Protein 7JTJ (pdb70)

Radius of gyration: 21.66 Å; Cα contacts (8 Å, |Δi|>4): 804; chains: 1; bounding box: 52×61×58 Å

Organism: Yersinia pestis (NCBI:txid632)

Sequence (423 aa):
QPFVHSPEDRYQPFALTDVQQAYLVGRQPGFFALGGVGSHFFVEFEIADLDLTRLETVWNRLIARHDMLRAIVRDGQQQVLEQTPPWVIPAHTLHTPEEALRVREKLAHQVLNPEVWPVFDLQVGYVDGMPARRLWLCLDNLLLDGLSMQILLAELEHGYRYPQQQLLPPLPVTFRDYLQQPSLDSLAWWQQAQLDDIPPAPALPLRCLPQEVETPRFARLNGALDSTRWHRLKKRAADAHLTPSAVLLSVWSTVLSAWSAQPEFTLNLTLFDRRPLHPQINQILGDFTSLMLLSWHPGESWLHSAQSSLQQRLSQNLNHRDVSAIRVMRQQLAQRQNVPAVPMPVVFTSALGFEQDDNNFLARRNLLKPVWGISQTPQVWLDHQIYESEGELRFNWDFVAALFPAGQVERQFEQYCALLNRMAEDESGWQ

InterPro domains:
  IPR000873 AMP-dependent synthetase/ligase domain [PF00501] (575-920)
  IPR001242 Condensation domain [PF00668] (150-535)
  IPR001242 Condensation domain [PF00668] (1530-1905)
  IPR006162 Phosphopantetheine attachment site [PS00012] (47-62)
  IPR009081 Phosphopantetheine binding ACP domain [PF00550] (22-82)
  IPR009081 Phosphopantetheine binding ACP domain [PF00550] (1412-1474)
  IPR009081 Phosphopantetheine binding ACP domain [PF00550] (1952-2013)
  IPR009081 Phosphopantetheine binding ACP domain [PS50075] (15-91)
  IPR009081 Phosphopantetheine binding ACP domain [PS50075] (1404-1478)
  IPR009081 Phosphopantetheine binding ACP domain [PS50075] (1943-2017)
  IPR010071 Amino acid adenylation domain [TIGR01733] (594-990)
  IPR013217 Methyltransferase type 12 [PF08242] (1182-1279)
  IPR020806 Polyketide synthase-like, phosphopantetheine-binding domain [SM00823] (1410-1478)
  IPR020806 Polyketide synthase-like, phosphopantetheine-binding domain [SM00823] (1949-2017)
  IPR020845 AMP-binding, conserved site [PS00455] (709-720)
  IPR023213 Chloramphenicol acetyltransferase-like domain superfamily [G3DSA:3.30.559.10] (109-291)
  IPR023213 Chloramphenicol acetyltransferase-like domain superfamily [G3DSA:3.30.559.10] (1490-1661)
  IPR029063 S-adenosyl-L-methionine-dependent methyltransferase superfamily [G3DSA:3.40.50.150] (1148-1306)
  IPR029063 S-adenosyl-L-methionine-dependent methyltransferase superfamily [SSF53335] (1164-1320)
  IPR036736 ACP-like superfamily [G3DSA:1.10.1200.10] (13-93)

Foldseek 3Di:
DAFDDDVVCQFPWDAADPQLVVQVVLQAQDDQAGRAHFKKKFKFFFAPDDLVQLLLLVQLVCQQAQLQQWAQDPNTIGGDNDDPRDDAAEAEAAAVVVVVVVLVDLQRDDQHRHDPDSWHWHWYDYVPGTIMIMIMGGCSWFPPLRVLLVVVSSLVCSVPVVDDDDHDPDHPRSQCVDPVLVLVVVLLVVLVPAAAAFQADWPDRNSPHNYFDKDKDKDWDDLLLLVLLCVVCVVLVHHPVLVLVLLLLVLSLVRGPHSKHKAKEKEQDADPNDVCVSNHGGNRIAIWIFMFDDDDASSVRSVVRRVRVVVRVVRRSCGVVNSQVSSCVVVVHPTRARQAYEYEPEDSPSAARQNCPGSGHTDDIATDGRSHAWYWYWYHHPSMIMIMIMGRQNTHPPCPVVVSVVSSVVSSSCVSVPVPRND

Nearest PDB structures (foldseek):
  7jtj-assembly1_A  TM=1.002E+00  e=1.138E-94  Yersinia pestis
  7jua-assembly1_A  TM=1.002E+00  e=3.070E-92  Yersinia pestis
  5t7z-assembly1_A  TM=9.018E-01  e=1.008E-41  Sorangium cellulosum
  7ry6-assembly1_A  TM=8.011E-01  e=6.793E-33  Yersinia pestis
  8qnf-assembly1_A  TM=7.815E-01  e=1.682E-24  Streptomyces regensis

Secondary structure (DSSP, 8-state):
------GGGTTS-BPPPHHHHHHHHTTS--SSS-----EEEEEEEETT--HHHHHHHHHHHHHH-GGGGEEEETTEEEE-S--------EEEESSHHHHHHHHHHHHT----TTSS-SEEEEEEEETTS-EEEEEEEETTTS-HHHHHHHHHHHHHHHH-TT--PPPPS--HHHHHTSTT--HHHHHHHTGGG-PPSP----SS-GGG-SS--EEEEEEEE-HHHHHHHHHHHHHTT--HHHHHHHHHHHHHHHHSSSS-EEEEEEE------STTGGGS-S---EEEEEEE---SSHHHHHHHHHHHHHHHHTTTTS-HHHHHHHHHHHHTSS-----EEEEE-TTSS-TTTT-TT-SSEEEEEEE--TT-SEEEEEEEETTEEEEEEEEEGGGS-TTHHHHHHHHHHHHHHHHHH-SGGG-

B-factor: mean 32.8, std 13.4, range [14.09, 103.76]

CATH classification: 3.30.559.30

Solvent-accessible surface area: 18897 Å² total; per-residue (Å²): 155,112,30,82,86,25,94,134,52,82,62,88,60,8,60,15,25,90,9,0,91,40,34,23,105,3,102,94,114,30,91,2,0,2,17,15,28,8,3,40,1,10,1,4,44,2,74,138,23,55,45,106,76,0,47,53,5,0,36,102,7,8,71,41,3,18,4,6,12,0,1,9,110,136,50,73,0,28,3,39,122,90,25,97,103,39,114,8,52,54,58,97,16,115,56,74,88,48,0,66,145,21,35,77,150,4,0,44,43,134,19,73,5,98,92,34,36,6,7,13,0,26,0,0,80,8,81,81,108,52,4,20,0,1,0,0,0,8,29,5,6,5,2,19,2,0,8,17,13,0,8,43,29,0,18,82,16,6,141,86,43,130,96,137,92,102,122,35,70,4,30,4,26,8,10,33,90,10,90,54,91,161,13,71,61,62,5,69,78,39,3,112,101,18,17,98,16,2,43,11,55,61,141,41,134,16,102,78,17,156,103,4,124,12,36,66,43,108,20,49,1,63,54,84,73,1,122,74,1,62,118,50,0,65,94,15,153,7,61,42,28,0,0,0,1,0,0,0,0,46,7,0,21,84,70,16,77,93,73,64,0,0,2,9,6,14,28,11,62,20,98,124,40,23,119,60,4,89,82,5,4,0,5,14,21,24,26,2,2,3,6,6,64,54,52,171,16,31,24,105,5,0,66,43,1,21,124,61,9,55,90,10,63,115,38,59,98,14,22,2,28,103,1,33,143,18,0,7,75,120,84,143,64,121,33,18,45,10,1,0,12,2,17,7,13,35,77,42,151,41,106,89,17,30,16,78,99,29,79,3,101,45,60,78,8,4,7,16,31,9,49,12,26,0,9,0,36,3,35,54,1,70,36,46,0,36,4,14,0,1,8,0,47,50,0,6,45,109,40,9,3,90,111,1,23,101,56,0,30,63,52,0,37,154,8,0,76,31,114,77,31,24,137

Structure (mmCIF, N/CA/C/O backbone):
data_7JTJ
#
_entry.id   7JTJ
#
_cell.length_a   89.290
_cell.length_b   89.290
_cell.length_c   140.070
_cell.angle_alpha   90.000
_cell.angle_beta   90.000
_cell.angle_gamma   90.000
#
_symmetry.space_group_name_H-M   'P 41 21 2'
#
loop_
_entity.id
_entity.type
_entity.pdbx_description
1 polymer 'Irp2 protein'
2 non-polymer 'SODIUM ION'
3 non-polymer 2-(2-METHOXYETHOXY)ETHANOL
4 water water
#
loop_
_atom_site.group_PDB
_atom_site.id
_atom_site.type_symbol
_atom_site.label_atom_id
_atom_site.label_alt_id
_atom_site.label_comp_id
_atom_site.label_asym_id
_atom_site.label_entity_id
_atom_site.label_seq_id
_atom_site.pdbx_PDB_ins_code
_atom_site.Cartn_x
_atom_site.Cartn_y
_atom_site.Cartn_z
_atom_site.occupancy
_atom_site.B_iso_or_equiv
_atom_site.auth_seq_id
_atom_site.auth_comp_id
_atom_site.auth_asym_id
_atom_site.auth_atom_id
_atom_site.pdbx_PDB_model_num
ATOM 1 N N . GLN A 1 25 ? -37.08907 12.07352 7.82108 1.000 68.27654 1483 GLN A N 1
ATOM 2 C CA . GLN A 1 25 ? -37.71998 13.37482 7.61365 1.000 70.46851 1483 GLN A CA 1
ATOM 3 C C . GLN A 1 25 ? -38.75297 13.65544 8.70361 1.000 65.61745 1483 GLN A C 1
ATOM 4 O O . GLN A 1 25 ? -39.50141 12.75928 9.09614 1.000 60.63287 1483 GLN A O 1
ATOM 10 N N . PRO A 1 26 ? -38.78623 14.89103 9.20103 1.000 63.42338 1484 PRO A N 1
ATOM 11 C CA . PRO A 1 26 ? -39.80256 15.25308 10.19511 1.000 58.93686 1484 PRO A CA 1
ATOM 12 C C . PRO A 1 26 ? -41.20137 15.29149 9.59171 1.000 53.12320 1484 PRO A C 1
ATOM 13 O O . PRO A 1 26 ? -41.40074 15.64780 8.42724 1.000 53.93609 1484 PRO A O 1
ATOM 17 N N . PHE A 1 27 ? -42.18054 14.91686 10.40905 1.000 47.93666 1485 PHE A N 1
ATOM 18 C CA . PHE A 1 27 ? -43.56351 14.89431 9.95336 1.000 40.70425 1485 PHE A CA 1
ATOM 19 C C . PHE A 1 27 ? -44.08556 16.31964 9.78516 1.000 41.51296 1485 PHE A C 1
ATOM 20 O O . PHE A 1 27 ? -43.82580 17.19342 10.61696 1.000 39.07248 1485 PHE A O 1
ATOM 28 N N . VAL A 1 28 ? -44.81802 16.55485 8.69572 1.000 41.12349 1486 VAL A N 1
ATOM 29 C CA . VAL A 1 28 ? -45.38438 17.86975 8.38936 1.000 39.99255 1486 VAL A CA 1
ATOM 30 C C . VAL A 1 28 ? -46.86745 17.85732 8.76114 1.000 38.16860 1486 VAL A C 1
ATOM 31 O O . VAL A 1 28 ? -47.67247 17.16736 8.12531 1.000 38.84102 1486 VAL A O 1
ATOM 35 N N . HIS A 1 29 ? -47.23848 18.60988 9.79388 1.000 37.06114 1487 HIS A N 1
ATOM 36 C CA . HIS A 1 29 ? -48.63853 18.75047 10.18858 1.000 41.56125 1487 HIS A CA 1
ATOM 37 C C . HIS A 1 29 ? -49.23172 19.99526 9.53782 1.000 37.44303 1487 HIS A C 1
ATOM 38 O O . HIS A 1 29 ? -48.55359 21.02006 9.40261 1.000 37.93193 1487 HIS A O 1
ATOM 45 N N . SER A 1 30 ? -50.50769 19.91131 9.14763 1.000 35.54871 1488 SER A N 1
ATOM 46 C CA . SER A 1 30 ? -51.22064 21.03670 8.53672 1.000 43.37243 1488 SER A CA 1
ATOM 47 C C . SER A 1 30 ? -52.57478 21.16975 9.20665 1.000 39.56118 1488 SER A C 1
ATOM 48 O O . SER A 1 30 ? -53.61900 20.91140 8.59232 1.000 36.63463 1488 SER A O 1
ATOM 51 N N . PRO A 1 31 ? -52.59109 21.56522 10.48060 1.000 38.88826 1489 PRO A N 1
ATOM 52 C CA . PRO A 1 31 ? -53.86806 21.64103 11.20127 1.000 38.36308 1489 PRO A CA 1
ATOM 53 C C . PRO A 1 31 ? -54.81665 22.67902 10.62309 1.000 37.16637 1489 PRO A C 1
ATOM 54 O O . PRO A 1 31 ? -56.03777 22.52329 10.72912 1.000 36.37486 1489 PRO A O 1
ATOM 58 N N . GLU A 1 32 ? -54.29702 23.71715 9.97382 1.000 37.26257 1490 GLU A N 1
ATOM 59 C CA . GLU A 1 32 ? -55.18822 24.69244 9.36005 1.000 43.40102 1490 GLU A CA 1
ATOM 60 C C . GLU A 1 32 ? -55.97465 24.10322 8.19320 1.000 41.66552 1490 GLU A C 1
ATOM 61 O O . GLU A 1 32 ? -57.01650 24.65450 7.82807 1.000 38.92936 1490 GLU A O 1
ATOM 67 N N . ASP A 1 33 ? -55.50751 22.99722 7.60704 1.000 35.21550 1491 ASP A N 1
ATOM 68 C CA . ASP A 1 33 ? -56.19795 22.32687 6.51152 1.000 34.56849 1491 ASP A CA 1
ATOM 69 C C . ASP A 1 33 ? -56.92988 21.07298 6.96838 1.000 35.04862 1491 ASP A C 1
ATOM 70 O O . ASP A 1 33 ? -57.36753 20.28570 6.12523 1.000 32.42983 1491 ASP A O 1
ATOM 75 N N . ARG A 1 34 ? -57.05515 20.87628 8.28235 1.000 32.47772 1492 ARG A N 1
ATOM 76 C CA . ARG A 1 34 ? -57.58418 19.63458 8.83585 1.000 31.14274 1492 ARG A CA 1
ATOM 77 C C . ARG A 1 34 ? -58.92409 19.25804 8.21697 1.000 30.41713 1492 ARG A C 1
ATOM 78 O O . ARG A 1 34 ? -59.20872 18.07198 8.01022 1.000 29.49039 1492 ARG A O 1
ATOM 86 N N . TYR A 1 35 ? -59.76519 20.25341 7.90889 1.000 30.91664 1493 TYR A N 1
ATOM 87 C CA . TYR A 1 35 ? -61.10362 19.97959 7.39862 1.000 30.89485 1493 TYR A CA 1
ATOM 88 C C . TYR A 1 35 ? -61.23224 20.20539 5.89050 1.000 35.99943 1493 TYR A C 1
ATOM 89 O O . TYR A 1 35 ? -62.35001 20.24860 5.36667 1.000 34.36629 1493 TYR A O 1
ATOM 98 N N . GLN A 1 36 ? -60.16044 20.30331 5.20943 1.000 31.56069 1494 GLN A N 1
ATOM 99 C CA . GLN A 1 36 ? -60.19629 20.49779 3.77173 1.000 32.20178 1494 GLN A CA 1
ATOM 100 C C . GLN A 1 36 ? -60.23945 19.14795 3.06478 1.000 31.80016 1494 GLN A C 1
ATOM 101 O O . GLN A 1 36 ? -59.75007 18.14760 3.59311 1.000 33.46172 1494 GLN A O 1
ATOM 107 N N . PRO A 1 37 ? -60.82609 19.09609 1.87428 1.000 34.16563 1495 PRO A N 1
ATOM 108 C CA . PRO A 1 37 ? -60.83430 17.84113 1.11700 1.000 36.09127 1495 PRO A CA 1
ATOM 109 C C . PRO A 1 37 ? -59.41292 17.37800 0.82538 1.000 31.42875 1495 PRO A C 1
ATOM 110 O O . PRO A 1 37 ? -58.48395 18.18361 0.71760 1.000 32.44200 1495 PRO A O 1
ATOM 114 N N . PHE A 1 38 ? -59.25076 16.05907 0.71150 1.000 30.64982 1496 PHE A N 1
ATOM 115 C CA . PHE A 1 38 ? -57.97508 15.45282 0.33743 1.000 33.22583 1496 PHE A CA 1
ATOM 116 C C . PHE A 1 38 ? -58.23187 14.23525 -0.53578 1.000 30.53444 1496 PHE A C 1
ATOM 117 O O . PHE A 1 38 ? -59.33395 13.68080 -0.55059 1.000 30.86022 1496 PHE A O 1
ATOM 125 N N . ALA A 1 39 ? -57.19949 13.81994 -1.26518 1.000 31.14383 1497 ALA A N 1
ATOM 126 C CA . ALA A 1 39 ? -57.37936 12.77983 -2.26915 1.000 33.01129 1497 ALA A CA 1
ATOM 127 C C . ALA A 1 39 ? -57.64236 11.42272 -1.62626 1.000 29.77587 1497 ALA A C 1
ATOM 128 O O . ALA A 1 39 ? -57.11118 11.09668 -0.56464 1.000 33.57517 1497 ALA A O 1
ATOM 130 N N . LEU A 1 40 ? -58.47066 10.62673 -2.29558 1.000 29.37539 1498 LEU A N 1
ATOM 131 C CA . LEU A 1 40 ? -58.70931 9.25117 -1.90124 1.000 31.95060 1498 LEU A CA 1
ATOM 132 C C . LEU A 1 40 ? -57.50969 8.40388 -2.27913 1.000 29.36640 1498 LEU A C 1
ATOM 133 O O . LEU A 1 40 ? -56.80147 8.70504 -3.24149 1.000 29.76900 1498 LEU A O 1
ATOM 138 N N . THR A 1 41 ? -57.28407 7.33773 -1.51365 1.000 27.96598 1499 THR A N 1
ATOM 139 C CA . THR A 1 41 ? -56.23683 6.38551 -1.86613 1.000 31.93550 1499 THR A CA 1
ATOM 140 C C . THR A 1 41 ? -56.68699 5.53127 -3.04778 1.000 32.93642 1499 THR A C 1
ATOM 141 O O . THR A 1 41 ? -57.86633 5.51296 -3.41695 1.000 30.56407 1499 THR A O 1
ATOM 145 N N . ASP A 1 42 ? -55.71669 4.84517 -3.67007 1.000 29.04529 1500 ASP A N 1
ATOM 146 C CA . ASP A 1 42 ? -56.05643 3.91765 -4.74270 1.000 32.01729 1500 ASP A CA 1
ATOM 147 C C . ASP A 1 42 ? -57.07068 2.88379 -4.27222 1.000 28.14885 1500 ASP A C 1
ATOM 148 O O . ASP A 1 42 ? -58.03884 2.59620 -4.98352 1.000 30.59622 1500 ASP A O 1
ATOM 153 N N . VAL A 1 43 ? -56.86746 2.32324 -3.07086 1.000 27.58087 1501 VAL A N 1
ATOM 154 C CA . VAL A 1 43 ? -57.79995 1.33497 -2.52186 1.000 26.39902 1501 VAL A CA 1
ATOM 155 C C . VAL A 1 43 ? -59.18982 1.94256 -2.36859 1.000 36.73436 1501 VAL A C 1
ATOM 156 O O . VAL A 1 43 ? -60.19874 1.33639 -2.74919 1.000 25.63593 1501 VAL A O 1
ATOM 160 N N . GLN A 1 44 ? -59.26371 3.16027 -1.81996 1.000 29.90591 1502 GLN A N 1
ATOM 161 C CA . GLN A 1 44 ? -60.56271 3.80149 -1.64408 1.000 27.89827 1502 GLN A CA 1
ATOM 162 C C . GLN A 1 44 ? -61.25684 4.03296 -2.98015 1.000 27.72082 1502 GLN A C 1
ATOM 163 O O . GLN A 1 44 ? -62.47441 3.84722 -3.09196 1.000 29.97414 1502 GLN A O 1
ATOM 169 N N . GLN A 1 45 ? -60.50738 4.45254 -4.00276 1.000 28.46279 1503 GLN A N 1
ATOM 170 C CA . GLN A 1 45 ? -61.10890 4.63700 -5.32778 1.000 31.44982 1503 GLN A CA 1
ATOM 171 C C . GLN A 1 45 ? -61.67154 3.32486 -5.86376 1.000 29.54053 1503 GLN A C 1
ATOM 172 O O . GLN A 1 45 ? -62.77317 3.29228 -6.42908 1.000 27.70107 1503 GLN A O 1
ATOM 178 N N . ALA A 1 46 ? -60.92435 2.23480 -5.69939 1.000 27.42728 1504 ALA A N 1
ATOM 179 C CA . ALA A 1 46 ? -61.40232 0.94311 -6.17717 1.000 29.75019 1504 ALA A CA 1
ATOM 180 C C . ALA A 1 46 ? -62.68625 0.54104 -5.46012 1.000 27.88610 1504 ALA A C 1
ATOM 181 O O . ALA A 1 46 ? -63.62667 0.04323 -6.09110 1.000 28.52296 1504 ALA A O 1
ATOM 183 N N . TYR A 1 47 ? -62.75539 0.78023 -4.14739 1.000 25.95147 1505 TYR A N 1
ATOM 184 C CA . TYR A 1 47 ? -63.96684 0.45309 -3.39536 1.000 28.78624 1505 TYR A CA 1
ATOM 185 C C . TYR A 1 47 ? -65.17168 1.19819 -3.94991 1.000 29.67210 1505 TYR A C 1
ATOM 186 O O . TYR A 1 47 ? -66.23198 0.60228 -4.17447 1.000 29.21202 1505 TYR A O 1
ATOM 195 N N . LEU A 1 48 ? -65.01800 2.50705 -4.19503 1.000 30.95604 1506 LEU A N 1
ATOM 196 C CA . LEU A 1 48 ? -66.13880 3.31800 -4.66057 1.000 29.21574 1506 LEU A CA 1
ATOM 197 C C . LEU A 1 48 ? -66.64420 2.83982 -6.00614 1.000 29.67090 1506 LEU A C 1
ATOM 198 O O . LEU A 1 48 ? -67.85675 2.74561 -6.22948 1.000 30.59418 1506 LEU A O 1
ATOM 203 N N . VAL A 1 49 ? -65.73162 2.56949 -6.93778 1.000 28.39759 1507 VAL A N 1
ATOM 204 C CA . VAL A 1 49 ? -66.21047 2.09422 -8.22666 1.000 32.18998 1507 VAL A CA 1
ATOM 205 C C . VAL A 1 49 ? -66.71594 0.65306 -8.12609 1.000 27.69924 1507 VAL A C 1
ATOM 206 O O . VAL A 1 49 ? -67.57574 0.23697 -8.91152 1.000 29.19812 1507 VAL A O 1
ATOM 210 N N . GLY A 1 50 ? -66.23614 -0.10760 -7.13925 1.000 26.89950 1508 GLY A N 1
ATOM 211 C CA . GLY A 1 50 ? -66.75509 -1.44708 -6.87728 1.000 26.49368 1508 GLY A CA 1
ATOM 212 C C . GLY A 1 50 ? -68.21141 -1.48982 -6.42690 1.000 29.11869 1508 GLY A C 1
ATOM 213 O O . GLY A 1 50 ? -68.80112 -2.58067 -6.36968 1.000 28.10541 1508 GLY A O 1
ATOM 214 N N . ARG A 1 51 ? -68.79711 -0.33524 -6.10543 1.000 28.68775 1509 ARG A N 1
ATOM 215 C CA . ARG A 1 51 ? -70.23292 -0.25456 -5.84479 1.000 28.71885 1509 ARG A CA 1
ATOM 216 C C . ARG A 1 51 ? -71.07744 -0.54637 -7.08046 1.000 28.08718 1509 ARG A C 1
ATOM 217 O O . ARG A 1 51 ? -72.25469 -0.88116 -6.94058 1.000 28.24525 1509 ARG A O 1
ATOM 225 N N . GLN A 1 52 ? -70.52714 -0.39425 -8.26866 1.000 27.67783 1510 GLN A N 1
ATOM 226 C CA . GLN A 1 52 ? -71.17396 -0.66219 -9.54704 1.000 34.00880 1510 GLN A CA 1
ATOM 227 C C . GLN A 1 52 ? -70.78620 -2.04282 -10.04942 1.000 28.84209 1510 GLN A C 1
ATOM 228 O O . GLN A 1 52 ? -69.75522 -2.59017 -9.64824 1.000 32.70326 1510 GLN A O 1
ATOM 234 N N . PRO A 1 53 ? -71.56372 -2.61549 -10.97325 1.000 34.80766 1511 PRO A N 1
ATOM 235 C CA . PRO A 1 53 ? -71.14966 -3.87078 -11.61561 1.000 32.44419 1511 PRO A CA 1
ATOM 236 C C . PRO A 1 53 ? -69.74164 -3.75706 -12.18609 1.000 34.78154 1511 PRO A C 1
ATOM 237 O O . PRO A 1 53 ? -69.38059 -2.74423 -12.79471 1.000 30.95039 1511 PRO A O 1
ATOM 241 N N . GLY A 1 54 ? -68.93718 -4.79983 -11.95729 1.000 30.10508 1512 GLY A N 1
ATOM 242 C CA . GLY A 1 54 ? -67.58102 -4.86705 -12.47869 1.000 30.54648 1512 GLY A CA 1
ATOM 243 C C . GLY A 1 54 ? -67.24837 -6.18717 -13.15596 1.000 32.15843 1512 GLY A C 1
ATOM 244 O O . GLY A 1 54 ? -68.13223 -7.00992 -13.40165 1.000 31.36726 1512 GLY A O 1
ATOM 245 N N . PHE A 1 55 ? -65.96218 -6.41307 -13.43087 1.000 31.47451 1513 PHE A N 1
ATOM 246 C CA A PHE A 1 55 ? -65.51354 -7.53686 -14.25448 0.500 33.97729 1513 PHE A CA 1
ATOM 247 C CA B PHE A 1 55 ? -65.60312 -7.54204 -14.27194 0.500 34.02765 1513 PHE A CA 1
ATOM 248 C C . PHE A 1 55 ? -65.68423 -8.88233 -13.55292 1.000 35.31161 1513 PHE A C 1
ATOM 249 O O . PHE A 1 55 ? -65.85086 -9.90743 -14.21644 1.000 32.43411 1513 PHE A O 1
ATOM 264 N N . ALA A 1 56 ? -65.62858 -8.90512 -12.22423 1.000 30.57873 1514 ALA A N 1
ATOM 265 C CA . ALA A 1 56 ? -65.65006 -10.16169 -11.48363 1.000 30.66307 1514 ALA A CA 1
ATOM 266 C C . ALA A 1 56 ? -66.83670 -10.32360 -10.53828 1.000 32.18090 1514 ALA A C 1
ATOM 267 O O . ALA A 1 56 ? -66.90923 -11.34367 -9.83257 1.000 30.03070 1514 ALA A O 1
ATOM 269 N N . LEU A 1 57 ? -67.75480 -9.35226 -10.48063 1.000 30.12861 1515 LEU A N 1
ATOM 270 C CA . LEU A 1 57 ? -68.84956 -9.38927 -9.51949 1.000 28.38647 1515 LEU A CA 1
ATOM 271 C C . LEU A 1 57 ? -69.78565 -8.21811 -9.76228 1.000 30.88171 1515 LEU A C 1
ATOM 272 O O . LEU A 1 57 ? -69.34942 -7.17068 -10.25510 1.000 28.78051 1515 LEU A O 1
ATOM 277 N N . GLY A 1 58 ? -71.05625 -8.37326 -9.39905 1.000 28.38855 1516 GLY A N 1
ATOM 278 C CA . GLY A 1 58 ? -71.94740 -7.22981 -9.29679 1.000 29.97510 1516 GLY A CA 1
ATOM 279 C C . GLY A 1 58 ? -71.44590 -6.23301 -8.26107 1.000 27.47389 1516 GLY A C 1
ATOM 280 O O . GLY A 1 58 ? -70.48924 -6.47215 -7.52496 1.000 26.84673 1516 GLY A O 1
ATOM 281 N N . GLY A 1 59 ? -72.11357 -5.08575 -8.20288 1.000 27.51630 1517 GLY A N 1
ATOM 282 C CA . GLY A 1 59 ? -71.69910 -4.04604 -7.27255 1.000 26.81715 1517 GLY A CA 1
ATOM 283 C C . GLY A 1 59 ? -72.02783 -4.40313 -5.83425 1.000 25.92860 1517 GLY A C 1
ATOM 284 O O . GLY A 1 59 ? -73.02054 -5.06607 -5.54777 1.000 27.18087 1517 GLY A O 1
ATOM 285 N N 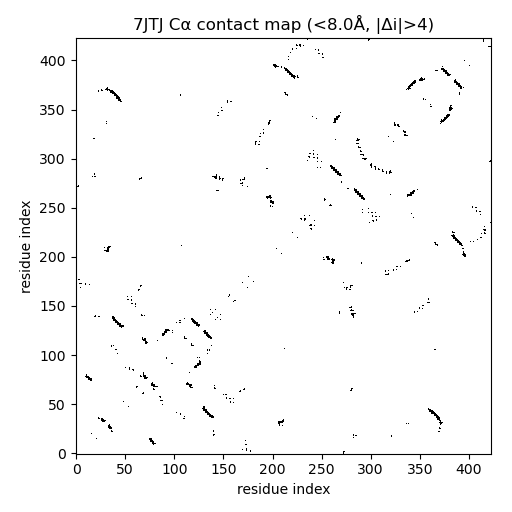. VAL A 1 60 ? -71.16945 -3.96596 -4.91138 1.000 25.23899 1518 VAL A N 1
ATOM 286 C CA . VAL A 1 60 ? -71.38120 -4.21288 -3.48310 1.000 26.44188 1518 VAL A CA 1
ATOM 287 C C . VAL A 1 60 ? -70.59923 -3.16673 -2.70218 1.000 26.70304 1518 VAL A C 1
ATOM 288 O O . VAL A 1 60 ? -69.64854 -2.57333 -3.21795 1.000 25.48847 1518 VAL A O 1
ATOM 292 N N . GLY A 1 61 ? -71.03800 -2.90204 -1.47391 1.000 27.39502 1519 GLY A N 1
ATOM 293 C CA . GLY A 1 61 ? -70.34179 -1.99996 -0.58292 1.000 26.35281 1519 GLY A CA 1
ATOM 294 C C . GLY A 1 61 ? -69.08162 -2.64226 -0.01072 1.000 26.45944 1519 GLY A C 1
ATOM 295 O O . GLY A 1 61 ? -68.62166 -3.70795 -0.43237 1.000 24.45079 1519 GLY A O 1
ATOM 296 N N . SER A 1 62 ? -68.52323 -1.96726 0.99608 1.000 23.88750 1520 SER A N 1
ATOM 297 C CA . SER A 1 62 ? -67.22604 -2.35690 1.53843 1.000 23.73376 1520 SER A CA 1
ATOM 298 C C . SER A 1 62 ? -67.22846 -2.40658 3.06375 1.000 23.96527 1520 SER A C 1
ATOM 299 O O . SER A 1 62 ? -66.16323 -2.30205 3.67842 1.000 21.63216 1520 SER A O 1
ATOM 302 N N . HIS A 1 63 ? -68.39101 -2.56652 3.69487 1.000 25.38741 1521 HIS A N 1
ATOM 303 C CA . HIS A 1 63 ? -68.44327 -2.39910 5.13942 1.000 25.22737 1521 HIS A CA 1
ATOM 304 C C . HIS A 1 63 ? -68.09020 -3.67780 5.91033 1.000 27.27099 1521 HIS A C 1
ATOM 305 O O . HIS A 1 63 ? -67.80631 -4.74625 5.35066 1.000 21.72833 1521 HIS A O 1
ATOM 312 N N . PHE A 1 64 ? -68.08482 -3.52374 7.22582 1.000 20.22232 1522 PHE A N 1
ATOM 313 C CA . PHE A 1 64 ? -67.74092 -4.56252 8.17254 1.000 20.29819 1522 PHE A CA 1
ATOM 314 C C . PHE A 1 64 ? -68.80451 -4.48907 9.25105 1.000 23.68045 1522 PHE A C 1
ATOM 315 O O . PHE A 1 64 ? -69.09163 -3.39934 9.76142 1.000 23.69577 1522 PHE A O 1
ATOM 323 N N . PHE A 1 65 ? -69.42693 -5.62463 9.55843 1.000 20.98086 1523 PHE A N 1
ATOM 324 C CA . PHE A 1 65 ? -70.55999 -5.64543 10.47829 1.000 23.63610 1523 PHE A CA 1
ATOM 325 C C . PHE A 1 65 ? -70.31104 -6.64639 11.59349 1.000 24.69919 1523 PHE A C 1
ATOM 326 O O . PHE A 1 65 ? -69.89154 -7.78085 11.33229 1.000 23.33056 1523 PHE A O 1
ATOM 334 N N . VAL A 1 66 ? -70.57997 -6.23867 12.83116 1.000 20.10074 1524 VAL A N 1
ATOM 335 C CA . VAL A 1 66 ? -70.42435 -7.13802 13.97629 1.000 20.97947 1524 VAL A CA 1
ATOM 336 C C . VAL A 1 66 ? -71.62999 -6.98569 14.89252 1.000 25.94281 1524 VAL A C 1
ATOM 337 O O . VAL A 1 66 ? -72.07955 -5.86500 15.16210 1.000 20.52764 1524 VAL A O 1
ATOM 341 N N . GLU A 1 67 ? -72.17598 -8.10858 15.33943 1.000 20.81399 1525 GLU A N 1
ATOM 342 C CA . GLU A 1 67 ? -73.13640 -8.12617 16.43664 1.000 21.22712 1525 GLU A CA 1
ATOM 343 C C . GLU A 1 67 ? -72.42213 -8.54936 17.71815 1.000 22.05141 1525 GLU A C 1
ATOM 344 O O . GLU A 1 67 ? -71.81800 -9.62752 17.77170 1.000 23.23602 1525 GLU A O 1
ATOM 350 N N . PHE A 1 68 ? -72.47798 -7.69959 18.73497 1.000 21.42848 1526 PHE A N 1
ATOM 351 C CA . PHE A 1 68 ? -72.04842 -8.02567 20.08512 1.000 21.70801 1526 PHE A CA 1
ATOM 352 C C . PHE A 1 68 ? -73.26313 -8.30730 20.96487 1.000 23.53424 1526 PHE A C 1
ATOM 353 O O . PHE A 1 68 ? -74.36706 -7.80527 20.71578 1.000 24.41966 1526 PHE A O 1
ATOM 361 N N . GLU A 1 69 ? -73.03469 -9.10031 22.01959 1.000 22.77911 1527 GLU A N 1
ATOM 362 C CA . GLU A 1 69 ? -73.97404 -9.28210 23.12285 1.000 23.53373 1527 GLU A CA 1
ATOM 363 C C . GLU A 1 69 ? -73.38903 -8.61628 24.35355 1.000 28.41773 1527 GLU A C 1
ATOM 364 O O . GLU A 1 69 ? -72.19940 -8.78715 24.64228 1.000 23.51294 1527 GLU A O 1
ATOM 370 N N . ILE A 1 70 ? -74.21193 -7.82670 25.04750 1.000 27.50332 1528 ILE A N 1
ATOM 371 C CA . ILE A 1 70 ? -73.79819 -7.09673 26.24024 1.000 24.48816 1528 ILE A CA 1
ATOM 372 C C . ILE A 1 70 ? -74.76151 -7.46393 27.35789 1.000 34.04120 1528 ILE A C 1
ATOM 373 O O . ILE A 1 70 ? -75.96497 -7.19443 27.25350 1.000 32.18527 1528 ILE A O 1
ATOM 378 N N . ALA A 1 71 ? -74.24601 -8.08916 28.41548 1.000 28.71109 1529 ALA A N 1
ATOM 379 C CA . ALA A 1 71 ? -75.06970 -8.31517 29.59183 1.000 29.92861 1529 ALA A CA 1
ATOM 380 C C . ALA A 1 71 ? -75.29797 -6.98199 30.28316 1.000 34.81037 1529 ALA A C 1
ATOM 381 O O . ALA A 1 71 ? -74.35803 -6.19957 30.46353 1.000 37.69307 1529 ALA A O 1
ATOM 383 N N . ASP A 1 72 ? -76.54957 -6.70820 30.63877 1.000 34.77270 1530 ASP A N 1
ATOM 384 C CA . ASP A 1 72 ? -76.89130 -5.53405 31.43238 1.000 32.92545 1530 ASP A CA 1
ATOM 385 C C . ASP A 1 72 ? -76.36665 -4.25793 30.77324 1.000 27.82412 1530 ASP A C 1
ATOM 386 O O . ASP A 1 72 ? -75.59079 -3.50225 31.35601 1.000 35.67683 1530 ASP A O 1
ATOM 391 N N . LEU A 1 73 ? -76.79720 -4.04024 29.53849 1.000 27.22602 1531 LEU A N 1
ATOM 392 C CA . LEU A 1 73 ? -76.29527 -2.90747 28.76762 1.000 26.48887 1531 LEU A CA 1
ATOM 393 C C . LEU A 1 73 ? -76.66525 -1.59493 29.44032 1.000 27.04556 1531 LEU A C 1
ATOM 394 O O . LEU A 1 73 ? -77.81205 -1.38877 29.84170 1.000 27.84166 1531 LEU A O 1
ATOM 399 N N . ASP A 1 74 ? -75.69288 -0.70171 29.55342 1.000 26.71825 1532 ASP A N 1
ATOM 400 C CA . ASP A 1 74 ? -75.93007 0.64949 30.05998 1.000 28.15051 1532 ASP A CA 1
ATOM 401 C C . ASP A 1 74 ? -75.84489 1.54489 28.82943 1.000 26.52824 1532 ASP A C 1
ATOM 402 O O . ASP A 1 74 ? -74.74367 1.88218 28.37914 1.000 25.89096 1532 ASP A O 1
ATOM 407 N N . LEU A 1 75 ? -77.01783 1.89782 28.27119 1.000 19.78659 1533 LEU A N 1
ATOM 408 C CA . LEU A 1 75 ? -77.03640 2.64845 27.01425 1.000 21.85584 1533 LEU A CA 1
ATOM 409 C C . LEU A 1 75 ? -76.38336 4.01527 27.17007 1.000 19.00107 1533 LEU A C 1
ATOM 410 O O . LEU A 1 75 ? -75.67067 4.47864 26.27386 1.000 19.34062 1533 LEU A O 1
ATOM 415 N N . THR A 1 76 ? -76.63605 4.68811 28.28749 1.000 19.53351 1534 THR A N 1
ATOM 416 C CA . THR A 1 76 ? -76.04914 6.00767 28.47922 1.000 20.22939 1534 THR A CA 1
ATOM 417 C C . THR A 1 76 ? -74.53208 5.92465 28.47577 1.000 20.64146 1534 THR A C 1
ATOM 418 O O . THR A 1 76 ? -73.85251 6.75209 27.85016 1.000 18.93036 1534 THR A O 1
ATOM 422 N N . ARG A 1 77 ? -73.98418 4.90443 29.13685 1.000 22.89935 1535 ARG A N 1
ATOM 423 C CA . ARG A 1 77 ? -72.53681 4.72895 29.15646 1.000 23.84399 1535 ARG A CA 1
ATOM 424 C C . ARG A 1 77 ? -72.00103 4.43039 27.75904 1.000 27.45236 1535 ARG A C 1
ATOM 425 O O . ARG A 1 77 ? -70.99036 5.00278 27.32695 1.000 18.19377 1535 ARG A O 1
ATOM 433 N N . LEU A 1 78 ? -72.65963 3.52446 27.03283 1.000 18.15444 1536 LEU A N 1
ATOM 434 C CA . LEU A 1 78 ? -72.18373 3.20984 25.68487 1.000 17.54839 1536 LEU A CA 1
ATOM 435 C C . LEU A 1 78 ? -72.20612 4.44674 24.79652 1.000 17.27876 1536 LEU A C 1
ATOM 436 O O . LEU A 1 78 ? -71.26839 4.68578 24.02626 1.000 16.94383 1536 LEU A O 1
ATOM 441 N N . GLU A 1 79 ? -73.27079 5.25293 24.90617 1.000 18.84717 1537 GLU A N 1
ATOM 442 C CA . GLU A 1 79 ? -73.40229 6.45027 24.08128 1.000 20.20716 1537 GLU A CA 1
ATOM 443 C C . GLU A 1 79 ? -72.28828 7.44572 24.38556 1.000 18.83540 1537 GLU A C 1
ATOM 444 O O . GLU A 1 79 ? -71.72799 8.06276 23.46853 1.000 18.37636 1537 GLU A O 1
ATOM 450 N N . THR A 1 80 ? -71.95859 7.61882 25.66714 1.000 18.02713 1538 THR A N 1
ATOM 451 C CA . THR A 1 80 ? -70.84176 8.49142 26.04102 1.000 20.59873 1538 THR A CA 1
ATOM 452 C C . THR A 1 80 ? -69.54719 8.01407 25.38767 1.000 20.47900 1538 THR A C 1
ATOM 453 O O . THR A 1 80 ? -68.80858 8.80538 24.78263 1.000 18.09817 1538 THR A O 1
ATOM 457 N N . VAL A 1 81 ? -69.25656 6.71624 25.50942 1.000 17.65222 1539 VAL A N 1
ATOM 458 C CA . VAL A 1 81 ? -68.01062 6.16691 24.96770 1.000 17.38341 1539 VAL A CA 1
ATOM 459 C C . VAL A 1 81 ? -67.95788 6.36106 23.45927 1.000 16.91410 1539 VAL A C 1
ATOM 460 O O . VAL A 1 81 ? -66.95854 6.83715 22.91118 1.000 18.02310 1539 VAL A O 1
ATOM 464 N N . TRP A 1 82 ? -69.05552 6.02948 22.76870 1.000 16.64627 1540 TRP A N 1
ATOM 465 C CA . TRP A 1 82 ? -69.06603 6.11740 21.31339 1.000 17.37267 1540 TRP A CA 1
ATOM 466 C C . TRP A 1 82 ? -68.88218 7.55680 20.84998 1.000 20.27550 1540 TRP A C 1
ATOM 467 O O . TRP A 1 82 ? -68.12292 7.83052 19.91409 1.000 17.83120 1540 TRP A O 1
ATOM 478 N N . ASN A 1 83 ? -69.56078 8.49969 21.49972 1.000 18.70854 1541 ASN A N 1
ATOM 479 C CA . ASN A 1 83 ? -69.40575 9.88699 21.07905 1.000 17.51669 1541 ASN A CA 1
ATOM 480 C C . ASN A 1 83 ? -67.99893 10.41002 21.35418 1.000 19.44489 1541 ASN A C 1
ATOM 481 O O . ASN A 1 83 ? -67.46475 11.22098 20.57332 1.000 18.07893 1541 ASN A O 1
ATOM 486 N N . ARG A 1 84 ? -67.37329 9.96333 22.44993 1.000 17.82532 1542 ARG A N 1
ATOM 487 C CA . ARG A 1 84 ? -65.96790 10.31647 22.66141 1.000 23.63059 1542 ARG A CA 1
ATOM 488 C C . ARG A 1 84 ? -65.09056 9.80760 21.52257 1.000 20.38672 1542 ARG A C 1
ATOM 489 O O . ARG A 1 84 ? -64.20947 10.52473 21.03076 1.000 18.18979 1542 ARG A O 1
ATOM 497 N N . LEU A 1 85 ? -65.34580 8.59246 21.05507 1.000 18.59201 1543 LEU A N 1
ATOM 498 C CA . LEU A 1 85 ? -64.54120 8.06164 19.96214 1.000 18.19439 1543 LEU A CA 1
ATOM 499 C C . LEU A 1 85 ? -64.78067 8.83539 18.67465 1.000 18.51272 1543 LEU A C 1
ATOM 500 O O . LEU A 1 85 ? -63.83668 9.08892 17.91306 1.000 19.44341 1543 LEU A O 1
ATOM 505 N N . ILE A 1 86 ? -66.02779 9.24411 18.41360 1.000 17.76883 1544 ILE A N 1
ATOM 506 C CA . ILE A 1 86 ? -66.27747 10.08230 17.23948 1.000 21.49519 1544 ILE A CA 1
ATOM 507 C C . ILE A 1 86 ? -65.46018 11.37385 17.30899 1.000 22.87651 1544 ILE A C 1
ATOM 508 O O . ILE A 1 86 ? -64.88371 11.82311 16.31031 1.000 18.44534 1544 ILE A O 1
ATOM 513 N N . ALA A 1 87 ? -65.45013 12.02443 18.47570 1.000 22.43036 1545 ALA A N 1
ATOM 514 C CA . ALA A 1 87 ? -64.66555 13.24707 18.61841 1.000 21.76771 1545 ALA A CA 1
ATOM 515 C C . ALA A 1 87 ? -63.17404 12.95834 18.50156 1.000 21.13509 1545 ALA A C 1
ATOM 516 O O . ALA A 1 87 ? -62.42419 13.75985 17.92773 1.000 21.82691 1545 ALA A O 1
ATOM 518 N N . ARG A 1 88 ? -62.73529 11.80264 19.01560 1.000 18.87386 1546 ARG A N 1
ATOM 519 C CA . ARG A 1 88 ? -61.31001 11.46892 19.06759 1.000 22.79784 1546 ARG A CA 1
ATOM 520 C C . ARG A 1 88 ? -60.72233 11.21097 17.67973 1.000 20.34408 1546 ARG A C 1
ATOM 521 O O . ARG A 1 88 ? -59.55787 11.54302 17.43178 1.000 19.49392 1546 ARG A O 1
ATOM 529 N N . HIS A 1 89 ? -61.48587 10.59127 16.76943 1.000 22.24646 1547 HIS A N 1
ATOM 530 C CA . HIS A 1 89 ? -60.93121 10.07228 15.51596 1.000 20.76888 1547 HIS A CA 1
ATOM 531 C C . HIS A 1 89 ? -61.52579 10.80425 14.31540 1.000 19.97097 1547 HIS A C 1
ATOM 532 O O . HIS A 1 89 ? -62.70936 10.63065 14.00472 1.000 21.83226 1547 HIS A O 1
ATOM 539 N N . ASP A 1 90 ? -60.69918 11.59673 13.61689 1.000 19.25864 1548 ASP A N 1
ATOM 540 C CA . ASP A 1 90 ? -61.19852 12.39703 12.49783 1.000 19.84487 1548 ASP A CA 1
ATOM 541 C C . ASP A 1 90 ? -61.93670 11.56242 11.45637 1.000 20.03639 1548 ASP A C 1
ATOM 542 O O . ASP A 1 90 ? -62.92147 12.02743 10.87278 1.000 19.70949 1548 ASP A O 1
ATOM 547 N N . MET A 1 91 ? -61.46105 10.33523 11.18098 1.000 21.20242 1549 MET A N 1
ATOM 548 C CA . MET A 1 91 ? -62.04307 9.56667 10.08200 1.000 21.32603 1549 MET A CA 1
ATOM 549 C C . MET A 1 91 ? -63.41617 8.98329 10.40752 1.000 22.73555 1549 MET A C 1
ATOM 550 O O . MET A 1 91 ? -64.10772 8.53411 9.48558 1.000 20.28569 1549 MET A O 1
ATOM 555 N N . LEU A 1 92 ? -63.82459 8.96138 11.67897 1.000 19.05167 1550 LEU A N 1
ATOM 556 C CA . LEU A 1 92 ? -65.22133 8.66662 11.98212 1.000 17.39277 1550 LEU A CA 1
ATOM 557 C C . LEU A 1 92 ? -66.12900 9.79588 11.54089 1.000 20.94380 1550 LEU A C 1
ATOM 558 O O . LEU A 1 92 ? -67.32917 9.57388 11.34556 1.000 21.03890 1550 LEU A O 1
ATOM 563 N N . ARG A 1 93 ? -65.57939 11.00095 11.37909 1.000 20.03330 1551 ARG A N 1
ATOM 564 C CA . ARG A 1 93 ? -66.31928 12.14330 10.88211 1.000 22.19270 1551 ARG A CA 1
ATOM 565 C C . ARG A 1 93 ? -66.02999 12.41071 9.41943 1.000 20.38269 1551 ARG A C 1
ATOM 566 O O . ARG A 1 93 ? -66.34294 13.49231 8.92167 1.000 21.51069 1551 ARG A O 1
ATOM 574 N N . ALA A 1 94 ? -65.47149 11.44005 8.71281 1.000 21.82682 1552 ALA A N 1
ATOM 575 C CA . ALA A 1 94 ? -65.14003 11.63978 7.31317 1.000 22.97368 1552 ALA A CA 1
ATOM 576 C C . ALA A 1 94 ? -66.30862 11.26094 6.40579 1.000 25.06267 1552 ALA A C 1
ATOM 577 O O . ALA A 1 94 ? -67.14884 10.42886 6.75677 1.000 24.20499 1552 ALA A O 1
ATOM 579 N N . ILE A 1 95 ? -66.35506 11.89642 5.23016 1.000 25.97714 1553 ILE A N 1
ATOM 580 C CA . ILE A 1 95 ? -67.28216 11.55029 4.15443 1.000 27.99152 1553 ILE A CA 1
ATOM 581 C C . ILE A 1 95 ? -66.52554 11.60790 2.83178 1.000 29.74097 1553 ILE A C 1
ATOM 582 O O . ILE A 1 95 ? -65.43542 12.17340 2.73225 1.000 29.73894 1553 ILE A O 1
ATOM 587 N N . VAL A 1 96 ? -67.13272 11.02751 1.80390 1.000 26.93266 1554 VAL A N 1
ATOM 588 C CA . VAL A 1 96 ? -66.67960 11.18280 0.43166 1.000 30.64061 1554 VAL A CA 1
ATOM 589 C C . VAL A 1 96 ? -67.56744 12.22331 -0.23009 1.000 38.03707 1554 VAL A C 1
ATOM 590 O O . VAL A 1 96 ? -68.79966 12.13662 -0.15879 1.000 43.02510 1554 VAL A O 1
ATOM 594 N N . ARG A 1 97 ? -66.95117 13.22556 -0.83939 1.000 37.83055 1555 ARG A N 1
ATOM 595 C CA . ARG A 1 97 ? -67.71228 14.31079 -1.44899 1.000 42.40911 1555 ARG A CA 1
ATOM 596 C C . ARG A 1 97 ? -66.92503 14.83183 -2.63363 1.000 40.28084 1555 ARG A C 1
ATOM 597 O O . ARG A 1 97 ? -65.73273 15.12110 -2.49809 1.000 38.45464 1555 ARG A O 1
ATOM 605 N N . ASP A 1 98 ? -67.59986 14.96206 -3.77816 1.000 44.78964 1556 ASP A N 1
ATOM 606 C CA . ASP A 1 98 ? -66.99152 15.44909 -5.01705 1.000 45.76263 1556 ASP A CA 1
ATOM 607 C C . ASP A 1 98 ? -65.66540 14.74079 -5.32295 1.000 45.17130 1556 ASP A C 1
ATOM 608 O O . ASP A 1 98 ? -64.63958 15.36880 -5.60082 1.000 44.72703 1556 ASP A O 1
ATOM 613 N N . GLY A 1 99 ? -65.69404 13.40893 -5.24655 1.000 45.38609 1557 GLY A N 1
ATOM 614 C CA . GLY A 1 99 ? -64.56079 12.57040 -5.60872 1.000 49.96270 1557 GLY A CA 1
ATOM 615 C C . GLY A 1 99 ? -63.37210 12.60714 -4.67280 1.000 49.69166 1557 GLY A C 1
ATOM 616 O O . GLY A 1 99 ? -62.29957 12.11519 -5.03863 1.000 53.21475 1557 GLY A O 1
ATOM 617 N N . GLN A 1 100 ? -63.51325 13.18667 -3.48231 1.000 42.82776 1558 GLN A N 1
ATOM 618 C CA . GLN A 1 100 ? -62.41919 13.25736 -2.52503 1.000 36.94973 1558 GLN A CA 1
ATOM 619 C C . GLN A 1 100 ? -62.97013 12.93549 -1.14423 1.000 29.61170 1558 GLN A C 1
ATOM 620 O O . GLN A 1 100 ? -64.17422 12.76487 -0.95930 1.000 27.89382 1558 GLN A O 1
ATOM 626 N N . GLN A 1 101 ? -62.08806 12.83940 -0.16028 1.000 30.37588 1559 GLN A N 1
ATOM 627 C CA . GLN A 1 101 ? -62.54998 12.61101 1.20042 1.000 28.17542 1559 GLN A CA 1
ATOM 628 C C . GLN A 1 101 ? -62.33891 13.87098 2.02908 1.000 27.84546 1559 GLN A C 1
ATOM 629 O O . GLN A 1 101 ? -61.52008 14.72857 1.69434 1.000 27.47076 1559 GLN A O 1
ATOM 635 N N . GLN A 1 102 ? -63.10266 13.98070 3.11346 1.000 25.83544 1560 GLN A N 1
ATOM 636 C CA . GLN A 1 102 ? -63.18025 15.23412 3.84554 1.000 27.74847 1560 GLN A CA 1
ATOM 637 C C . GLN A 1 102 ? -63.64353 14.92639 5.25900 1.000 26.65239 1560 GLN A C 1
ATOM 638 O O . GLN A 1 102 ? -64.59594 14.16156 5.43625 1.000 29.90762 1560 GLN A O 1
ATOM 644 N N . VAL A 1 103 ? -62.94945 15.49169 6.25253 1.000 24.36472 1561 VAL A N 1
ATOM 645 C CA . VAL A 1 103 ? -63.31716 15.34798 7.65981 1.000 23.48965 1561 VAL A CA 1
ATOM 646 C C . VAL A 1 103 ? -64.22384 16.51019 8.04108 1.000 24.31774 1561 VAL A C 1
ATOM 647 O O . VAL A 1 103 ? -63.89087 17.68109 7.79490 1.000 25.59342 1561 VAL A O 1
ATOM 651 N N . LEU A 1 104 ? -65.38007 16.18766 8.62589 1.000 23.72490 1562 LEU A N 1
ATOM 652 C CA . LEU A 1 104 ? -66.31845 17.20277 9.08665 1.000 27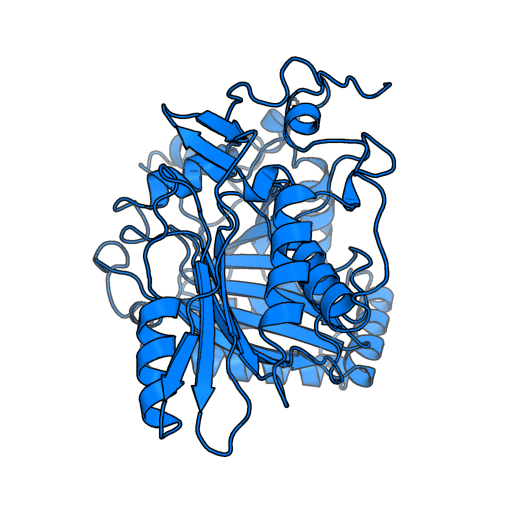.26208 1562 LEU A CA 1
ATOM 653 C C . LEU A 1 104 ? -65.93774 17.65233 10.49262 1.000 27.67528 1562 LEU A C 1
ATOM 654 O O . LEU A 1 104 ? -65.68467 16.82550 11.37180 1.000 25.69668 1562 LEU A O 1
ATOM 659 N N . GLU A 1 105 ? -65.88851 18.97294 10.69639 1.000 25.53507 1563 GLU A N 1
ATOM 660 C CA . GLU A 1 105 ? -65.45301 19.49769 11.98651 1.000 29.75744 1563 GLU A CA 1
ATOM 661 C C . GLU A 1 105 ? -66.45351 19.15688 13.08555 1.000 33.56459 1563 GLU A C 1
ATOM 662 O O . GLU A 1 105 ? -66.07241 18.71730 14.17369 1.000 34.03456 1563 GLU A O 1
ATOM 668 N N . GLN A 1 106 ? -67.73853 19.35917 12.82112 1.000 36.57513 1564 GLN A N 1
ATOM 669 C CA . GLN A 1 106 ? -68.77860 19.13734 13.81368 1.000 38.54765 1564 GLN A CA 1
ATOM 670 C C . GLN A 1 106 ? -69.85379 18.26821 13.18685 1.000 29.88171 1564 GLN A C 1
ATOM 671 O O . GLN A 1 106 ? -70.27221 18.51767 12.04949 1.000 29.89595 1564 GLN A O 1
ATOM 673 N N . THR A 1 107 ? -70.27297 17.24004 13.91175 1.000 31.20658 1565 THR A N 1
ATOM 674 C CA . THR A 1 107 ? -71.35536 16.36577 13.49437 1.000 28.75195 1565 THR A CA 1
ATOM 675 C C . THR A 1 107 ? -72.31412 16.20205 14.66516 1.000 31.40194 1565 THR A C 1
ATOM 676 O O . THR A 1 107 ? -71.88841 16.25800 15.82339 1.000 29.95005 1565 THR A O 1
ATOM 680 N N . PRO A 1 108 ? -73.60753 16.00787 14.40005 1.000 25.70123 1566 PRO A N 1
ATOM 681 C CA . PRO A 1 108 ? -74.57366 15.83877 15.49962 1.000 22.39132 1566 PRO A CA 1
ATOM 682 C C . PRO A 1 108 ? -74.22899 14.60693 16.31398 1.000 21.17794 1566 PRO A C 1
ATOM 683 O O . PRO A 1 108 ? -73.95498 13.53253 15.74532 1.000 20.89835 1566 PRO A O 1
ATOM 687 N N . PRO A 1 109 ? -74.19568 14.73645 17.64411 1.000 21.01985 1567 PRO A N 1
ATOM 688 C CA . PRO A 1 109 ? -73.91812 13.58313 18.49871 1.000 20.07835 1567 PRO A CA 1
ATOM 689 C C . PRO A 1 109 ? -74.79465 12.39643 18.11268 1.000 19.66096 1567 PRO A C 1
ATOM 690 O O . PRO A 1 109 ? -75.97994 12.55205 17.80433 1.000 23.50534 1567 PRO A O 1
ATOM 694 N N . TRP A 1 110 ? -74.19238 11.20629 18.11883 1.000 18.85204 1568 TRP A N 1
ATOM 695 C CA . TRP A 1 110 ? -74.89735 9.98594 17.75334 1.000 22.01454 1568 TRP A CA 1
ATOM 696 C C . TRP A 1 110 ? -75.78919 9.57364 18.92336 1.000 24.11152 1568 TRP A C 1
ATOM 697 O O . TRP A 1 110 ? -75.29591 9.23160 19.99954 1.000 20.84434 1568 TRP A O 1
ATOM 708 N N . VAL A 1 111 ? -77.10013 9.61127 18.71582 1.000 19.11778 1569 VAL A N 1
ATOM 709 C CA . VAL A 1 111 ? -78.08664 9.18519 19.70014 1.000 19.31574 1569 VAL A CA 1
ATOM 710 C C . VAL A 1 111 ? -78.48620 7.76694 19.29927 1.000 20.33846 1569 VAL A C 1
ATOM 711 O O . VAL A 1 111 ? -79.17819 7.58110 18.29334 1.000 19.48305 1569 VAL A O 1
ATOM 715 N N . ILE A 1 112 ? -78.04912 6.77306 20.07164 1.000 18.61420 1570 ILE A N 1
ATOM 716 C CA . ILE A 1 112 ? -78.10530 5.37300 19.62428 1.000 18.40858 1570 ILE A CA 1
ATOM 717 C C . ILE A 1 112 ? -79.55942 4.92736 19.50480 1.000 19.09479 1570 ILE A C 1
ATOM 718 O O . ILE A 1 112 ? -80.30822 5.00367 20.48784 1.000 19.48379 1570 ILE A O 1
ATOM 723 N N . PRO A 1 113 ? -80.01521 4.50808 18.32387 1.000 20.07426 1571 PRO A N 1
ATOM 724 C CA . PRO A 1 113 ? -81.35728 3.91937 18.22488 1.000 22.04977 1571 PRO A CA 1
ATOM 725 C C . PRO A 1 113 ? -81.40905 2.61062 18.99756 1.000 20.13867 1571 PRO A C 1
ATOM 726 O O . PRO A 1 113 ? -80.47477 1.80997 18.95605 1.000 19.60191 1571 PRO A O 1
ATOM 730 N N . ALA A 1 114 ? -82.51130 2.39492 19.71058 1.000 20.82791 1572 ALA A N 1
ATOM 731 C CA . ALA A 1 114 ? -82.69676 1.17934 20.49514 1.000 25.36166 1572 ALA A CA 1
ATOM 732 C C . ALA A 1 114 ? -84.00664 0.52699 20.09268 1.000 31.70910 1572 ALA A C 1
ATOM 733 O O . ALA A 1 114 ? -85.04448 1.19292 20.04546 1.000 31.20446 1572 ALA A O 1
ATOM 735 N N . HIS A 1 115 ? -83.94859 -0.76664 19.80656 1.000 29.98826 1573 HIS A N 1
ATOM 736 C CA . HIS A 1 115 ? -85.11321 -1.56982 19.47682 1.000 32.56618 1573 HIS A CA 1
ATOM 737 C C . HIS A 1 115 ? -85.48470 -2.43354 20.67937 1.000 31.59769 1573 HIS A C 1
ATOM 738 O O . HIS A 1 115 ? -84.61027 -2.93649 21.38951 1.000 26.07425 1573 HIS A O 1
ATOM 745 N N . THR A 1 116 ? -86.78090 -2.61083 20.90097 1.000 28.06431 1574 THR A N 1
ATOM 746 C CA . THR A 1 116 ? -87.28333 -3.50437 21.93988 1.000 35.40946 1574 THR A CA 1
ATOM 747 C C . THR A 1 116 ? -87.79963 -4.77377 21.26912 1.000 36.77872 1574 THR A C 1
ATOM 748 O O . THR A 1 116 ? -88.82742 -4.74540 20.58665 1.000 38.37009 1574 THR A O 1
ATOM 752 N N . LEU A 1 117 ? -87.09239 -5.88531 21.46264 1.000 33.34554 1575 LEU A N 1
ATOM 753 C CA . LEU A 1 117 ? -87.43936 -7.15295 20.83027 1.000 36.83306 1575 LEU A CA 1
ATOM 754 C C . LEU A 1 117 ? -87.89890 -8.16712 21.87527 1.000 37.85969 1575 LEU A C 1
ATOM 755 O O . LEU A 1 117 ? -87.35753 -8.23415 22.98214 1.000 37.80342 1575 LEU A O 1
ATOM 760 N N . HIS A 1 118 ? -88.91512 -8.94859 21.53607 1.000 39.69542 1576 HIS A N 1
ATOM 761 C CA . HIS A 1 118 ? -89.45150 -9.88036 22.51567 1.000 46.77523 1576 HIS A CA 1
ATOM 762 C C . HIS A 1 118 ? -88.89904 -11.29114 22.38580 1.000 49.06601 1576 HIS A C 1
ATOM 763 O O . HIS A 1 118 ? -89.04011 -12.07477 23.33185 1.000 53.18732 1576 HIS A O 1
ATOM 770 N N . THR A 1 119 ? -88.27728 -11.63092 21.26041 1.000 43.63759 1577 THR A N 1
ATOM 771 C CA . THR A 1 119 ? -87.74377 -12.96407 21.01939 1.000 41.14005 1577 THR A CA 1
ATOM 772 C C . THR A 1 119 ? -86.40101 -12.83415 20.32194 1.000 41.43003 1577 THR A C 1
ATOM 773 O O . THR A 1 119 ? -86.12584 -11.81799 19.66930 1.000 37.78862 1577 THR A O 1
ATOM 777 N N . PRO A 1 120 ? -85.53928 -13.84858 20.43642 1.000 39.72692 1578 PRO A N 1
ATOM 778 C CA . PRO A 1 120 ? -84.32607 -13.84669 19.60706 1.000 38.83126 1578 PRO A CA 1
ATOM 779 C C . PRO A 1 120 ? -84.62570 -13.87237 18.11587 1.000 40.09244 1578 PRO A C 1
ATOM 780 O O . PRO A 1 120 ? -83.85047 -13.29995 17.33590 1.000 36.81170 1578 PRO A O 1
ATOM 784 N N . GLU A 1 121 ? -85.74267 -14.49234 17.70182 1.000 41.04159 1579 GLU A N 1
ATOM 785 C CA . GLU A 1 121 ? -86.12986 -14.48058 16.29026 1.000 43.22606 1579 GLU A CA 1
ATOM 786 C C . GLU A 1 121 ? -86.33950 -13.05636 15.77679 1.000 38.38072 1579 GLU A C 1
ATOM 787 O O . GLU A 1 121 ? -85.88967 -12.70924 14.67868 1.000 38.75778 1579 GLU A O 1
ATOM 793 N N . GLU A 1 122 ? -87.04301 -12.22474 16.54758 1.000 31.79679 1580 GLU A N 1
ATOM 794 C CA . GLU A 1 122 ? -87.20885 -10.82671 16.16268 1.000 38.17761 1580 GLU A CA 1
ATOM 795 C C . GLU A 1 122 ? -85.86352 -10.12773 16.02955 1.000 33.03741 1580 GLU A C 1
ATOM 796 O O . GLU A 1 122 ? -85.66509 -9.32466 15.11610 1.000 33.56701 1580 GLU A O 1
ATOM 802 N N . ALA A 1 123 ? -84.93339 -10.40326 16.94646 1.000 31.33790 1581 ALA A N 1
ATOM 803 C CA . ALA A 1 123 ? -83.62851 -9.75441 16.88572 1.000 27.68318 1581 ALA A CA 1
ATOM 804 C C . ALA A 1 123 ? -82.83971 -10.19328 15.66005 1.000 28.59407 1581 ALA A C 1
ATOM 805 O O . ALA A 1 123 ? -82.09898 -9.38656 15.08619 1.000 27.72942 1581 ALA A O 1
ATOM 807 N N . LEU A 1 124 ? -82.99956 -11.45513 15.23991 1.000 28.43951 1582 LEU A N 1
ATOM 808 C CA . LEU A 1 124 ? -82.35212 -11.93916 14.02313 1.000 29.09779 1582 LEU A CA 1
ATOM 809 C C . LEU A 1 124 ? -82.86017 -11.19668 12.79390 1.000 29.11045 1582 LEU A C 1
ATOM 810 O O . LEU A 1 124 ? -82.09934 -10.95257 11.85026 1.000 27.28049 1582 LEU A O 1
ATOM 815 N N . ARG A 1 125 ? -84.15941 -10.87322 12.76455 1.000 29.54338 1583 ARG A N 1
ATOM 816 C CA . ARG A 1 125 ? -84.68535 -10.10555 11.64213 1.000 33.92004 1583 ARG A CA 1
ATOM 817 C C . ARG A 1 125 ? -84.05771 -8.72116 11.58291 1.000 32.50445 1583 ARG A C 1
ATO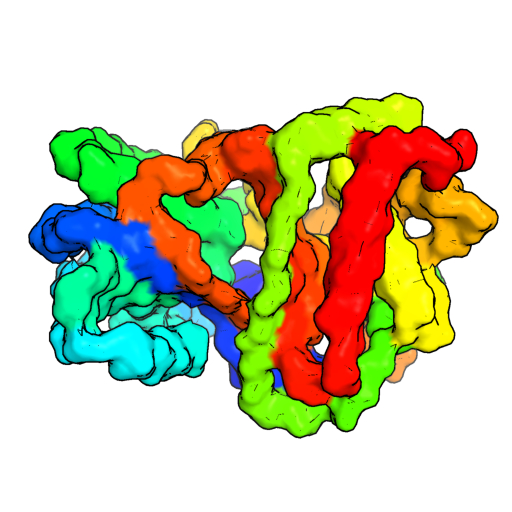M 818 O O . ARG A 1 125 ? -83.78384 -8.20415 10.49376 1.000 31.66070 1583 ARG A O 1
ATOM 826 N N . VAL A 1 126 ? -83.79364 -8.11418 12.74222 1.000 30.65148 1584 VAL A N 1
ATOM 827 C CA . VAL A 1 126 ? -83.10876 -6.82212 12.75364 1.000 26.51896 1584 VAL A CA 1
ATOM 828 C C . VAL A 1 126 ? -81.65717 -6.97860 12.32717 1.000 27.24897 1584 VAL A C 1
ATOM 829 O O . VAL A 1 126 ? -81.13619 -6.18414 11.52735 1.000 27.91899 1584 VAL A O 1
ATOM 833 N N . ARG A 1 127 ? -80.96679 -7.97543 12.89290 1.000 25.46521 1585 ARG A N 1
ATOM 834 C CA . ARG A 1 127 ? -79.58579 -8.22857 12.50768 1.000 26.70596 1585 ARG A CA 1
ATOM 835 C C . ARG A 1 127 ? -79.46988 -8.34933 10.99332 1.000 27.68361 1585 ARG A C 1
ATOM 836 O O . ARG A 1 127 ? -78.61953 -7.70438 10.36516 1.000 28.84211 1585 ARG A O 1
ATOM 844 N N . GLU A 1 128 ? -80.35330 -9.14831 10.39226 1.000 29.30958 1586 GLU A N 1
ATOM 845 C CA . GLU A 1 128 ? -80.29922 -9.37842 8.95322 1.000 34.09716 1586 GLU A CA 1
ATOM 846 C C . GLU A 1 128 ? -80.45777 -8.07843 8.17450 1.000 32.77775 1586 GLU A C 1
ATOM 847 O O . GLU A 1 128 ? -79.79064 -7.87371 7.15481 1.000 28.74802 1586 GLU A O 1
ATOM 853 N N . LYS A 1 129 ? -81.32179 -7.18011 8.65086 1.000 32.80817 1587 LYS A N 1
ATOM 854 C CA . LYS A 1 129 ? -81.52966 -5.90762 7.96467 1.000 35.05103 1587 LYS A CA 1
ATOM 855 C C . LYS A 1 129 ? -80.29519 -5.02213 8.07612 1.000 30.05340 1587 LYS A C 1
ATOM 856 O O . LYS A 1 129 ? -79.82739 -4.44831 7.08160 1.000 28.49124 1587 LYS A O 1
ATOM 862 N N . LEU A 1 130 ? -79.74030 -4.91235 9.28053 1.000 25.43967 1588 LEU A N 1
ATOM 863 C CA . LEU A 1 130 ? -78.61826 -4.00902 9.48820 1.000 24.14778 1588 LEU A CA 1
ATOM 864 C C . LEU A 1 130 ? -77.33328 -4.54918 8.88851 1.000 25.74202 1588 LEU A C 1
ATOM 865 O O . LEU A 1 130 ? -76.48815 -3.76351 8.45978 1.000 25.87486 1588 LEU A O 1
ATOM 870 N N . ALA A 1 131 ? -77.15736 -5.87675 8.85936 1.000 24.66302 1589 ALA A N 1
ATOM 871 C CA . ALA A 1 131 ? -75.90193 -6.44877 8.37580 1.000 22.96246 1589 ALA A CA 1
ATOM 872 C C . ALA A 1 131 ? -75.71862 -6.25230 6.88090 1.000 26.04718 1589 ALA A C 1
ATOM 873 O O . ALA A 1 131 ? -74.58221 -6.28735 6.40149 1.000 27.41328 1589 ALA A O 1
ATOM 875 N N . HIS A 1 132 ? -76.80615 -6.04811 6.13986 1.000 26.24581 1590 HIS A N 1
ATOM 876 C CA . HIS A 1 132 ? -76.74936 -5.89442 4.69132 1.000 32.99051 1590 HIS A CA 1
ATOM 877 C C . HIS A 1 132 ? -77.18609 -4.50795 4.22660 1.000 31.20081 1590 HIS A C 1
ATOM 878 O O . HIS A 1 132 ? -77.50818 -4.32925 3.04465 1.000 27.92373 1590 HIS A O 1
ATOM 885 N N . GLN A 1 133 ? -77.20264 -3.52382 5.12697 1.000 29.10242 1591 GLN A N 1
ATOM 886 C CA . GLN A 1 133 ? -77.59027 -2.17346 4.74671 1.000 26.51214 1591 GLN A CA 1
ATOM 887 C C . GLN A 1 133 ? -76.51611 -1.55328 3.85456 1.000 24.07176 1591 GLN A C 1
ATOM 888 O O . GLN A 1 133 ? -75.39593 -2.04746 3.75844 1.000 25.70281 1591 GLN A O 1
ATOM 894 N N . VAL A 1 134 ? -76.86449 -0.43816 3.21350 1.000 24.74730 1592 VAL A N 1
ATOM 895 C CA . VAL A 1 134 ? -75.94420 0.28769 2.34608 1.000 28.73667 1592 VAL A CA 1
ATOM 896 C C . VAL A 1 134 ? -75.58587 1.59426 3.04160 1.000 27.58838 1592 VAL A C 1
ATOM 897 O O . VAL A 1 134 ? -76.46146 2.42628 3.29258 1.000 25.32560 1592 VAL A O 1
ATOM 901 N N . LEU A 1 135 ? -74.31081 1.75825 3.38347 1.000 29.92596 1593 LEU A N 1
ATOM 902 C CA . LEU A 1 135 ? -73.82987 3.01725 3.94209 1.000 29.12534 1593 LEU A CA 1
ATOM 903 C C . LEU A 1 135 ? -73.57253 3.97712 2.78472 1.000 30.81154 1593 LEU A C 1
ATOM 904 O O . LEU A 1 135 ? -72.83015 3.65212 1.85362 1.000 27.50635 1593 LEU A O 1
ATOM 909 N N . ASN A 1 136 ? -74.20280 5.14431 2.81477 1.000 33.65773 1594 ASN A N 1
ATOM 910 C CA . ASN A 1 136 ? -73.98781 6.13961 1.77344 1.000 30.10841 1594 ASN A CA 1
ATOM 911 C C . ASN A 1 136 ? -72.74000 6.92394 2.15225 1.000 27.77026 1594 ASN A C 1
ATOM 912 O O . ASN A 1 136 ? -72.76817 7.66917 3.14536 1.000 27.75507 1594 ASN A O 1
ATOM 917 N N . PRO A 1 137 ? -71.63434 6.79631 1.41496 1.000 28.59755 1595 PRO A N 1
ATOM 918 C CA . PRO A 1 137 ? -70.39170 7.45979 1.84398 1.000 27.76255 1595 PRO A CA 1
ATOM 919 C C . PRO A 1 137 ? -70.43791 8.97134 1.66373 1.000 27.87317 1595 PRO A C 1
ATOM 920 O O . PRO A 1 137 ? -69.55087 9.67340 2.17314 1.000 27.61430 1595 PRO A O 1
ATOM 924 N N . GLU A 1 138 ? -71.43854 9.48439 0.95381 1.000 29.44502 1596 GLU A N 1
ATOM 925 C CA . GLU A 1 138 ? -71.54279 10.91398 0.70251 1.000 33.39286 1596 GLU A CA 1
ATOM 926 C C . GLU A 1 138 ? -72.23543 11.67605 1.82312 1.000 37.09202 1596 GLU A C 1
ATOM 927 O O . GLU A 1 138 ? -72.12430 12.90606 1.86358 1.000 35.68243 1596 GLU A O 1
ATOM 933 N N . VAL A 1 139 ? -72.94599 10.99119 2.72013 1.000 33.60078 1597 VAL A N 1
ATOM 934 C CA . VAL A 1 139 ? -73.70714 11.64183 3.78215 1.000 36.22090 1597 VAL A CA 1
ATOM 935 C C . VAL A 1 139 ? -73.24955 11.09135 5.12345 1.000 32.03456 1597 VAL A C 1
ATOM 936 O O . VAL A 1 139 ? -73.27560 9.87442 5.34578 1.000 31.62586 1597 VAL A O 1
ATOM 940 N N . TRP A 1 140 ? -72.83486 11.98341 6.01152 1.000 28.01763 1598 TRP A N 1
ATOM 941 C CA . TRP A 1 140 ? -72.41573 11.54430 7.31816 1.000 26.75132 1598 TRP A CA 1
ATOM 942 C C . TRP A 1 140 ? -73.65158 11.04693 8.06670 1.000 28.41824 1598 TRP A C 1
ATOM 943 O O . TRP A 1 140 ? -74.73687 11.61746 7.90753 1.000 26.56050 1598 TRP A O 1
ATOM 954 N N . PRO A 1 141 ? -73.53755 9.97048 8.85713 1.000 25.07615 1599 PRO A N 1
ATOM 955 C CA . PRO A 1 141 ? -72.34027 9.16717 9.14531 1.000 22.79647 1599 PRO A CA 1
ATOM 956 C C . PRO A 1 141 ? -72.12481 8.05919 8.12761 1.000 24.22778 1599 PRO A C 1
ATOM 957 O O . PRO A 1 141 ? -73.08491 7.54794 7.57060 1.000 25.91349 1599 PRO A O 1
ATOM 961 N N . VAL A 1 142 ? -70.87544 7.65461 7.92616 1.000 23.41321 1600 VAL A N 1
ATOM 962 C CA . VAL A 1 142 ? -70.60692 6.47969 7.11428 1.000 24.85155 1600 VAL A CA 1
ATOM 963 C C . VAL A 1 142 ? -70.36691 5.31122 8.07265 1.000 24.14268 1600 VAL A C 1
ATOM 964 O O . VAL A 1 142 ? -69.33576 4.63280 8.02017 1.000 20.98879 1600 VAL A O 1
ATOM 968 N N . PHE A 1 143 ? -71.30769 5.12596 8.99570 1.000 21.72843 1601 PHE A N 1
ATOM 969 C CA . PHE A 1 143 ? -71.31538 4.01917 9.94028 1.000 23.34844 1601 PHE A CA 1
ATOM 970 C C . PHE A 1 143 ? -72.74011 3.86457 10.44632 1.000 22.06117 1601 PHE A C 1
ATOM 971 O O . PHE A 1 143 ? -73.60526 4.69886 10.18694 1.000 18.58551 1601 PHE A O 1
ATOM 979 N N . ASP A 1 144 ? -72.97745 2.78373 11.16943 1.000 20.96606 1602 ASP A N 1
ATOM 980 C CA . ASP A 1 144 ? -74.23674 2.63451 11.87027 1.000 20.48649 1602 ASP A CA 1
ATOM 981 C C . ASP A 1 144 ? -73.95879 1.95695 13.19835 1.000 21.12344 1602 ASP A C 1
ATOM 982 O O . ASP A 1 144 ? -73.03694 1.14340 13.31254 1.000 17.66238 1602 ASP A O 1
ATOM 987 N N . LEU A 1 145 ? -74.75806 2.31057 14.20965 1.000 21.04566 1603 LEU A N 1
ATOM 988 C CA . LEU A 1 145 ? -74.61984 1.69054 15.52822 1.000 18.17055 1603 LEU A CA 1
ATOM 989 C C . LEU A 1 145 ? -75.99201 1.74015 16.18612 1.000 19.96595 1603 LEU A C 1
ATOM 990 O O . LEU A 1 145 ? -76.49875 2.82670 16.48913 1.000 19.42587 1603 LEU A O 1
ATOM 995 N N . GLN A 1 146 ? -76.58819 0.57324 16.40778 1.000 17.85964 1604 GLN A N 1
ATOM 996 C CA . GLN A 1 146 ? -77.90494 0.49251 17.02013 1.000 18.43288 1604 GLN A CA 1
ATOM 997 C C . GLN A 1 146 ? -77.87306 -0.61410 18.05400 1.000 18.50524 1604 GLN A C 1
ATOM 998 O O . GLN A 1 146 ? -77.00355 -1.48183 18.01537 1.000 18.25286 1604 GLN A O 1
ATOM 1004 N N . VAL A 1 147 ? -78.82527 -0.58338 18.98740 1.000 19.71236 1605 VAL A N 1
ATOM 1005 C CA . VAL A 1 147 ? -78.89658 -1.62658 20.00128 1.000 21.56824 1605 VAL A CA 1
ATOM 1006 C C . VAL A 1 147 ? -80.26407 -2.30371 19.96421 1.000 24.09816 1605 VAL A C 1
ATOM 1007 O O . VAL A 1 147 ? -81.24752 -1.77254 19.44138 1.000 24.58555 1605 VAL A O 1
ATOM 1011 N N . GLY A 1 148 ? -80.30725 -3.50894 20.51340 1.000 20.71920 1606 GLY A N 1
ATOM 1012 C CA . GLY A 1 148 ? -81.55310 -4.23866 20.60909 1.000 25.66095 1606 GLY A CA 1
ATOM 1013 C C . GLY A 1 148 ? -81.65161 -4.90036 21.96522 1.000 24.59249 1606 GLY A C 1
ATOM 1014 O O . GLY A 1 148 ? -80.79650 -5.72057 22.31500 1.000 25.06646 1606 GLY A O 1
ATOM 1015 N N . TYR A 1 149 ? -82.66248 -4.52937 22.74552 1.000 23.81643 1607 TYR A N 1
ATOM 1016 C CA . TYR A 1 149 ? -82.96665 -5.22705 23.98647 1.000 29.28684 1607 TYR A CA 1
ATOM 1017 C C . TYR A 1 149 ? -83.87355 -6.39989 23.66499 1.000 31.81074 1607 TYR A C 1
ATOM 1018 O O . TYR A 1 149 ? -84.87662 -6.24291 22.96252 1.000 37.42739 1607 TYR A O 1
ATOM 1027 N N . VAL A 1 150 ? -83.52451 -7.56981 24.18520 1.000 31.57261 1608 VAL A N 1
ATOM 1028 C CA . VAL A 1 150 ? -84.29419 -8.78628 23.97977 1.000 32.95666 1608 VAL A CA 1
ATOM 1029 C C . VAL A 1 150 ? -84.72329 -9.26418 25.35852 1.000 34.75121 1608 VAL A C 1
ATOM 1030 O O . VAL A 1 150 ? -83.86830 -9.48753 26.22270 1.000 33.17587 1608 VAL A O 1
ATOM 1034 N N . ASP A 1 151 ? -86.04153 -9.39677 25.56950 1.000 38.88663 1609 ASP A N 1
ATOM 1035 C CA . ASP A 1 151 ? -86.59413 -9.74455 26.88016 1.000 38.03334 1609 ASP A CA 1
ATOM 1036 C C . ASP A 1 151 ? -85.86419 -10.93504 27.48472 1.000 41.31463 1609 ASP A C 1
ATOM 1037 O O . ASP A 1 151 ? -85.77688 -12.00292 26.86795 1.000 34.98411 1609 ASP A O 1
ATOM 1042 N N . GLY A 1 152 ? -85.34492 -10.75025 28.69667 1.000 44.29083 1610 GLY A N 1
ATOM 1043 C CA . GLY A 1 152 ? -84.70551 -11.83890 29.40970 1.000 45.01278 1610 GLY A CA 1
ATOM 1044 C C . GLY A 1 152 ? -83.40874 -12.33475 28.81362 1.000 42.88972 1610 GLY A C 1
ATOM 1045 O O . GLY A 1 152 ? -82.89608 -13.36951 29.24995 1.000 37.16817 1610 GLY A O 1
ATOM 1046 N N . MET A 1 153 ? -82.85539 -11.63375 27.83796 1.000 40.58035 1611 MET A N 1
ATOM 1047 C CA . MET A 1 153 ? -81.63189 -12.02661 27.15601 1.000 37.68652 1611 MET A CA 1
ATOM 1048 C C . MET A 1 153 ? -80.67360 -10.85142 27.13333 1.000 33.17100 1611 MET A C 1
ATOM 1049 O O . MET A 1 153 ? -81.06881 -9.70167 27.36681 1.000 33.41868 1611 MET A O 1
ATOM 1054 N N . PRO A 1 154 ? -79.39777 -11.09989 26.83542 1.000 29.73480 1612 PRO A N 1
ATOM 1055 C CA . PRO A 1 154 ? -78.45214 -9.99088 26.67078 1.000 29.31583 1612 PRO A CA 1
ATOM 1056 C C . PRO A 1 154 ? -78.90007 -9.03894 25.56742 1.000 27.23633 1612 PRO A C 1
ATOM 1057 O O . PRO A 1 154 ? -79.46680 -9.44751 24.55741 1.000 28.95116 1612 PRO A O 1
ATOM 1061 N N . ALA A 1 155 ? -78.62381 -7.75524 25.75418 1.000 24.09176 1613 ALA A N 1
ATOM 1062 C CA . ALA A 1 155 ? -78.86741 -6.81752 24.67079 1.000 22.34946 1613 ALA A CA 1
ATOM 1063 C C . ALA A 1 155 ? -77.88614 -7.06690 23.53075 1.000 26.57685 1613 ALA A C 1
ATOM 1064 O O . ALA A 1 155 ? -76.77271 -7.57949 23.71653 1.000 24.22011 1613 ALA A O 1
ATOM 1066 N N . ARG A 1 156 ? -78.29473 -6.66654 22.33587 1.000 23.75993 1614 ARG A N 1
ATOM 1067 C CA A ARG A 1 156 ? -77.43230 -6.75479 21.17595 0.500 20.86311 1614 ARG A CA 1
ATOM 1068 C CA B ARG A 1 156 ? -77.45807 -6.75257 21.14822 0.500 21.04548 1614 ARG A CA 1
ATOM 1069 C C . ARG A 1 156 ? -76.95654 -5.35937 20.79445 1.000 19.75524 1614 ARG A C 1
ATOM 1070 O O . ARG A 1 156 ? -77.67174 -4.37201 20.97324 1.000 20.94254 1614 ARG A O 1
ATOM 1085 N N . LEU A 1 157 ? -75.72515 -5.28748 20.30368 1.000 19.11335 1615 LEU A N 1
ATOM 1086 C CA . LEU A 1 157 ? -75.14756 -4.06795 19.74355 1.000 18.30175 1615 LEU A CA 1
ATOM 1087 C C . LEU A 1 157 ? -74.74909 -4.39227 18.31269 1.000 21.56550 1615 LEU A C 1
ATOM 1088 O O . LEU A 1 157 ? -73.92983 -5.28860 18.08654 1.000 21.03661 1615 LEU A O 1
ATOM 1093 N N . TRP A 1 158 ? -75.35318 -3.69091 17.35376 1.000 18.14043 1616 TRP A N 1
ATOM 1094 C CA . TRP A 1 158 ? -75.15008 -3.93237 15.92825 1.000 19.98982 1616 TRP A CA 1
ATOM 1095 C C . TRP A 1 158 ? -74.30282 -2.78649 15.40129 1.000 23.92502 1616 TRP A C 1
ATOM 1096 O O . TRP A 1 158 ? -74.76846 -1.64256 15.34939 1.000 19.00972 1616 TRP A O 1
ATOM 1107 N N . LEU A 1 159 ? -73.06491 -3.09177 15.01729 1.000 20.25919 1617 LEU A N 1
ATOM 1108 C CA . LEU A 1 159 ? -72.09142 -2.07622 14.64945 1.000 20.43453 1617 LEU A CA 1
ATOM 1109 C C . LEU A 1 159 ? -71.67098 -2.26937 13.19861 1.000 19.17073 1617 LEU A C 1
ATOM 1110 O O . LEU A 1 159 ? -71.24051 -3.36771 12.80669 1.000 17.64102 1617 LEU A O 1
ATOM 1115 N N . CYS A 1 160 ? -71.75620 -1.19555 12.41158 1.000 18.15253 1618 CYS A N 1
ATOM 1116 C CA . CYS A 1 160 ? -71.42347 -1.24220 10.99344 1.000 17.03405 1618 CYS A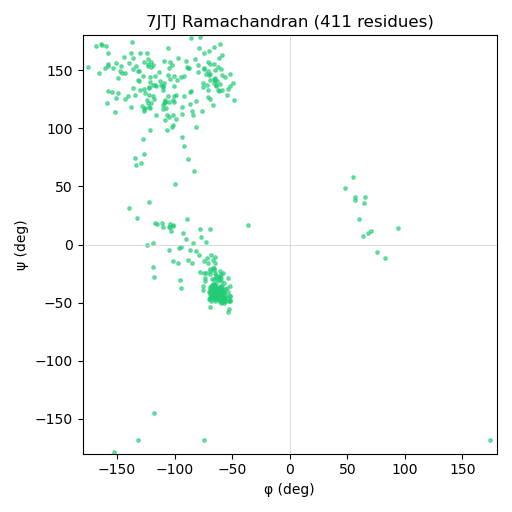 CA 1
ATOM 1117 C C . CYS A 1 160 ? -70.40021 -0.15378 10.69293 1.000 20.06813 1618 CYS A C 1
ATOM 1118 O O . CYS A 1 160 ? -70.69328 1.03558 10.85349 1.000 17.91475 1618 CYS A O 1
ATOM 1121 N N . LEU A 1 161 ? -69.19731 -0.55477 10.27680 1.000 18.98645 1619 LEU A N 1
ATOM 1122 C CA . LEU A 1 161 ? -68.13687 0.38190 9.93315 1.000 17.57133 1619 LEU A CA 1
ATOM 1123 C C . LEU A 1 161 ? -67.69730 0.11821 8.49978 1.000 19.70274 1619 LEU A C 1
ATOM 1124 O O . LEU A 1 161 ? -67.83403 -0.99537 7.98686 1.000 20.36351 1619 LEU A O 1
ATOM 1129 N N . ASP A 1 162 ? -67.13890 1.13336 7.84688 1.000 19.56222 1620 ASP A N 1
ATOM 1130 C CA . ASP A 1 162 ? -66.80464 1.00947 6.43109 1.000 22.12397 1620 ASP A CA 1
ATOM 1131 C C . ASP A 1 162 ? -65.29488 0.91721 6.21329 1.000 19.90698 1620 ASP A C 1
ATOM 1132 O O . ASP A 1 162 ? -64.54549 1.80065 6.64623 1.000 21.99857 1620 ASP A O 1
ATOM 1137 N N . ASN A 1 163 ? -64.85468 -0.15101 5.52464 1.000 19.99940 1621 ASN A N 1
ATOM 1138 C CA . ASN A 1 163 ? -63.45461 -0.27837 5.12738 1.000 20.27290 1621 ASN A CA 1
ATOM 1139 C C . ASN A 1 163 ? -63.05157 0.76052 4.09901 1.000 21.28311 1621 ASN A C 1
ATOM 1140 O O . ASN A 1 163 ? -61.84977 0.93036 3.85588 1.000 23.08251 1621 ASN A O 1
ATOM 1145 N N . LEU A 1 164 ? -64.02471 1.45008 3.49185 1.000 20.29383 1622 LEU A N 1
ATOM 1146 C CA . LEU A 1 164 ? -63.72115 2.60396 2.64896 1.000 23.09598 1622 LEU A CA 1
ATOM 1147 C C . LEU A 1 164 ? -62.93157 3.66041 3.41246 1.000 22.71348 1622 LEU A C 1
ATOM 1148 O O . LEU A 1 164 ? -62.05752 4.31630 2.83495 1.000 25.87912 1622 LEU A O 1
ATOM 1153 N N . LEU A 1 165 ? -63.18161 3.79510 4.71741 1.000 21.23928 1623 LEU A N 1
ATOM 1154 C CA . LEU A 1 165 ? -62.60427 4.84324 5.55408 1.000 19.47799 1623 LEU A CA 1
ATOM 1155 C C . LEU A 1 165 ? -61.72751 4.33239 6.68463 1.000 22.05989 1623 LEU A C 1
ATOM 1156 O O . LEU A 1 165 ? -60.83697 5.06640 7.11905 1.000 22.06232 1623 LEU A O 1
ATOM 1161 N N . LEU A 1 166 ? -61.96960 3.12271 7.19269 1.000 18.77367 1624 LEU A N 1
ATOM 1162 C CA . LEU A 1 166 ? -61.20339 2.55221 8.29815 1.000 18.82686 1624 LEU A CA 1
ATOM 1163 C C . LEU A 1 166 ? -60.74993 1.17192 7.85540 1.000 20.09870 1624 LEU A C 1
ATOM 1164 O O . LEU A 1 166 ? -61.58675 0.31311 7.55787 1.000 19.58917 1624 LEU A O 1
ATOM 1169 N N . ASP A 1 167 ? -59.43852 0.95986 7.79027 1.000 19.32841 1625 ASP A N 1
ATOM 1170 C CA . ASP A 1 167 ? -58.94930 -0.35123 7.38070 1.000 20.54529 1625 ASP A CA 1
ATOM 1171 C C . ASP A 1 167 ? -59.03779 -1.36492 8.52334 1.000 21.81407 1625 ASP A C 1
ATOM 1172 O O . ASP A 1 167 ? -59.43696 -1.05304 9.65084 1.000 19.35601 1625 ASP A O 1
ATOM 1177 N N . GLY A 1 168 ? -58.63764 -2.60413 8.22362 1.000 23.86760 1626 GLY A N 1
ATOM 1178 C CA . GLY A 1 168 ? -58.77924 -3.67919 9.20123 1.000 24.44445 1626 GLY A CA 1
ATOM 1179 C C . GLY A 1 168 ? -58.07487 -3.40500 10.51713 1.000 23.98495 1626 GLY A C 1
ATOM 1180 O O . GLY A 1 168 ? -58.63020 -3.65125 11.59054 1.000 24.14668 1626 GLY A O 1
ATOM 1181 N N . LEU A 1 169 ? -56.83857 -2.90924 10.46241 1.000 21.06920 1627 LEU A N 1
ATOM 1182 C CA . LEU A 1 169 ? -56.15627 -2.56439 11.70382 1.000 21.53314 1627 LEU A CA 1
ATOM 1183 C C . LEU A 1 169 ? -56.86991 -1.42214 12.42299 1.000 21.53212 1627 LEU A C 1
ATOM 1184 O O . LEU A 1 169 ? -56.97685 -1.41892 13.66041 1.000 19.59921 1627 LEU A O 1
ATOM 1189 N N . SER A 1 170 ? -57.34663 -0.42978 11.66716 1.000 20.42601 1628 SER A N 1
ATOM 1190 C CA . SER A 1 170 ? -58.09787 0.65530 12.29135 1.000 17.65352 1628 SER A CA 1
ATOM 1191 C C . SER A 1 170 ? -59.32278 0.11854 13.01014 1.000 19.16812 1628 SER A C 1
ATOM 1192 O O . SER A 1 170 ? -59.63821 0.55342 14.12177 1.000 15.92401 1628 SER A O 1
ATOM 1195 N N . MET A 1 171 ? -60.02415 -0.84420 12.40029 1.000 19.04109 1629 MET A N 1
ATOM 1196 C CA . MET A 1 171 ? -61.18856 -1.39269 13.07823 1.000 18.64986 1629 MET A CA 1
ATOM 1197 C C . MET A 1 171 ? -60.81442 -2.14039 14.34909 1.000 19.82293 1629 MET A C 1
ATOM 1198 O O . MET A 1 171 ? -61.54957 -2.06911 15.33614 1.000 16.81528 1629 MET A O 1
ATOM 1203 N N . GLN A 1 172 ? -59.65975 -2.81082 14.37722 1.000 16.75549 1630 GLN A N 1
ATOM 1204 C CA . GLN A 1 172 ? -59.23678 -3.43490 15.62918 1.000 22.04907 1630 GLN A CA 1
ATOM 1205 C C . GLN A 1 172 ? -58.90261 -2.38947 16.68944 1.000 21.58312 1630 GLN A C 1
ATOM 1206 O O . GLN A 1 172 ? -59.24417 -2.56594 17.86893 1.000 18.34891 1630 GLN A O 1
ATOM 1212 N N . ILE A 1 173 ? -58.20851 -1.31685 16.29516 1.000 19.01444 1631 ILE A N 1
ATOM 1213 C CA . ILE A 1 173 ? -57.90930 -0.23142 17.23045 1.000 20.24701 1631 ILE A CA 1
ATOM 1214 C C . ILE A 1 173 ? -59.19836 0.32340 17.81711 1.000 18.80206 1631 ILE A C 1
ATOM 1215 O O . ILE A 1 173 ? -59.33503 0.47562 19.03963 1.000 17.58315 1631 ILE A O 1
ATOM 1220 N N . LEU A 1 174 ? -60.16127 0.64808 16.94434 1.000 19.33526 1632 LEU A N 1
ATOM 1221 C CA . LEU A 1 174 ? -61.39152 1.29397 17.39627 1.000 22.42709 1632 LEU A CA 1
ATOM 1222 C C . LEU A 1 174 ? -62.23995 0.36058 18.25814 1.000 20.67686 1632 LEU A C 1
ATOM 1223 O O . LEU A 1 174 ? -62.80618 0.78102 19.27624 1.000 18.19459 1632 LEU A O 1
ATOM 1228 N N . LEU A 1 175 ? -62.35874 -0.90577 17.87234 1.000 19.68558 1633 LEU A N 1
ATOM 1229 C CA . LEU A 1 175 ? -63.16139 -1.80689 18.69322 1.000 19.04113 1633 LEU A CA 1
ATOM 1230 C C . LEU A 1 175 ? -62.53576 -2.02569 20.06577 1.000 17.77230 1633 LEU A C 1
ATOM 1231 O O . LEU A 1 175 ? -63.26422 -2.16207 21.06213 1.000 17.21295 1633 LEU A O 1
ATOM 1236 N N . ALA A 1 176 ? -61.19338 -2.05346 20.14513 1.000 17.51801 1634 ALA A N 1
ATOM 1237 C CA . ALA A 1 176 ? -60.53196 -2.20243 21.43928 1.000 18.52008 1634 ALA A CA 1
ATOM 1238 C C . ALA A 1 176 ? -60.79395 -0.99098 22.31897 1.000 18.91678 1634 ALA A C 1
ATOM 1239 O O . ALA A 1 176 ? -61.01340 -1.13069 23.52927 1.000 17.98706 1634 ALA A O 1
ATOM 1241 N N . GLU A 1 177 ? -60.80674 0.20489 21.71525 1.000 17.80149 1635 GLU A N 1
ATOM 1242 C CA . GLU A 1 177 ? -61.09281 1.41454 22.47994 1.000 21.14872 1635 GLU A CA 1
ATOM 1243 C C . GLU A 1 177 ? -62.53840 1.44371 22.93652 1.000 20.79739 1635 GLU A C 1
ATOM 1244 O O . GLU A 1 177 ? -62.83670 1.91458 24.03760 1.000 20.43826 1635 GLU A O 1
ATOM 1250 N N . LEU A 1 178 ? -63.44968 0.96477 22.09514 1.000 22.10351 1636 LEU A N 1
ATOM 1251 C CA . LEU A 1 178 ? -64.84616 0.90008 22.49252 1.000 21.12493 1636 LEU A CA 1
ATOM 1252 C C . LEU A 1 178 ? -65.02710 -0.04383 23.67869 1.000 20.91616 1636 LEU A C 1
ATOM 1253 O O . LEU A 1 178 ? -65.72763 0.28599 24.64499 1.000 18.42873 1636 LEU A O 1
ATOM 1258 N N . GLU A 1 179 ? -64.39941 -1.22297 23.62870 1.000 17.63148 1637 GLU A N 1
ATOM 1259 C CA . GLU A 1 179 ? -64.45179 -2.13403 24.77559 1.000 18.91539 1637 GLU A CA 1
ATOM 1260 C C . GLU A 1 179 ? -63.83953 -1.47893 26.00453 1.000 23.86222 1637 GLU A C 1
ATOM 1261 O O . GLU A 1 179 ? -64.41010 -1.52016 27.10817 1.000 21.55294 1637 GLU A O 1
ATOM 1267 N N . HIS A 1 180 ? -62.66936 -0.86218 25.82805 1.000 22.30335 1638 HIS A N 1
ATOM 1268 C CA . HIS A 1 180 ? -61.95673 -0.32384 26.97525 1.000 20.97463 1638 HIS A CA 1
ATOM 1269 C C . HIS A 1 180 ? -62.72757 0.82659 27.59687 1.000 19.43306 1638 HIS A C 1
ATOM 1270 O O . HIS A 1 180 ? -62.83562 0.91771 28.82585 1.000 20.19742 1638 HIS A O 1
ATOM 1277 N N . GLY A 1 181 ? -63.27342 1.70865 26.76001 1.000 20.78555 1639 GLY A N 1
ATOM 1278 C CA . GLY A 1 181 ? -64.05542 2.81877 27.27781 1.000 24.69185 1639 GLY A CA 1
ATOM 1279 C C . GLY A 1 181 ? -65.30927 2.35724 27.99892 1.000 23.45278 1639 GLY A C 1
ATOM 1280 O O . GLY A 1 181 ? -65.65803 2.88882 29.05709 1.000 21.83252 1639 GLY A O 1
ATOM 1281 N N . TYR A 1 182 ? -66.00110 1.35433 27.44018 1.000 19.78257 1640 TYR A N 1
ATOM 1282 C CA . TYR A 1 182 ? -67.20456 0.84539 28.09148 1.000 19.75784 1640 TYR A CA 1
ATOM 1283 C C . TYR A 1 182 ? -66.86727 0.20702 29.43179 1.000 20.23123 1640 TYR A C 1
ATOM 1284 O O . TYR A 1 182 ? -67.64577 0.29092 30.38422 1.000 22.56356 1640 TYR A O 1
ATOM 1293 N N . ARG A 1 183 ? -65.71476 -0.45306 29.52180 1.000 20.70902 1641 ARG A N 1
ATOM 1294 C CA . ARG A 1 183 ? -65.31953 -1.05902 30.78337 1.000 21.31756 1641 ARG A CA 1
ATOM 1295 C C . ARG A 1 183 ? -64.82640 -0.01404 31.77573 1.000 21.97707 1641 ARG A C 1
ATOM 1296 O O . ARG A 1 183 ? -65.06374 -0.13483 32.98330 1.000 22.95092 1641 ARG A O 1
ATOM 1304 N N . TYR A 1 184 ? -64.14402 1.02021 31.29970 1.000 21.61042 1642 TYR A N 1
ATOM 1305 C CA . TYR A 1 184 ? -63.54428 2.02080 32.17882 1.000 22.39777 1642 TYR A CA 1
ATOM 1306 C C . TYR A 1 184 ? -63.95718 3.40598 31.70060 1.000 21.81247 1642 TYR A C 1
ATOM 1307 O O . TYR A 1 184 ? -63.13306 4.16534 31.17692 1.000 23.83033 1642 TYR A O 1
ATOM 1316 N N . PRO A 1 185 ? -65.23308 3.76540 31.86927 1.000 21.57053 1643 PRO A N 1
ATOM 1317 C CA . PRO A 1 185 ? -65.72979 5.02994 31.30078 1.000 25.37859 1643 PRO A CA 1
ATOM 1318 C C . PRO A 1 185 ? -65.16949 6.26739 31.96143 1.000 27.33844 1643 PRO A C 1
ATOM 1319 O O . PRO A 1 185 ? -65.41652 7.37350 31.47015 1.000 28.63836 1643 PRO A O 1
ATOM 1323 N N . GLN A 1 186 ? -64.44966 6.13656 33.06865 1.000 29.47473 1644 GLN A N 1
ATOM 1324 C CA A GLN A 1 186 ? -63.89991 7.30650 33.73724 0.530 32.81739 1644 GLN A CA 1
ATOM 1325 C CA B GLN A 1 186 ? -63.90794 7.31600 33.72427 0.470 32.74555 1644 GLN A CA 1
ATOM 1326 C C . GLN A 1 186 ? -62.60162 7.78411 33.10410 1.000 35.09647 1644 GLN A C 1
ATOM 1327 O O . GLN A 1 186 ? -62.23451 8.94489 33.28338 1.000 38.95051 1644 GLN A O 1
ATOM 1338 N N . GLN A 1 187 ? -61.90196 6.91890 32.37190 1.000 36.00973 1645 GLN A N 1
ATOM 1339 C CA . GLN A 1 187 ? -60.61199 7.28472 31.80124 1.000 39.23056 1645 GLN A CA 1
ATOM 1340 C C . GLN A 1 187 ? -60.81955 8.19169 30.60153 1.000 35.44160 1645 GLN A C 1
ATOM 1341 O O . GLN A 1 187 ? -61.67743 7.93284 29.75792 1.000 31.02504 1645 GLN A O 1
ATOM 1347 N N . LEU A 1 188 ? -60.02979 9.25441 30.52752 1.000 38.02419 1646 LEU A N 1
ATOM 1348 C CA . LEU A 1 188 ? -60.00910 10.13814 29.37355 1.000 39.47206 1646 LEU A CA 1
ATOM 1349 C C . LEU A 1 188 ? -58.69065 9.94969 28.64014 1.000 39.30353 1646 LEU A C 1
ATOM 1350 O O . LEU A 1 188 ? -57.63293 9.86033 29.26517 1.000 43.16434 1646 LEU A O 1
ATOM 1355 N N . LEU A 1 189 ? -58.76107 9.85735 27.32138 1.000 40.58606 1647 LEU A N 1
ATOM 1356 C CA . LEU A 1 189 ? -57.53378 9.71742 26.54927 1.000 40.89302 1647 LEU A CA 1
ATOM 1357 C C . LEU A 1 189 ? -57.14076 11.06033 25.95317 1.000 36.68817 1647 LEU A C 1
ATOM 1358 O O . LEU A 1 189 ? -57.99800 11.78095 25.43203 1.000 36.26228 1647 LEU A O 1
ATOM 1363 N N . PRO A 1 190 ? -55.86656 11.43273 25.99711 1.000 40.85207 1648 PRO A N 1
ATOM 1364 C CA . PRO A 1 190 ? -55.45170 12.71721 25.42406 1.000 39.99333 1648 PRO A CA 1
ATOM 1365 C C . PRO A 1 190 ? -55.64138 12.71154 23.91777 1.000 37.80699 1648 PRO A C 1
ATOM 1366 O O . PRO A 1 190 ? -55.66023 11.64007 23.28756 1.000 38.85551 1648 PRO A O 1
ATOM 1370 N N . PRO A 1 191 ? -55.79794 13.88394 23.30545 1.000 37.22731 1649 PRO A N 1
ATOM 1371 C CA . PRO A 1 191 ? -56.05112 13.93101 21.86173 1.000 35.88325 1649 PRO A CA 1
ATOM 1372 C C . PRO A 1 191 ? -54.88505 13.34148 21.08566 1.000 34.92635 1649 PRO A C 1
ATOM 1373 O O . PRO A 1 191 ? -53.73720 13.34757 21.54045 1.000 33.24057 1649 PRO A O 1
ATOM 1377 N N . LEU A 1 192 ? -55.19742 12.81264 19.90589 1.000 31.63032 1650 LEU A N 1
ATOM 1378 C CA . LEU A 1 192 ? -54.14791 12.25238 19.06406 1.000 29.43515 1650 LEU A CA 1
ATOM 1379 C C . LEU A 1 192 ? -53.35035 13.37681 18.40354 1.000 30.02372 1650 LEU A C 1
ATOM 1380 O O . LEU A 1 192 ? -53.92999 14.36936 17.95274 1.000 30.26241 1650 LEU A O 1
ATOM 1385 N N . PRO A 1 193 ? -52.02748 13.24948 18.32979 1.000 29.55289 1651 PRO A N 1
ATOM 1386 C CA . PRO A 1 193 ? -51.20278 14.32910 17.77443 1.000 30.65377 1651 PRO A CA 1
ATOM 1387 C C . PRO A 1 193 ? -50.95649 14.24850 16.27510 1.000 31.09479 1651 PRO A C 1
ATOM 1388 O O . PRO A 1 193 ? -50.19341 15.07245 15.75607 1.000 31.32888 1651 PRO A O 1
ATOM 1392 N N . VAL A 1 194 ? -51.55943 13.29516 15.56191 1.000 24.66554 1652 VAL A N 1
ATOM 1393 C CA . VAL A 1 194 ? -51.28101 13.12089 14.14186 1.000 24.63614 1652 VAL A CA 1
ATOM 1394 C C . VAL A 1 194 ? -52.56824 12.66457 13.46897 1.000 26.23740 1652 VAL A C 1
ATOM 1395 O O . VAL A 1 194 ? -53.38818 11.97849 14.07754 1.000 26.15900 1652 VAL A O 1
ATOM 1399 N N . THR A 1 195 ? -52.76492 13.06528 12.21338 1.000 26.21150 1653 THR A N 1
ATOM 1400 C CA . THR A 1 195 ? -53.99261 12.73069 11.50081 1.000 26.13113 1653 THR A CA 1
ATOM 1401 C C . THR A 1 195 ? -53.69945 11.89490 10.26357 1.000 24.06472 1653 THR A C 1
ATOM 1402 O O . THR A 1 195 ? -52.60394 11.95861 9.69809 1.000 23.33121 1653 THR A O 1
ATOM 1406 N N . PHE A 1 196 ? -54.70444 11.10967 9.85275 1.000 21.99866 1654 PHE A N 1
ATOM 1407 C CA . PHE A 1 196 ? -54.62918 10.38552 8.58827 1.000 22.64104 1654 PHE A CA 1
ATOM 1408 C C . PHE A 1 196 ? -54.47495 11.34883 7.41597 1.000 28.02215 1654 PHE A C 1
ATOM 1409 O O . PHE A 1 196 ? -53.68458 11.09635 6.49521 1.000 23.06846 1654 PHE A O 1
ATOM 1417 N N . ARG A 1 197 ? -55.23058 12.45837 7.42882 1.000 25.31422 1655 ARG A N 1
ATOM 1418 C CA . ARG A 1 197 ? -55.11083 13.44123 6.35146 1.000 26.68382 1655 ARG A CA 1
ATOM 1419 C C . ARG A 1 197 ? -53.65835 13.84982 6.14594 1.000 30.90476 1655 ARG A C 1
ATOM 1420 O O . ARG A 1 197 ? -53.14964 13.85239 5.01573 1.000 26.77968 1655 ARG A O 1
ATOM 1428 N N . ASP A 1 198 ? -52.96958 14.18066 7.23891 1.000 25.58709 1656 ASP A N 1
ATOM 1429 C CA . ASP A 1 198 ? -51.58908 14.63167 7.13721 1.000 26.76709 1656 ASP A CA 1
ATOM 1430 C C . ASP A 1 198 ? -50.65618 13.50364 6.71456 1.000 26.45554 1656 ASP A C 1
ATOM 1431 O O . ASP A 1 198 ? -49.70662 13.72962 5.95983 1.000 27.49191 1656 ASP A O 1
ATOM 1436 N N . TYR A 1 199 ? -50.89436 12.28847 7.20789 1.000 28.80520 1657 TYR A N 1
ATOM 1437 C CA . TYR A 1 199 ? -50.09782 11.14649 6.77622 1.000 28.20702 1657 TYR A CA 1
ATOM 1438 C C . TYR A 1 199 ? -50.08054 11.02578 5.25250 1.000 28.38845 1657 TYR A C 1
ATOM 1439 O O . TYR A 1 199 ? -49.01837 10.87693 4.63595 1.000 30.14564 1657 TYR A O 1
ATOM 1448 N N . LEU A 1 200 ? -51.25355 11.09264 4.62360 1.000 25.87685 1658 LEU A N 1
ATOM 1449 C CA . LEU A 1 200 ? -51.29898 10.94283 3.17317 1.000 28.21983 1658 LEU A CA 1
ATOM 1450 C C . LEU A 1 200 ? -50.59627 12.07841 2.44629 1.000 32.90951 1658 LEU A C 1
ATOM 1451 O O . LEU A 1 200 ? -50.23438 11.90925 1.27667 1.000 35.00770 1658 LEU A O 1
ATOM 1456 N N . GLN A 1 201 ? -50.39588 13.21922 3.10400 1.000 29.89852 1659 GLN A N 1
ATOM 1457 C CA . GLN A 1 201 ? -49.76720 14.38231 2.49169 1.000 35.07904 1659 GLN A CA 1
ATOM 1458 C C . GLN A 1 201 ? -48.25002 14.34592 2.59311 1.000 37.23512 1659 GLN A C 1
ATOM 1459 O O . GLN A 1 201 ? -47.58953 15.24589 2.06636 1.000 37.03824 1659 GLN A O 1
ATOM 1465 N N . GLN A 1 202 ? -47.67850 13.35602 3.27664 1.000 35.61832 1660 GLN A N 1
ATOM 1466 C CA . GLN A 1 202 ? -46.24062 13.37020 3.48823 1.000 36.76459 1660 GLN A CA 1
ATOM 1467 C C . GLN A 1 202 ? -45.51050 13.09078 2.17322 1.000 36.53754 1660 GLN A C 1
ATOM 1468 O O . GLN A 1 202 ? -46.03272 12.38731 1.29960 1.000 36.03900 1660 GLN A O 1
ATOM 1474 N N . PRO A 1 203 ? -44.30577 13.64892 2.00280 1.000 37.55727 1661 PRO A N 1
ATOM 1475 C CA . PRO A 1 203 ? -43.54343 13.40195 0.76008 1.000 44.87799 1661 PRO A CA 1
ATOM 1476 C C . PRO A 1 203 ? -43.36317 11.92614 0.44714 1.000 49.71398 1661 PRO A C 1
ATOM 1477 O O . PRO A 1 203 ? -43.51842 11.50139 -0.70731 1.000 49.24375 1661 PRO A O 1
ATOM 1481 N N . SER A 1 204 ? -43.07948 11.12991 1.48154 1.000 52.95492 1662 SER A N 1
ATOM 1482 C CA . SER A 1 204 ? -42.77237 9.71195 1.32158 1.000 58.32912 1662 SER A CA 1
ATOM 1483 C C . SER A 1 204 ? -43.89630 8.94715 0.63114 1.000 59.60461 1662 SER A C 1
ATOM 1484 O O . SER A 1 204 ? -43.65147 7.89466 0.03211 1.000 64.40494 1662 SER A O 1
ATOM 1487 N N . LEU A 1 205 ? -45.12567 9.43844 0.71038 1.000 56.66023 1663 LEU A N 1
ATOM 1488 C CA . LEU A 1 205 ? -46.23566 8.78398 0.03099 1.000 58.39604 1663 LEU A CA 1
ATOM 1489 C C . LEU A 1 205 ? -46.47378 9.33490 -1.37270 1.000 62.79950 1663 LEU A C 1
ATOM 1490 O O . LEU A 1 205 ? -47.36610 8.86035 -2.07730 1.000 63.22009 1663 LEU A O 1
ATOM 1495 N N . ASP A 1 211 ? -37.80033 2.22003 -9.19209 1.000 73.44436 1669 ASP A N 1
ATOM 1496 C CA . ASP A 1 211 ? -37.66890 1.02188 -10.01458 1.000 77.88493 1669 ASP A CA 1
ATOM 1497 C C . ASP A 1 211 ? -38.44231 -0.17545 -9.44741 1.000 70.77120 1669 ASP A C 1
ATOM 1498 O O . ASP A 1 211 ? -38.20163 -1.32504 -9.83101 1.000 68.99312 1669 ASP A O 1
ATOM 1503 N N . SER A 1 212 ? -39.37764 0.09400 -8.53466 1.000 62.72253 1670 SER A N 1
ATOM 1504 C CA . SER A 1 212 ? -40.31647 -0.95499 -8.15221 1.000 58.13979 1670 SER A CA 1
ATOM 1505 C C . SER A 1 212 ? -41.23955 -1.31264 -9.31206 1.000 55.26137 1670 SER A C 1
ATOM 1506 O O . SER A 1 212 ? -41.47908 -2.49809 -9.57676 1.000 51.87107 1670 SER A O 1
ATOM 1509 N N . LEU A 1 213 ? -41.74324 -0.30242 -10.03326 1.000 52.95252 1671 LEU A N 1
ATOM 1510 C CA . LEU A 1 213 ? -42.56360 -0.57170 -11.21219 1.000 53.31559 1671 LEU A CA 1
ATOM 1511 C C . LEU A 1 213 ? -41.81938 -1.43751 -12.22117 1.000 50.83094 1671 LEU A C 1
ATOM 1512 O O . LEU A 1 213 ? -42.39933 -2.35743 -12.81375 1.000 50.70934 1671 LEU A O 1
ATOM 1517 N N . ALA A 1 214 ? -40.53163 -1.16669 -12.42415 1.000 49.63492 1672 ALA A N 1
ATOM 1518 C CA . ALA A 1 214 ? -39.77024 -1.95598 -13.38368 1.000 50.64735 1672 ALA A CA 1
ATOM 1519 C C . ALA A 1 214 ? -39.62810 -3.39644 -12.91526 1.000 48.23789 1672 ALA A C 1
ATOM 1520 O O . ALA A 1 214 ? -39.71047 -4.33073 -13.71994 1.000 51.58404 1672 ALA A O 1
ATOM 1522 N N . TRP A 1 215 ? -39.41261 -3.59390 -11.61779 1.000 45.61012 1673 TRP A N 1
ATOM 1523 C CA . TRP A 1 215 ? -39.29024 -4.94539 -11.08806 1.000 51.60589 1673 TRP A CA 1
ATOM 1524 C C . TRP A 1 215 ? -40.57878 -5.74459 -11.28829 1.000 43.36755 1673 TRP A C 1
ATOM 1525 O O . TRP A 1 215 ? -40.52897 -6.92662 -11.64316 1.000 44.62241 1673 TRP A O 1
ATOM 1536 N N . TRP A 1 216 ? -41.74256 -5.11496 -11.08303 1.000 37.88030 1674 TRP A N 1
ATOM 1537 C CA . TRP A 1 216 ? -43.00581 -5.81669 -11.31846 1.000 39.38259 1674 TRP A CA 1
ATOM 1538 C C . TRP A 1 216 ? -43.23169 -6.09044 -12.80182 1.000 43.32456 1674 TRP A C 1
ATOM 1539 O O . TRP A 1 216 ? -43.63751 -7.19694 -13.17866 1.000 41.97117 1674 TRP A O 1
ATOM 1550 N N . GLN A 1 217 ? -42.99909 -5.08638 -13.66224 1.000 43.10566 1675 GLN A N 1
ATOM 1551 C CA A GLN A 1 217 ? -43.10024 -5.31492 -15.10190 0.470 45.57462 1675 GLN A CA 1
ATOM 1552 C CA B GLN A 1 217 ? -43.11478 -5.32015 -15.09686 0.530 45.58687 1675 GLN A CA 1
ATOM 1553 C C . GLN A 1 217 ? -42.24510 -6.49435 -15.53116 1.000 44.89470 1675 GLN A C 1
ATOM 1554 O O . GLN A 1 217 ? -42.59554 -7.21193 -16.47139 1.000 46.30014 1675 GLN A O 1
ATOM 1565 N N . ALA A 1 218 ? -41.13621 -6.72860 -14.82991 1.000 47.00447 1676 ALA A N 1
ATOM 1566 C CA . ALA A 1 218 ? -40.19711 -7.76399 -15.23081 1.000 50.28778 1676 ALA A CA 1
ATOM 1567 C C . ALA A 1 218 ? -40.79614 -9.15987 -15.15893 1.000 55.29558 1676 ALA A C 1
ATOM 1568 O O . ALA A 1 218 ? -40.35577 -10.05058 -15.88829 1.000 59.09112 1676 ALA A O 1
ATOM 1570 N N . GLN A 1 219 ? -41.76561 -9.39775 -14.28328 1.000 58.67956 1677 GLN A N 1
ATOM 1571 C CA . GLN A 1 219 ? -42.31134 -10.74785 -14.17154 1.000 61.41130 1677 GLN A CA 1
ATOM 1572 C C . GLN A 1 219 ? -43.81311 -10.79673 -14.41586 1.000 55.29696 1677 GLN A C 1
ATOM 1573 O O . GLN A 1 219 ? -44.53419 -11.58102 -13.79978 1.000 55.09486 1677 GLN A O 1
ATOM 1579 N N . LEU A 1 220 ? -44.29973 -9.97293 -15.34366 1.000 52.78986 1678 LEU A N 1
ATOM 1580 C CA . LEU A 1 220 ? -45.69428 -10.08712 -15.74868 1.000 51.62008 1678 LEU A CA 1
ATOM 1581 C C . LEU A 1 220 ? -45.99252 -11.45531 -16.35876 1.000 53.05368 1678 LEU A C 1
ATOM 1582 O O . LEU A 1 220 ? -47.12546 -11.94327 -16.26546 1.000 54.77964 1678 LEU A O 1
ATOM 1587 N N . ASP A 1 221 ? -44.99201 -12.09991 -16.96105 1.000 53.80546 1679 ASP A N 1
ATOM 1588 C CA . ASP A 1 221 ? -45.19912 -13.39071 -17.60521 1.000 52.11632 1679 ASP A CA 1
ATOM 1589 C C . ASP A 1 221 ? -45.18194 -14.56221 -16.63410 1.000 51.83002 1679 ASP A C 1
ATOM 1590 O O . ASP A 1 221 ? -45.44885 -15.69172 -17.05860 1.000 54.45349 1679 ASP A O 1
ATOM 1595 N N . ASP A 1 222 ? -44.87226 -14.33387 -15.35557 1.000 51.42971 1680 ASP A N 1
ATOM 1596 C CA . ASP A 1 222 ? -44.78672 -15.40762 -14.36783 1.000 54.88951 1680 ASP A CA 1
ATOM 1597 C C . ASP A 1 222 ? -45.81038 -15.25667 -13.24700 1.000 51.64004 1680 ASP A C 1
ATOM 1598 O O . ASP A 1 222 ? -45.65119 -15.85025 -12.17395 1.000 51.06811 1680 ASP A O 1
ATOM 1603 N N . ILE A 1 223 ? -46.85247 -14.46594 -13.46829 1.000 38.73920 1681 ILE A N 1
ATOM 1604 C CA . ILE A 1 223 ? -47.94467 -14.31957 -12.51598 1.000 34.24980 1681 ILE A CA 1
ATOM 1605 C C . ILE A 1 223 ? -49.16079 -15.02134 -13.11575 1.000 31.38954 1681 ILE A C 1
ATOM 1606 O O . ILE A 1 223 ? -49.73059 -14.53391 -14.10034 1.000 31.98540 1681 ILE A O 1
ATOM 1611 N N . PRO A 1 224 ? -49.55508 -16.17960 -12.60128 1.000 27.90298 1682 PRO A N 1
ATOM 1612 C CA . PRO A 1 224 ? -50.68682 -16.91131 -13.18088 1.000 29.97079 1682 PRO A CA 1
ATOM 1613 C C . PRO A 1 224 ? -52.00344 -16.30714 -12.72373 1.000 32.82184 1682 PRO A C 1
ATOM 1614 O O . PRO A 1 224 ? -52.02177 -15.46320 -11.81326 1.000 30.20312 1682 PRO A O 1
ATOM 1618 N N . PRO A 1 225 ? -53.12495 -16.71311 -13.32357 1.000 30.41171 1683 PRO A N 1
ATOM 1619 C CA . PRO A 1 225 ? -54.41870 -16.13694 -12.94290 1.000 27.89126 1683 PRO A CA 1
ATOM 1620 C C . PRO A 1 225 ? -54.78722 -16.50928 -11.51589 1.000 25.16713 1683 PRO A C 1
ATOM 1621 O O . PRO A 1 225 ? -54.15496 -17.34549 -10.86290 1.000 25.92706 1683 PRO A O 1
ATOM 1625 N N . ALA A 1 226 ? -55.83957 -15.85095 -11.02920 1.000 24.35904 1684 ALA A N 1
ATOM 1626 C CA . ALA A 1 226 ? -56.43058 -16.19223 -9.74350 1.000 25.18297 1684 ALA A CA 1
ATOM 1627 C C . ALA A 1 226 ? -56.89705 -17.64842 -9.74610 1.000 22.66007 1684 ALA A C 1
ATOM 1628 O O . ALA A 1 226 ? -57.05696 -18.25384 -10.81132 1.000 21.75373 1684 ALA A O 1
ATOM 1630 N N . PRO A 1 227 ? -57.14611 -18.23053 -8.56795 1.000 20.58133 1685 PRO A N 1
ATOM 1631 C CA . PRO A 1 227 ? -57.58912 -19.63301 -8.52715 1.000 24.44646 1685 PRO A CA 1
ATOM 1632 C C . PRO A 1 227 ? -58.82302 -19.86442 -9.38861 1.000 22.89945 1685 PRO A C 1
ATOM 1633 O O . PRO A 1 227 ? -59.83479 -19.15894 -9.27300 1.000 22.12585 1685 PRO A O 1
ATOM 1637 N N . ALA A 1 228 ? -58.74044 -20.86885 -10.25678 1.000 22.69203 1686 ALA A N 1
ATOM 1638 C CA . ALA A 1 228 ? -59.85973 -21.22264 -11.13120 1.000 25.51462 1686 ALA A CA 1
ATOM 1639 C C . ALA A 1 228 ? -60.75635 -22.22968 -10.40295 1.000 26.78521 1686 ALA A C 1
ATOM 1640 O O . ALA A 1 228 ? -60.79044 -23.42567 -10.69460 1.000 25.09807 1686 ALA A O 1
ATOM 1642 N N . LEU A 1 229 ? -61.49023 -21.70477 -9.43518 1.000 26.47036 1687 LEU A N 1
ATOM 1643 C CA . LEU A 1 229 ? -62.36389 -22.47769 -8.57243 1.000 25.61596 1687 LEU A CA 1
ATOM 1644 C C . LEU A 1 229 ? -63.67479 -22.79348 -9.29245 1.000 27.66359 1687 LEU A C 1
ATOM 1645 O O . LEU A 1 229 ? -64.13139 -22.02278 -10.13614 1.000 28.78632 1687 LEU A O 1
ATOM 1650 N N . PRO A 1 230 ? -64.29643 -23.92974 -8.99078 1.000 26.68032 1688 PRO A N 1
ATOM 1651 C CA . PRO A 1 230 ? -65.60582 -24.21330 -9.58790 1.000 27.53856 1688 PRO A CA 1
ATOM 1652 C C . PRO A 1 230 ? -66.64427 -23.19833 -9.12342 1.000 23.62898 1688 PRO A C 1
ATOM 1653 O O . PRO A 1 230 ? -66.70453 -22.83845 -7.94781 1.000 24.39858 1688 PRO A O 1
ATOM 1657 N N . LEU A 1 231 ? -67.46573 -22.73156 -10.06087 1.000 24.67872 1689 LEU A N 1
ATOM 1658 C CA . LEU A 1 231 ? -68.50678 -21.75964 -9.76544 1.000 28.28628 1689 LEU A CA 1
ATOM 1659 C C . LEU A 1 231 ? -69.85273 -22.35506 -10.12258 1.000 32.03646 1689 LEU A C 1
ATOM 1660 O O . LEU A 1 231 ? -69.94629 -23.20299 -11.01276 1.000 32.64164 1689 LEU A O 1
ATOM 1665 N N . ARG A 1 232 ? -70.90628 -21.89622 -9.44670 1.000 31.30608 1690 ARG A N 1
ATOM 1666 C CA . ARG A 1 232 ? -72.25443 -22.29997 -9.83428 1.000 33.03703 1690 ARG A CA 1
ATOM 1667 C C . ARG A 1 232 ? -72.93897 -21.29415 -10.74114 1.000 32.66548 1690 ARG A C 1
ATOM 1668 O O . ARG A 1 232 ? -74.05206 -21.55239 -11.19001 1.000 35.26648 1690 ARG A O 1
ATOM 1676 N N . CYS A 1 233 ? -72.30469 -20.16125 -11.02527 1.000 33.74509 1691 CYS A N 1
ATOM 1677 C CA . CYS A 1 233 ? -72.83848 -19.21816 -12.00367 1.000 39.98347 1691 CYS A CA 1
ATOM 1678 C C . CYS A 1 233 ? -71.72528 -18.26268 -12.41923 1.000 34.53813 1691 CYS A C 1
ATOM 1679 O O . CYS A 1 233 ? -70.63750 -18.25228 -11.83847 1.000 33.53642 1691 CYS A O 1
ATOM 1682 N N . LEU A 1 234 ? -72.01179 -17.46083 -13.43491 1.000 33.86316 1692 LEU A N 1
ATOM 1683 C CA . LEU A 1 234 ? -71.09460 -16.39922 -13.82627 1.000 35.76895 1692 LEU A CA 1
ATOM 1684 C C . LEU A 1 234 ? -71.08403 -15.33513 -12.74045 1.000 36.94830 1692 LEU A C 1
ATOM 1685 O O . LEU A 1 234 ? -72.14181 -14.80016 -12.39648 1.000 42.00086 1692 LEU A O 1
ATOM 1690 N N . PRO A 1 235 ? -69.92278 -14.98501 -12.19427 1.000 36.72431 1693 PRO A N 1
ATOM 1691 C CA . PRO A 1 235 ? -69.90902 -14.02373 -11.08044 1.000 39.71871 1693 PRO A CA 1
ATOM 1692 C C . PRO A 1 235 ? -70.36698 -12.63159 -11.46859 1.000 42.95045 1693 PRO A C 1
ATOM 1693 O O . PRO A 1 235 ? -70.91425 -11.91905 -10.61753 1.000 40.66344 1693 PRO A O 1
ATOM 1697 N N . GLN A 1 236 ? -70.16176 -12.22141 -12.72520 1.000 47.51883 1694 GLN A N 1
ATOM 1698 C CA . GLN A 1 236 ? -70.71967 -10.95552 -13.18781 1.000 54.27738 1694 GLN A CA 1
ATOM 1699 C C . GLN A 1 236 ? -72.23718 -10.95538 -13.10368 1.000 49.27565 1694 GLN A C 1
ATOM 1700 O O . GLN A 1 236 ? -72.84651 -9.89146 -12.96226 1.000 51.37381 1694 GLN A O 1
ATOM 1706 N N . GLU A 1 237 ? -72.86086 -12.12914 -13.19230 1.000 48.10359 1695 GLU A N 1
ATOM 1707 C CA . GLU A 1 237 ? -74.31098 -12.26399 -13.16089 1.000 54.62071 1695 GLU A CA 1
ATOM 1708 C C . GLU A 1 237 ? -74.87176 -12.43927 -11.74520 1.000 57.30127 1695 GLU A C 1
ATOM 1709 O O . GLU A 1 237 ? -75.97535 -12.97688 -11.58616 1.000 60.90162 1695 GLU A O 1
ATOM 1711 N N . VAL A 1 238 ? -74.13529 -12.02597 -10.71807 1.000 52.22206 1696 VAL A N 1
ATOM 1712 C CA . VAL A 1 238 ? -74.67291 -11.91766 -9.36652 1.000 48.47997 1696 VAL A CA 1
ATOM 1713 C C . VAL A 1 238 ? -74.95454 -10.44203 -9.13196 1.000 45.27964 1696 VAL A C 1
ATOM 1714 O O . VAL A 1 238 ? -74.04679 -9.65993 -8.83625 1.000 47.92376 1696 VAL A O 1
ATOM 1718 N N . GLU A 1 239 ? -76.22788 -10.07103 -9.24705 1.000 45.17478 1697 GLU A N 1
ATOM 1719 C CA . GLU A 1 239 ? -76.60003 -8.66212 -9.25444 1.000 47.42868 1697 GLU A CA 1
ATOM 1720 C C . GLU A 1 239 ? -76.40919 -8.02289 -7.88503 1.000 41.39322 1697 GLU A C 1
ATOM 1721 O O . GLU A 1 239 ? -75.92819 -6.88665 -7.78549 1.000 38.03824 1697 GLU A O 1
ATOM 1727 N N . THR A 1 240 ? -76.75775 -8.73456 -6.81467 1.000 37.41205 1698 THR A N 1
ATOM 1728 C CA . THR A 1 240 ? -76.65665 -8.19755 -5.45834 1.000 36.62857 1698 THR A CA 1
ATOM 1729 C C . THR A 1 240 ? -75.84014 -9.16044 -4.60482 1.000 35.08708 1698 THR A C 1
ATOM 1730 O O . THR A 1 240 ? -76.39945 -9.94526 -3.83010 1.000 33.92814 1698 THR A O 1
ATOM 1734 N N . PRO A 1 241 ? -74.51256 -9.14220 -4.73486 1.000 35.20753 1699 PRO A N 1
ATOM 1735 C CA . PRO A 1 241 ? -73.68477 -10.08120 -3.95730 1.000 31.87433 1699 PRO A CA 1
ATOM 1736 C C . PRO A 1 241 ? -73.87712 -9.92444 -2.45398 1.000 29.61409 1699 PRO A C 1
ATOM 1737 O O . PRO A 1 241 ? -73.85963 -8.81332 -1.91908 1.000 27.07074 1699 PRO A O 1
ATOM 1741 N N . ARG A 1 242 ? -74.05290 -11.06056 -1.77645 1.000 22.61634 1700 ARG A N 1
ATOM 1742 C CA . ARG A 1 242 ? -74.25329 -11.12047 -0.33108 1.000 25.19002 1700 ARG A CA 1
ATOM 1743 C C . ARG A 1 242 ? -73.16568 -11.99615 0.26175 1.000 25.76885 1700 ARG A C 1
ATOM 1744 O O . ARG A 1 242 ? -72.97098 -13.13567 -0.18284 1.000 26.29112 1700 ARG A O 1
ATOM 1752 N N . PHE A 1 243 ? -72.47520 -11.48269 1.27035 1.000 24.14792 1701 PHE A N 1
ATOM 1753 C CA . PHE A 1 243 ? -71.37772 -12.22846 1.85759 1.000 22.44316 1701 PHE A CA 1
ATOM 1754 C C . PHE A 1 243 ? -71.85489 -13.06716 3.02851 1.000 24.68789 1701 PHE A C 1
ATOM 1755 O O . PHE A 1 243 ? -72.76524 -12.68080 3.76634 1.000 19.35403 1701 PHE A O 1
ATOM 1763 N N . ALA A 1 244 ? -71.23326 -14.23741 3.17279 1.000 25.77832 1702 ALA A N 1
ATOM 1764 C CA . ALA A 1 244 ? -71.41964 -15.13364 4.30097 1.000 23.28513 1702 ALA A CA 1
ATOM 1765 C C . ALA A 1 244 ? -70.05754 -15.39089 4.92679 1.000 24.22880 1702 ALA A C 1
ATOM 1766 O O . ALA A 1 244 ? -69.01528 -15.11164 4.32394 1.000 22.84918 1702 ALA A O 1
ATOM 1768 N N . ARG A 1 245 ? -70.06041 -15.92927 6.14838 1.000 20.14600 1703 ARG A N 1
ATOM 1769 C CA . ARG A 1 245 ? -68.81119 -16.13579 6.86473 1.000 18.95682 1703 ARG A CA 1
ATOM 1770 C C . ARG A 1 245 ? -68.73791 -17.54450 7.43751 1.000 19.97437 1703 ARG A C 1
ATOM 1771 O O . ARG A 1 245 ? -69.73994 -18.08807 7.91431 1.000 20.95954 1703 ARG A O 1
ATOM 1779 N N . LEU A 1 246 ? -67.54257 -18.12117 7.38074 1.000 17.98352 1704 LEU A N 1
ATOM 1780 C CA . LEU A 1 246 ? -67.17506 -19.29249 8.16648 1.000 18.40244 1704 LEU A CA 1
ATOM 1781 C C . LEU A 1 246 ? -66.01115 -18.89060 9.05379 1.000 19.40280 1704 LEU A C 1
ATOM 1782 O O . LEU A 1 246 ? -65.09396 -18.20051 8.60293 1.000 21.20411 1704 LEU A O 1
ATOM 1787 N N . ASN A 1 247 ? -66.02622 -19.30893 10.31821 1.000 19.82319 1705 ASN A N 1
ATOM 1788 C CA . ASN A 1 247 ? -64.93166 -18.90728 11.18358 1.000 20.72507 1705 ASN A CA 1
ATOM 1789 C C . ASN A 1 247 ? -64.40281 -20.08714 11.97890 1.000 18.49204 1705 ASN A C 1
ATOM 1790 O O . ASN A 1 247 ? -65.10992 -21.07082 12.22499 1.000 16.66145 1705 ASN A O 1
ATOM 1795 N N . GLY A 1 248 ? -63.13283 -19.98457 12.34948 1.000 17.64967 1706 GLY A N 1
ATOM 1796 C CA . GLY A 1 248 ? -62.48023 -21.03924 13.09641 1.000 20.70570 1706 GLY A CA 1
ATOM 1797 C C . GLY A 1 248 ? -61.36965 -20.46029 13.94097 1.000 19.79246 1706 GLY A C 1
ATOM 1798 O O . GLY A 1 248 ? -61.11256 -19.25327 13.94077 1.000 16.49947 1706 GLY A O 1
ATOM 1799 N N . ALA A 1 249 ? -60.68832 -21.34460 14.65161 1.000 17.75737 1707 ALA A N 1
ATOM 1800 C CA . ALA A 1 249 ? -59.54161 -20.92245 15.43413 1.000 18.10970 1707 ALA A CA 1
ATOM 1801 C C . ALA A 1 249 ? -58.61308 -22.10853 15.58707 1.000 21.33368 1707 ALA A C 1
ATOM 1802 O O . ALA A 1 249 ? -59.04813 -23.26631 15.57161 1.000 20.55497 1707 ALA A O 1
ATOM 1804 N N . LEU A 1 250 ? -57.33282 -21.80537 15.72671 1.000 21.39761 1708 LEU A N 1
ATOM 1805 C CA . LEU A 1 250 ? -56.32568 -22.78501 16.08835 1.000 18.02786 1708 LEU A CA 1
ATOM 1806 C C . LEU A 1 250 ? -55.91029 -22.47040 17.51775 1.000 21.82971 1708 LEU A C 1
ATOM 1807 O O . LEU A 1 250 ? -55.52005 -21.33030 17.82221 1.000 19.65791 1708 LEU A O 1
ATOM 1812 N N . ASP A 1 251 ? -56.04714 -23.46007 18.40375 1.000 16.45164 1709 ASP A N 1
ATOM 1813 C CA . ASP A 1 251 ? -55.84051 -23.23485 19.83157 1.000 19.11322 1709 ASP A CA 1
ATOM 1814 C C . ASP A 1 251 ? -54.40876 -22.77637 20.10804 1.000 18.04606 1709 ASP A C 1
ATOM 1815 O O . ASP A 1 251 ? -53.49463 -22.97912 19.30441 1.000 17.53538 1709 ASP A O 1
ATOM 1820 N N . SER A 1 252 ? -54.21619 -22.16571 21.28172 1.000 18.24600 1710 SER A N 1
ATOM 1821 C CA . SER A 1 252 ? -52.95307 -21.46853 21.54029 1.000 21.32369 1710 SER A CA 1
ATOM 1822 C C . SER A 1 252 ? -51.78058 -22.43273 21.63616 1.000 20.19358 1710 SER A C 1
ATOM 1823 O O . SER A 1 252 ? -50.65056 -22.06611 21.28910 1.000 20.13633 1710 SER A O 1
ATOM 1826 N N . THR A 1 253 ? -52.01450 -23.66758 22.08547 1.000 18.95322 1711 THR A N 1
ATOM 1827 C CA . THR A 1 253 ? -50.91660 -24.62490 22.12106 1.000 19.14739 1711 THR A CA 1
ATOM 1828 C C . THR A 1 253 ? -50.49295 -25.00659 20.70806 1.000 17.54875 1711 THR A C 1
ATOM 1829 O O . THR A 1 253 ? -49.29791 -25.04956 20.39736 1.000 19.01979 1711 THR A O 1
ATOM 1833 N N . ARG A 1 254 ? -51.46458 -25.30237 19.83750 1.000 15.81448 1712 ARG A N 1
ATOM 1834 C CA . ARG A 1 254 ? -51.14765 -25.68411 18.46566 1.000 17.72098 1712 ARG A CA 1
ATOM 1835 C C . ARG A 1 254 ? -50.57570 -24.52399 17.66995 1.000 18.78351 1712 ARG A C 1
ATOM 1836 O O . ARG A 1 254 ? -49.69515 -24.72204 16.82156 1.000 18.32292 1712 ARG A O 1
ATOM 1844 N N . TRP A 1 255 ? -51.06133 -23.30752 17.91890 1.000 14.85606 1713 TRP A N 1
ATOM 1845 C CA . TRP A 1 255 ? -50.53853 -22.16396 17.17317 1.000 20.68078 1713 TRP A CA 1
ATOM 1846 C C . TRP A 1 255 ? -49.09844 -21.86672 17.57140 1.000 18.93997 1713 TRP A C 1
ATOM 1847 O O . TRP A 1 255 ? -48.25031 -21.57756 16.70994 1.000 17.60922 1713 TRP A O 1
ATOM 1858 N N . HIS A 1 256 ? -48.79431 -21.95432 18.86416 1.000 17.26683 1714 HIS A N 1
ATOM 1859 C CA . HIS A 1 256 ? -47.40447 -21.83040 19.28833 1.000 18.90039 1714 HIS A CA 1
ATOM 1860 C C . HIS A 1 256 ? -46.53936 -22.88888 18.62012 1.000 16.45070 1714 HIS A C 1
ATOM 1861 O O . HIS A 1 256 ? -45.44980 -22.58864 18.11915 1.000 17.97728 1714 HIS A O 1
ATOM 1868 N N . ARG A 1 257 ? -47.01022 -24.14154 18.60796 1.000 17.90982 1715 ARG A N 1
ATOM 1869 C CA . ARG A 1 257 ? -46.20915 -25.22523 18.03925 1.000 20.86929 1715 ARG A CA 1
ATOM 1870 C C . ARG A 1 257 ? -46.00540 -25.03679 16.54777 1.000 18.31992 1715 ARG A C 1
ATOM 1871 O O . ARG A 1 257 ? -44.92518 -25.33626 16.02027 1.000 19.66099 1715 ARG A O 1
ATOM 1879 N N . LEU A 1 258 ? -47.04975 -24.58436 15.84494 1.000 16.91766 1716 LEU A N 1
ATOM 1880 C CA . LEU A 1 258 ? -46.96321 -24.38720 14.40102 1.000 18.62649 1716 LEU A CA 1
ATOM 1881 C C . LEU A 1 258 ? -46.02761 -23.23769 14.05837 1.000 20.94538 1716 LEU A C 1
ATOM 1882 O O . LEU A 1 258 ? -45.27380 -23.31127 13.08002 1.000 19.70708 1716 LEU A O 1
ATOM 1887 N N . LYS A 1 259 ? -46.06727 -22.15992 14.84466 1.000 18.06789 1717 LYS A N 1
ATOM 1888 C CA . LYS A 1 259 ? -45.10711 -21.07643 14.64641 1.000 23.72529 1717 LYS A CA 1
ATOM 1889 C C . LYS A 1 259 ? -43.67669 -21.54859 14.87562 1.000 24.68757 1717 LYS A C 1
ATOM 1890 O O . LYS A 1 259 ? -42.75185 -21.12725 14.16716 1.000 23.26265 1717 LYS A O 1
ATOM 1896 N N . LYS A 1 260 ? -43.46573 -22.40570 15.86863 1.000 22.26882 1718 LYS A N 1
ATOM 1897 C CA . LYS A 1 260 ? -42.12798 -22.93858 16.07285 1.000 24.99987 1718 LYS A CA 1
ATOM 1898 C C . LYS A 1 260 ? -41.70051 -23.81154 14.89337 1.000 27.57019 1718 LYS A C 1
ATOM 1899 O O . LYS A 1 260 ? -40.57150 -23.69155 14.39598 1.000 27.30253 1718 LYS A O 1
ATOM 1905 N N . ARG A 1 261 ? -42.58574 -24.70396 14.43651 1.000 24.06963 1719 ARG A N 1
ATOM 1906 C CA . ARG A 1 261 ? -42.25620 -25.55047 13.29073 1.000 25.01166 1719 ARG A CA 1
ATOM 1907 C C . ARG A 1 261 ? -41.96866 -24.70350 12.05891 1.000 28.05313 1719 ARG A C 1
ATOM 1908 O O . ARG A 1 261 ? -41.02683 -24.99142 11.30465 1.000 27.15652 1719 ARG A O 1
ATOM 1916 N N . ALA A 1 262 ? -42.76576 -23.64781 11.84704 1.000 21.43292 1720 ALA A N 1
ATOM 1917 C CA . ALA A 1 262 ? -42.50912 -22.70363 10.76035 1.000 25.42070 1720 ALA A CA 1
ATOM 1918 C C . ALA A 1 262 ? -41.08018 -22.17741 10.82251 1.000 31.10007 1720 ALA A C 1
ATOM 1919 O O . ALA A 1 262 ? -40.32026 -22.27018 9.84722 1.000 31.07120 1720 ALA A O 1
ATOM 1921 N N . ALA A 1 263 ? -40.70599 -21.61488 11.97608 1.000 31.31937 1721 ALA A N 1
ATOM 1922 C CA . ALA A 1 263 ? -39.34770 -21.11988 12.18044 1.000 34.12297 1721 ALA A CA 1
ATOM 1923 C C . ALA A 1 263 ? -38.30878 -22.18966 11.86980 1.000 33.10684 1721 ALA A C 1
ATOM 1924 O O . ALA A 1 263 ? -37.31763 -21.92815 11.18006 1.000 41.26192 1721 ALA A O 1
ATOM 1926 N N . ASP A 1 264 ? -38.52020 -23.40870 12.35607 1.000 33.82350 1722 ASP A N 1
ATOM 1927 C CA . ASP A 1 264 ? -37.55115 -24.46868 12.08958 1.000 37.63639 1722 ASP A CA 1
ATOM 1928 C C . ASP A 1 264 ? -37.44178 -24.77922 10.60118 1.000 38.39751 1722 ASP A C 1
ATOM 1929 O O . ASP A 1 264 ? -36.37248 -25.17939 10.13079 1.000 39.46391 1722 ASP A O 1
ATOM 1934 N N . ALA A 1 265 ? -38.52282 -24.59478 9.84689 1.000 33.21728 1723 ALA A N 1
ATOM 1935 C CA . ALA A 1 265 ? -38.53130 -24.82358 8.40735 1.000 32.42012 1723 ALA A CA 1
ATOM 1936 C C . ALA A 1 265 ? -38.22750 -23.56314 7.60699 1.000 31.63078 1723 ALA A C 1
ATOM 1937 O O . ALA A 1 265 ? -38.43012 -23.55116 6.38948 1.000 34.54900 1723 ALA A O 1
ATOM 1939 N N . HIS A 1 266 ? -37.80290 -22.49473 8.27108 1.000 30.19775 1724 HIS A N 1
ATOM 1940 C CA . HIS A 1 266 ? -37.40799 -21.25011 7.61638 1.000 36.78349 1724 HIS A CA 1
ATOM 1941 C C . HIS A 1 266 ? -38.57049 -20.54458 6.90891 1.000 37.27443 1724 HIS A C 1
ATOM 1942 O O . HIS A 1 266 ? -38.41263 -19.99104 5.81798 1.000 35.85817 1724 HIS A O 1
ATOM 1949 N N . LEU A 1 267 ? -39.73730 -20.53285 7.55251 1.000 33.08771 1725 LEU A N 1
ATOM 1950 C CA . LEU A 1 267 ? -40.95157 -19.94264 7.00784 1.000 27.48372 1725 LEU A CA 1
ATOM 1951 C C . LEU A 1 267 ? -41.55659 -19.03526 8.06175 1.000 26.28914 1725 LEU A C 1
ATOM 1952 O O . LEU A 1 267 ? -41.56695 -19.38257 9.24560 1.000 28.62273 1725 LEU A O 1
ATOM 1957 N N . THR A 1 268 ? -42.08199 -17.88845 7.63708 1.000 24.39727 1726 THR A N 1
ATOM 1958 C CA . THR A 1 268 ? -42.87879 -17.09128 8.53966 1.000 23.94896 1726 THR A CA 1
ATOM 1959 C C . THR A 1 268 ? -44.21015 -17.79217 8.78551 1.000 26.62495 1726 THR A C 1
ATOM 1960 O O . THR A 1 268 ? -44.64248 -18.62195 7.98251 1.000 26.85147 1726 THR A O 1
ATOM 1964 N N . PRO A 1 269 ? -44.86649 -17.48804 9.90563 1.000 31.16687 1727 PRO A N 1
ATOM 1965 C CA . PRO A 1 269 ? -46.21805 -18.03704 10.12447 1.000 28.14742 1727 PRO A CA 1
ATOM 1966 C C . PRO A 1 269 ? -47.19839 -17.70941 9.00759 1.000 27.37162 1727 PRO A C 1
ATOM 1967 O O . PRO A 1 269 ? -48.01170 -18.55990 8.64780 1.000 25.03190 1727 PRO A O 1
ATOM 1971 N N . SER A 1 270 ? -47.13935 -16.50240 8.44049 1.000 26.60848 1728 SER A N 1
ATOM 1972 C CA . SER A 1 270 ? -48.01299 -16.16399 7.32242 1.000 25.43840 1728 SER A CA 1
ATOM 1973 C C . SER A 1 270 ? -47.76709 -17.07695 6.13030 1.000 22.24283 1728 SER A C 1
ATOM 1974 O O . SER A 1 270 ? -48.71581 -17.53059 5.46920 1.000 22.45814 1728 SER A O 1
ATOM 1977 N N . ALA A 1 271 ? -46.49711 -17.35209 5.83257 1.000 22.95350 1729 ALA A N 1
ATOM 1978 C CA . ALA A 1 271 ? -46.18424 -18.23049 4.71579 1.000 22.60839 1729 ALA A CA 1
ATOM 1979 C C . ALA A 1 271 ? -46.72859 -19.63292 4.94684 1.000 24.23607 1729 ALA A C 1
ATOM 1980 O O . ALA A 1 271 ? -47.23505 -20.26422 4.01317 1.000 21.83613 1729 ALA A O 1
ATOM 1982 N N . VAL A 1 272 ? -46.62405 -20.14677 6.17794 1.000 19.38862 1730 VAL A N 1
ATOM 1983 C CA . VAL A 1 272 ? -47.19832 -21.46011 6.46576 1.000 21.41728 1730 VAL A CA 1
ATOM 1984 C C . VAL A 1 272 ? -48.70977 -21.45257 6.23759 1.000 17.96802 1730 VAL A C 1
ATOM 1985 O O . VAL A 1 272 ? -49.25888 -22.36193 5.61267 1.000 19.44607 1730 VAL A O 1
ATOM 1989 N N . LEU A 1 273 ? -49.40961 -20.45081 6.77410 1.000 17.31432 1731 LEU A N 1
ATOM 1990 C CA . LEU A 1 273 ? -50.85959 -20.40939 6.60392 1.000 17.44275 1731 LEU A CA 1
ATOM 1991 C C . LEU A 1 273 ? -51.22635 -20.25207 5.13605 1.000 19.07246 1731 LEU A C 1
ATOM 1992 O O . LEU A 1 273 ? -52.16005 -20.89802 4.65067 1.000 17.00111 1731 LEU A O 1
ATOM 1997 N N . LEU A 1 274 ? -50.50047 -19.39023 4.41936 1.000 17.64978 1732 LEU A N 1
ATOM 1998 C CA . LEU A 1 274 ? -50.74082 -19.20685 2.99132 1.000 20.35581 1732 LEU A CA 1
ATOM 1999 C C . LEU A 1 274 ? -50.52865 -20.50663 2.23056 1.000 19.13547 1732 LEU A C 1
AT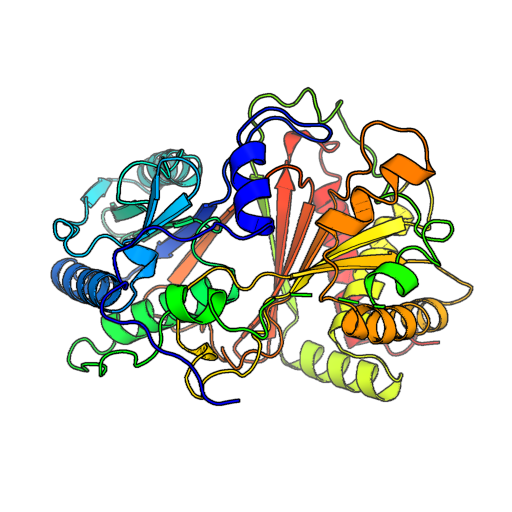OM 2000 O O . LEU A 1 274 ? -51.26250 -20.80432 1.27958 1.000 20.11674 1732 LEU A O 1
ATOM 2005 N N . SER A 1 275 ? -49.51466 -21.28618 2.62431 1.000 21.59411 1733 SER A N 1
ATOM 2006 C CA . SER A 1 275 ? -49.22211 -22.53217 1.92625 1.000 23.04436 1733 SER A CA 1
ATOM 2007 C C . SER A 1 275 ? -50.22564 -23.62570 2.27959 1.000 19.40482 1733 SER A C 1
ATOM 2008 O O . SER A 1 275 ? -50.61937 -24.40544 1.41084 1.000 20.20581 1733 SER A O 1
ATOM 2011 N N . VAL A 1 276 ? -50.63974 -23.71653 3.54691 1.000 20.25934 1734 VAL A N 1
ATOM 2012 C CA . VAL A 1 276 ? -51.70412 -24.65604 3.87856 1.000 20.93228 1734 VAL A CA 1
ATOM 2013 C C . VAL A 1 276 ? -52.97598 -24.30503 3.10819 1.000 18.49677 1734 VAL A C 1
ATOM 2014 O O . VAL A 1 276 ? -53.61202 -25.17287 2.49865 1.000 16.01860 1734 VAL A O 1
ATOM 2018 N N . TRP A 1 277 ? -53.34384 -23.01975 3.08295 1.000 15.52591 1735 TRP A N 1
ATOM 2019 C CA . TRP A 1 277 ? -54.57183 -22.64013 2.37901 1.000 17.88684 1735 TRP A CA 1
ATOM 2020 C C . TRP A 1 277 ? -54.45425 -22.92997 0.89023 1.000 19.11821 1735 TRP A C 1
ATOM 2021 O O . TRP A 1 277 ? -55.37376 -23.48851 0.27752 1.000 17.11381 1735 TRP A O 1
ATOM 2032 N N . SER A 1 278 ? -53.31624 -22.57233 0.29425 1.000 18.14207 1736 SER A N 1
ATOM 2033 C CA . SER A 1 278 ? -53.14300 -22.75917 -1.14309 1.000 18.97358 1736 SER A CA 1
ATOM 2034 C C . SER A 1 278 ? -53.17553 -24.23139 -1.50929 1.000 20.61149 1736 SER A C 1
ATOM 2035 O O . SER A 1 278 ? -53.65870 -24.57931 -2.58802 1.000 21.26013 1736 SER A O 1
ATOM 2038 N N . THR A 1 279 ? -52.69188 -25.10404 -0.62459 1.000 18.25538 1737 THR A N 1
ATOM 2039 C CA . THR A 1 279 ? -52.80520 -26.54436 -0.86186 1.000 20.26348 1737 THR A CA 1
ATOM 2040 C C . THR A 1 279 ? -54.25914 -26.96573 -1.05649 1.000 20.89059 1737 THR A C 1
ATOM 2041 O O . THR A 1 279 ? -54.57467 -27.73323 -1.97335 1.000 20.55078 1737 THR A O 1
ATOM 2045 N N . VAL A 1 280 ? -55.16068 -26.48254 -0.19090 1.000 16.46025 1738 VAL A N 1
ATOM 2046 C CA . VAL A 1 280 ? -56.57887 -26.78547 -0.33976 1.000 21.94029 1738 VAL A CA 1
ATOM 2047 C C . VAL A 1 280 ? -57.11239 -26.17525 -1.63453 1.000 23.21674 1738 VAL A C 1
ATOM 2048 O O . VAL A 1 280 ? -57.78033 -26.84412 -2.43478 1.000 23.79206 1738 VAL A O 1
ATOM 2052 N N . LEU A 1 281 ? -56.78557 -24.90780 -1.88397 1.000 21.97700 1739 LEU A N 1
ATOM 2053 C CA . LEU A 1 281 ? -57.27506 -24.25382 -3.08873 1.000 21.94633 1739 LEU A CA 1
ATOM 2054 C C . LEU A 1 281 ? -56.79896 -24.96939 -4.34693 1.000 24.33143 1739 LEU A C 1
ATOM 2055 O O . LEU A 1 281 ? -57.56521 -25.10497 -5.30561 1.000 24.48788 1739 LEU A O 1
ATOM 2060 N N . SER A 1 282 ? -55.52852 -25.40014 -4.37537 1.000 24.86553 1740 SER A N 1
ATOM 2061 C CA . SER A 1 282 ? -55.00898 -26.11694 -5.53830 1.000 24.96125 1740 SER A CA 1
ATOM 2062 C C . SER A 1 282 ? -55.82572 -27.36330 -5.82040 1.000 26.22889 1740 SER A C 1
ATOM 2063 O O . SER A 1 282 ? -56.08102 -27.69654 -6.98305 1.000 29.94442 1740 SER A O 1
ATOM 2066 N N . ALA A 1 283 ? -56.23421 -28.06956 -4.77000 1.000 25.72078 1741 ALA A N 1
ATOM 2067 C CA . ALA A 1 283 ? -56.96938 -29.31474 -4.93755 1.000 28.73654 1741 ALA A CA 1
ATOM 2068 C C . ALA A 1 283 ? -58.32488 -29.10640 -5.59206 1.000 27.69533 1741 ALA A C 1
ATOM 2069 O O . ALA A 1 283 ? -58.85603 -30.04022 -6.20548 1.000 26.82487 1741 ALA A O 1
ATOM 2071 N N . TRP A 1 284 ? -58.89182 -27.90955 -5.48490 1.000 21.26079 1742 TRP A N 1
ATOM 2072 C CA . TRP A 1 284 ? -60.19444 -27.62400 -6.06289 1.000 23.12798 1742 TRP A CA 1
ATOM 2073 C C . TRP A 1 284 ? -60.12130 -26.86094 -7.38464 1.000 27.85043 1742 TRP A C 1
ATOM 2074 O O . TRP A 1 284 ? -61.12751 -26.79741 -8.10269 1.000 25.72344 1742 TRP A O 1
ATOM 2085 N N . SER A 1 285 ? -58.97305 -26.28400 -7.72560 1.000 26.57469 1743 SER A N 1
ATOM 2086 C CA . SER A 1 285 ? -58.90814 -25.36512 -8.85123 1.000 24.25778 1743 SER A CA 1
ATOM 2087 C C . SER A 1 285 ? -58.58618 -26.08698 -10.14800 1.000 26.10756 1743 SER A C 1
ATOM 2088 O O . SER A 1 285 ? -58.04592 -27.19641 -10.15530 1.000 24.35685 1743 SER A O 1
ATOM 2091 N N . ALA A 1 286 ? -58.94690 -25.43794 -11.26258 1.000 24.52380 1744 ALA A N 1
ATOM 2092 C CA . ALA A 1 286 ? -58.75991 -26.07286 -12.56077 1.000 32.43388 1744 ALA A CA 1
ATOM 2093 C C . ALA A 1 286 ? -57.28545 -26.24210 -12.88278 1.000 32.04682 1744 ALA A C 1
ATOM 2094 O O . ALA A 1 286 ? -56.90211 -27.22566 -13.51866 1.000 32.00866 1744 ALA A O 1
ATOM 2096 N N . GLN A 1 287 ? -56.45335 -25.29634 -12.45692 1.000 31.01727 1745 GLN A N 1
ATOM 2097 C CA . GLN A 1 287 ? -55.00902 -25.31144 -12.57637 1.000 30.87942 1745 GLN A CA 1
ATOM 2098 C C . GLN A 1 287 ? -54.39758 -25.21018 -11.18313 1.000 28.38142 1745 GLN A C 1
ATOM 2099 O O . GLN A 1 287 ? -54.90395 -24.45466 -10.34466 1.000 30.35764 1745 GLN A O 1
ATOM 2105 N N . PRO A 1 288 ? -53.31966 -25.95089 -10.90211 1.000 24.39040 1746 PRO A N 1
ATOM 2106 C CA . PRO A 1 288 ? -52.77322 -25.96292 -9.53198 1.000 25.36062 1746 PRO A CA 1
ATOM 2107 C C . PRO A 1 288 ? -52.02014 -24.70338 -9.15499 1.000 28.06689 1746 PRO A C 1
ATOM 2108 O O . PRO A 1 288 ? -51.92661 -24.39684 -7.95695 1.000 29.86295 1746 PRO A O 1
ATOM 2112 N N . GLU A 1 289 ? -51.49523 -23.96127 -10.12709 1.000 28.54236 1747 GLU A N 1
ATOM 2113 C CA . GLU A 1 289 ? -50.76766 -22.73508 -9.85019 1.000 27.47116 1747 GLU A CA 1
ATOM 2114 C C . GLU A 1 289 ? -51.71911 -21.56255 -10.03695 1.000 24.37942 1747 GLU A C 1
ATOM 2115 O O . GLU A 1 289 ? -52.56111 -21.57975 -10.93856 1.000 25.97557 1747 GLU A O 1
ATOM 2121 N N . PHE A 1 290 ? -51.60018 -20.56086 -9.16703 1.000 23.42733 1748 PHE A N 1
ATOM 2122 C CA . PHE A 1 290 ? -52.52353 -19.43343 -9.16890 1.000 23.19423 1748 PHE A CA 1
ATOM 2123 C C . PHE A 1 290 ? -51.92866 -18.28086 -8.36027 1.000 24.51256 1748 PHE A C 1
ATOM 2124 O O . PHE A 1 290 ? -50.90911 -18.42801 -7.67856 1.000 19.88045 1748 PHE A O 1
ATOM 2132 N N . THR A 1 291 ? -52.60893 -17.13359 -8.40946 1.000 23.01347 1749 THR A N 1
ATOM 2133 C CA . THR A 1 291 ? -52.17271 -15.93041 -7.69726 1.000 22.58424 1749 THR A CA 1
ATOM 2134 C C . THR A 1 291 ? -53.25939 -15.46328 -6.73836 1.000 20.56236 1749 THR A C 1
ATOM 2135 O O . THR A 1 291 ? -54.44238 -15.41658 -7.10447 1.000 19.49556 1749 THR A O 1
ATOM 2139 N N . LEU A 1 292 ? -52.84766 -15.12595 -5.51386 1.000 18.09022 1750 LEU A N 1
ATOM 2140 C CA . LEU A 1 292 ? -53.68073 -14.50166 -4.49877 1.000 17.39504 1750 LEU A CA 1
ATOM 2141 C C . LEU A 1 292 ? -53.34022 -13.01818 -4.38563 1.000 21.93150 1750 LEU A C 1
ATOM 2142 O O . LEU A 1 292 ? -52.23324 -12.58489 -4.70923 1.000 19.59361 1750 LEU A O 1
ATOM 2147 N N . ASN A 1 293 ? -54.29803 -12.24263 -3.88473 1.000 21.75076 1751 ASN A N 1
ATOM 2148 C CA . ASN A 1 293 ? -54.05822 -10.84399 -3.54899 1.000 22.29914 1751 ASN A CA 1
ATOM 2149 C C . ASN A 1 293 ? -53.96743 -10.75383 -2.03313 1.000 21.73538 1751 ASN A C 1
ATOM 2150 O O . ASN A 1 293 ? -54.87834 -11.20248 -1.32951 1.000 21.98167 1751 ASN A O 1
ATOM 2155 N N . LEU A 1 294 ? -52.84447 -10.24405 -1.53083 1.000 18.07412 1752 LEU A N 1
ATOM 2156 C CA . LEU A 1 294 ? -52.60400 -10.15378 -0.09776 1.000 21.51523 1752 LEU A CA 1
ATOM 2157 C C . LEU A 1 294 ? -52.91521 -8.74753 0.37406 1.000 23.40590 1752 LEU A C 1
ATOM 2158 O O . LEU A 1 294 ? -52.40599 -7.76884 -0.18786 1.000 21.95010 1752 LEU A O 1
ATOM 2163 N N . THR A 1 295 ? -53.72571 -8.64562 1.41059 1.000 22.39567 1753 THR A N 1
ATOM 2164 C CA . THR A 1 295 ? -54.06498 -7.35315 1.98271 1.000 24.57132 1753 THR A CA 1
ATOM 2165 C C . THR A 1 295 ? -53.22265 -7.17659 3.22805 1.000 25.94454 1753 THR A C 1
ATOM 2166 O O . THR A 1 295 ? -53.24460 -8.03634 4.11034 1.000 25.28355 1753 THR A O 1
ATOM 2170 N N . LEU A 1 296 ? -52.46771 -6.08202 3.28736 1.000 25.58673 1754 LEU A N 1
ATOM 2171 C CA . LEU A 1 296 ? -51.61418 -5.79605 4.42755 1.000 28.05697 1754 LEU A CA 1
ATOM 2172 C C . LEU A 1 296 ? -51.92529 -4.40446 4.95950 1.000 27.85066 1754 LEU A C 1
ATOM 2173 O O . LEU A 1 296 ? -52.44547 -3.54570 4.24638 1.000 26.10947 1754 LEU A O 1
ATOM 2178 N N . PHE A 1 297 ? -51.60108 -4.20102 6.23058 1.000 24.97138 1755 PHE A N 1
ATOM 2179 C CA . PHE A 1 297 ? -52.00681 -3.00415 6.94887 1.000 26.51368 1755 PHE A CA 1
ATOM 2180 C C . PHE A 1 297 ? -50.85561 -2.21783 7.55953 1.000 26.22183 1755 PHE A C 1
ATOM 2181 O O . PHE A 1 297 ? -51.10801 -1.18812 8.19296 1.000 25.57737 1755 PHE A O 1
ATOM 2189 N N . ASP A 1 298 ? -49.61099 -2.66217 7.41105 1.000 26.45311 1756 ASP A N 1
ATOM 2190 C CA . ASP A 1 298 ? -48.52123 -1.96628 8.07791 1.000 27.83579 1756 ASP A CA 1
ATOM 2191 C C . ASP A 1 298 ? -48.33430 -0.55698 7.52657 1.000 28.81348 1756 ASP A C 1
ATOM 2192 O O . ASP A 1 298 ? -48.49464 -0.30750 6.33326 1.000 33.77867 1756 ASP A O 1
ATOM 2197 N N . ARG A 1 299 ? -48.02066 0.37204 8.41911 1.000 25.06934 1757 ARG A N 1
ATOM 2198 C CA . ARG A 1 299 ? -47.96505 1.79369 8.11391 1.000 23.73048 1757 ARG A CA 1
ATOM 2199 C C . ARG A 1 299 ? -46.51449 2.24507 8.04431 1.000 29.02118 1757 ARG A C 1
ATOM 2200 O O . ARG A 1 299 ? -45.65685 1.74895 8.77590 1.000 30.48326 1757 ARG A O 1
ATOM 2208 N N . ARG A 1 300 ? -46.23901 3.19121 7.16693 1.000 32.81356 1758 ARG A N 1
ATOM 2209 C CA . ARG A 1 300 ? -44.91488 3.79139 7.16364 1.000 35.60078 1758 ARG A CA 1
ATOM 2210 C C . ARG A 1 300 ? -44.69585 4.52273 8.48225 1.000 34.24654 1758 ARG A C 1
ATOM 2211 O O . ARG A 1 300 ? -45.60091 5.21055 8.96798 1.000 29.66585 1758 ARG A O 1
ATOM 2219 N N . PRO A 1 301 ? -43.52687 4.38666 9.09306 1.000 33.96314 1759 PRO A N 1
ATOM 2220 C CA . PRO A 1 301 ? -43.30397 4.92214 10.44699 1.000 35.32485 1759 PRO A CA 1
ATOM 2221 C C . PRO A 1 301 ? -42.94573 6.40550 10.44405 1.000 32.02350 1759 PRO A C 1
ATOM 2222 O O . PRO A 1 301 ? -41.86381 6.81462 10.87859 1.000 32.28367 1759 PRO A O 1
ATOM 2226 N N . LEU A 1 302 ? -43.88424 7.23530 9.98125 1.000 32.49807 1760 LEU A N 1
ATOM 2227 C CA . LEU A 1 302 ? -43.62416 8.65624 9.79010 1.000 32.39886 1760 LEU A CA 1
ATOM 2228 C C . LEU A 1 302 ? -43.89448 9.50067 11.03121 1.000 30.24687 1760 LEU A C 1
ATOM 2229 O O . LEU A 1 302 ? -43.49527 10.66467 11.06649 1.000 32.65333 1760 LEU A O 1
ATOM 2234 N N . HIS A 1 303 ? -44.56704 8.95756 12.04226 1.000 30.24773 1761 HIS A N 1
ATOM 2235 C CA . HIS A 1 303 ? -44.81596 9.69904 13.25898 1.000 30.02545 1761 HIS A CA 1
ATOM 2236 C C . HIS A 1 303 ? -44.85300 8.64518 14.34737 1.000 30.76705 1761 HIS A C 1
ATOM 2237 O O . HIS A 1 303 ? -45.33961 7.53285 14.09513 1.000 32.06032 1761 HIS A O 1
ATOM 2244 N N . PRO A 1 304 ? -44.33962 8.94424 15.54289 1.000 33.13240 1762 PRO A N 1
ATOM 2245 C CA . PRO A 1 304 ? -44.29452 7.91586 16.59762 1.000 31.87684 1762 PRO A CA 1
ATOM 2246 C C . PRO A 1 304 ? -45.66095 7.37739 16.99597 1.000 31.75570 1762 PRO A C 1
ATOM 2247 O O . PRO A 1 304 ? -45.73649 6.25285 17.50607 1.000 28.98652 1762 PRO A O 1
ATOM 2251 N N . GLN A 1 305 ? -46.74409 8.12262 16.76306 1.000 29.17141 1763 GLN A N 1
ATOM 2252 C CA . GLN A 1 305 ? -48.07876 7.66305 17.12718 1.000 29.73303 1763 GLN A CA 1
ATOM 2253 C C . GLN A 1 305 ? -48.91200 7.20591 15.93417 1.000 26.34062 1763 GLN A C 1
ATOM 2254 O O . GLN A 1 305 ? -50.12457 7.02683 16.07790 1.000 27.99673 1763 GLN A O 1
ATOM 2260 N N . ILE A 1 306 ? -48.28773 6.97995 14.77485 1.000 23.50552 1764 ILE A N 1
ATOM 2261 C CA . ILE A 1 306 ? -49.04511 6.65943 13.56836 1.000 22.77821 1764 ILE A CA 1
ATOM 2262 C C . ILE A 1 306 ? -49.88113 5.39498 13.72372 1.000 28.54444 1764 ILE A C 1
ATOM 2263 O O . ILE A 1 306 ? -50.95885 5.28421 13.13023 1.000 24.93263 1764 ILE A O 1
ATOM 2268 N N . ASN A 1 307 ? -49.42092 4.42761 14.52296 1.000 26.97095 1765 ASN A N 1
ATOM 2269 C CA . ASN A 1 307 ? -50.17236 3.19151 14.68803 1.000 23.97026 1765 ASN A CA 1
ATOM 2270 C C . ASN A 1 307 ? -51.36752 3.33183 15.61067 1.000 23.43645 1765 ASN A C 1
ATOM 2271 O O . ASN A 1 307 ? -52.00597 2.32536 15.93283 1.000 22.65062 1765 ASN A O 1
ATOM 2276 N N . GLN A 1 308 ? -51.68679 4.53791 16.05693 1.000 20.76055 1766 GLN A N 1
ATOM 2277 C CA . GLN A 1 308 ? -52.80541 4.72399 16.95454 1.000 23.51240 1766 GLN A CA 1
ATOM 2278 C C . GLN A 1 308 ? -54.02339 5.31901 16.28111 1.000 20.74950 1766 GLN A C 1
ATOM 2279 O O . GLN A 1 308 ? -55.05053 5.46036 16.93997 1.000 27.32276 1766 GLN A O 1
ATOM 2285 N N . ILE A 1 309 ? -53.93886 5.70332 15.01088 1.000 20.78899 1767 ILE A N 1
ATOM 2286 C CA . ILE A 1 309 ? -54.99819 6.47771 14.38159 1.000 21.04163 1767 ILE A CA 1
ATOM 2287 C C . ILE A 1 309 ? -55.78072 5.58740 13.43157 1.000 20.20845 1767 ILE A C 1
ATOM 2288 O O . ILE A 1 309 ? -55.39096 4.45560 13.14206 1.000 19.48684 1767 ILE A O 1
ATOM 2293 N N . LEU A 1 310 ? -56.91230 6.10042 12.95070 1.000 20.40585 1768 LEU A N 1
ATOM 2294 C CA . LEU A 1 310 ? -57.77361 5.33167 12.05455 1.000 19.79028 1768 LEU A CA 1
ATOM 2295 C C . LEU A 1 310 ? -57.69890 5.91811 10.65215 1.000 23.77427 1768 LEU A C 1
ATOM 2296 O O . LEU A 1 310 ? -57.72894 7.14080 10.48927 1.000 21.74945 1768 LEU A O 1
ATOM 2301 N N . GLY A 1 311 ? -57.65261 5.04934 9.64676 1.000 24.07451 1769 GLY A N 1
ATOM 2302 C CA . GLY A 1 311 ? -57.67786 5.49814 8.26546 1.000 20.06382 1769 GLY A CA 1
ATOM 2303 C C . GLY A 1 311 ? -57.46502 4.31104 7.34586 1.000 19.83674 1769 GLY A C 1
ATOM 2304 O O . GLY A 1 311 ? -57.48276 3.16937 7.79166 1.000 22.05248 1769 GLY A O 1
ATOM 2305 N N . ASP A 1 312 ? -57.22483 4.59566 6.05952 1.000 22.19974 1770 ASP A N 1
ATOM 2306 C CA . ASP A 1 312 ? -56.91470 3.53751 5.08460 1.000 21.62171 1770 ASP A CA 1
ATOM 2307 C C . ASP A 1 312 ? -55.41752 3.49997 4.82073 1.000 22.58791 1770 ASP A C 1
ATOM 2308 O O . ASP A 1 312 ? -54.88656 4.32622 4.06974 1.000 24.47706 1770 ASP A O 1
ATOM 2313 N N . PHE A 1 313 ? -54.74273 2.52860 5.41944 1.000 21.22368 1771 PHE A N 1
ATOM 2314 C CA . PHE A 1 313 ? -53.32603 2.29837 5.19137 1.000 21.30959 1771 PHE A CA 1
ATOM 2315 C C . PHE A 1 313 ? -53.11344 1.00942 4.40034 1.000 26.05787 1771 PHE A C 1
ATOM 2316 O O . PHE A 1 313 ? -51.99880 0.48748 4.35898 1.000 27.12348 1771 PHE A O 1
ATOM 2324 N N . THR A 1 314 ? -54.16837 0.48336 3.78440 1.000 23.24705 1772 THR A N 1
ATOM 2325 C CA . THR A 1 314 ? -54.09384 -0.80302 3.10233 1.000 26.38335 1772 THR A CA 1
ATOM 2326 C C . THR A 1 314 ? -53.06280 -0.77652 1.97760 1.000 22.59879 1772 THR A C 1
ATOM 2327 O O . THR A 1 314 ? -52.97596 0.18466 1.21189 1.000 23.90016 1772 THR A O 1
ATOM 2331 N N . SER A 1 315 ? -52.29063 -1.85398 1.87286 1.000 32.25879 1773 SER A N 1
ATOM 2332 C CA . SER A 1 315 ? -51.50234 -2.13958 0.68118 1.000 33.49496 1773 SER A CA 1
ATOM 2333 C C . SER A 1 315 ? -51.93843 -3.49447 0.14204 1.000 31.60760 1773 SER A C 1
ATOM 2334 O O . SER A 1 315 ? -52.31160 -4.38694 0.91504 1.000 26.83816 1773 SER A O 1
ATOM 2337 N N . LEU A 1 316 ? -51.95288 -3.63017 -1.18461 1.000 24.76125 1774 LEU A N 1
ATOM 2338 C CA . LEU A 1 316 ? -52.31602 -4.87467 -1.84848 1.000 26.18745 1774 LEU A CA 1
ATOM 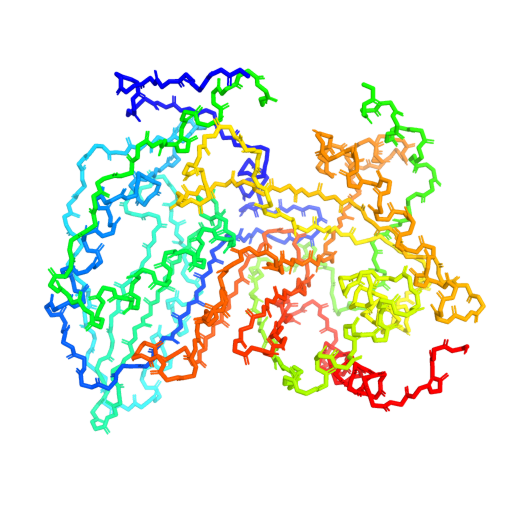2339 C C . LEU A 1 316 ? -51.11081 -5.40444 -2.61288 1.000 27.64982 1774 LEU A C 1
ATOM 2340 O O . LEU A 1 316 ? -50.41332 -4.64369 -3.29165 1.000 25.25308 1774 LEU A O 1
ATOM 2345 N N . MET A 1 317 ? -50.87563 -6.71418 -2.51571 1.000 24.18406 1775 MET A N 1
ATOM 2346 C CA . MET A 1 317 ? -49.67579 -7.31831 -3.08552 1.000 25.11652 1775 MET A CA 1
ATOM 2347 C C . MET A 1 317 ? -50.02414 -8.68900 -3.64468 1.000 22.81719 1775 MET A C 1
ATOM 2348 O O . MET A 1 317 ? -50.55664 -9.54187 -2.92930 1.000 24.68771 1775 MET A O 1
ATOM 2353 N N . LEU A 1 318 ? -49.71595 -8.91322 -4.91170 1.000 25.65384 1776 LEU A N 1
ATOM 2354 C CA . LEU A 1 318 ? -49.94733 -10.23994 -5.45585 1.000 23.96472 1776 LEU A CA 1
ATOM 2355 C C . LEU A 1 318 ? -48.89706 -11.20916 -4.93197 1.000 24.87508 1776 LEU A C 1
ATOM 2356 O O . LEU A 1 318 ? -47.76996 -10.82263 -4.58489 1.000 24.72358 1776 LEU A O 1
ATOM 2361 N N . LEU A 1 319 ? -49.28833 -12.48119 -4.84523 1.000 23.98021 1777 LEU A N 1
ATOM 2362 C CA . LEU A 1 319 ? -48.37714 -13.54759 -4.45069 1.000 22.19914 1777 LEU A CA 1
ATOM 2363 C C . LEU A 1 319 ? -48.84886 -14.83103 -5.12213 1.000 21.07966 1777 LEU A C 1
ATOM 2364 O O . LEU A 1 319 ? -50.01341 -15.21230 -4.98172 1.000 20.77897 1777 LEU A O 1
ATOM 2369 N N . SER A 1 320 ? -47.95238 -15.48953 -5.84279 1.000 23.86912 1778 SER A N 1
ATOM 2370 C CA . SER A 1 320 ? -48.30865 -16.66160 -6.62493 1.000 26.32353 1778 SER A CA 1
ATOM 2371 C C . SER A 1 320 ? -47.90873 -17.94249 -5.90397 1.000 26.44620 1778 SER A C 1
ATOM 2372 O O . SER A 1 320 ? -46.87533 -18.01092 -5.23324 1.000 25.42670 1778 SER A O 1
ATOM 2375 N N . TRP A 1 321 ? -48.73075 -18.96945 -6.08226 1.000 27.23294 1779 TRP A N 1
ATOM 2376 C CA . TRP A 1 321 ? -48.48758 -20.30727 -5.55058 1.000 26.84082 1779 TRP A CA 1
ATOM 2377 C C . TRP A 1 321 ? -48.12227 -21.21601 -6.71744 1.000 27.13923 1779 TRP A C 1
ATOM 2378 O O . TRP A 1 321 ? -48.86551 -21.30811 -7.70008 1.000 25.89291 1779 TRP A O 1
ATOM 2389 N N . HIS A 1 322 ? -46.95320 -21.84454 -6.63659 1.000 26.16372 1780 HIS A N 1
ATOM 2390 C CA . HIS A 1 322 ? -46.45213 -22.71879 -7.69183 1.000 30.74099 1780 HIS A CA 1
ATOM 2391 C C . HIS A 1 322 ? -46.09724 -24.02143 -6.99173 1.000 37.41672 1780 HIS A C 1
ATOM 2392 O O . HIS A 1 322 ? -44.98090 -24.17714 -6.47447 1.000 38.12019 1780 HIS A O 1
ATOM 2399 N N . PRO A 1 323 ? -47.03921 -24.95466 -6.90120 1.000 37.71482 1781 PRO A N 1
ATOM 2400 C CA . PRO A 1 323 ? -46.77500 -26.18052 -6.14654 1.000 38.72223 1781 PRO A CA 1
ATOM 2401 C C . PRO A 1 323 ? -45.66763 -26.97057 -6.81248 1.000 41.10559 1781 PRO A C 1
ATOM 2402 O O . PRO A 1 323 ? -45.55538 -27.00130 -8.03843 1.000 42.45026 1781 PRO A O 1
ATOM 2406 N N . GLY A 1 324 ? -44.82057 -27.57032 -5.98451 1.000 44.84681 1782 GLY A N 1
ATOM 2407 C CA . GLY A 1 324 ? -43.73949 -28.40152 -6.46936 1.000 51.45945 1782 GLY A CA 1
ATOM 2408 C C . GLY A 1 324 ? -43.86462 -29.83843 -6.00677 1.000 54.45453 1782 GLY A C 1
ATOM 2409 O O . GLY A 1 324 ? -44.97538 -30.36408 -5.88627 1.000 50.47160 1782 GLY A O 1
ATOM 2410 N N . GLU A 1 325 ? -42.72429 -30.47909 -5.73602 1.000 62.69815 1783 GLU A N 1
ATOM 2411 C CA . GLU A 1 325 ? -42.72714 -31.89588 -5.38125 1.000 69.45229 1783 GLU A CA 1
ATOM 2412 C C . GLU A 1 325 ? -43.36553 -32.11475 -4.01589 1.000 62.41243 1783 GLU A C 1
ATOM 2413 O O . GLU A 1 325 ? -44.24649 -32.96916 -3.85495 1.000 63.36345 1783 GLU A O 1
ATOM 2419 N N . SER A 1 326 ? -42.94091 -31.34003 -3.02519 1.000 52.25448 1784 SER A N 1
ATOM 2420 C CA . SER A 1 326 ? -43.39181 -31.49307 -1.65670 1.000 44.61502 1784 SER A CA 1
ATOM 2421 C C . SER A 1 326 ? -43.98879 -30.17788 -1.19792 1.000 36.24778 1784 SER A C 1
ATOM 2422 O O . SER A 1 326 ? -43.64982 -29.11213 -1.72493 1.000 34.60933 1784 SER A O 1
ATOM 2425 N N . TRP A 1 327 ? -44.90213 -30.27318 -0.22704 1.000 33.60545 1785 TRP A N 1
ATOM 2426 C CA . TRP A 1 327 ? -45.46302 -29.08231 0.39070 1.000 32.44595 1785 TRP A CA 1
ATOM 2427 C C . TRP A 1 327 ? -44.36052 -28.15392 0.86729 1.000 30.49331 1785 TRP A C 1
ATOM 2428 O O . TRP A 1 327 ? -44.41673 -26.94094 0.64692 1.000 28.57768 1785 TRP A O 1
ATOM 2439 N N . LEU A 1 328 ? -43.33817 -28.71748 1.51384 1.000 32.65031 1786 LEU A N 1
ATOM 2440 C CA . LEU A 1 328 ? -42.27102 -27.89764 2.07217 1.000 32.33166 1786 LEU A CA 1
ATOM 2441 C C . LEU A 1 328 ? -41.57205 -27.08500 0.98756 1.000 32.71388 1786 LEU A C 1
ATOM 2442 O O . LEU A 1 328 ? -41.40636 -25.86877 1.12202 1.000 33.79676 1786 LEU A O 1
ATOM 2447 N N . HIS A 1 329 ? -41.16467 -27.73731 -0.10470 1.000 33.51443 1787 HIS A N 1
ATOM 2448 C CA . HIS A 1 329 ? -40.55986 -26.99691 -1.20804 1.000 39.89905 1787 HIS A CA 1
ATOM 2449 C C . HIS A 1 329 ? -41.49949 -25.91042 -1.72542 1.000 34.42357 1787 HIS A C 1
ATOM 2450 O O . HIS A 1 329 ? -41.06667 -24.78884 -2.01814 1.000 31.73440 1787 HIS A O 1
ATOM 2457 N N . SER A 1 330 ? -42.78949 -26.22284 -1.84858 1.000 30.62465 1788 SER A N 1
ATOM 2458 C CA . SER A 1 330 ? -43.74129 -25.22153 -2.31745 1.000 33.55064 1788 SER A CA 1
ATOM 2459 C C . SER A 1 330 ? -43.84365 -24.05841 -1.33632 1.000 27.90106 1788 SER A C 1
ATOM 2460 O O . SER A 1 330 ? -43.88949 -22.89122 -1.74267 1.000 27.17650 1788 SER A O 1
ATOM 2463 N N . ALA A 1 331 ? -43.88477 -24.35890 -0.03659 1.000 26.09775 1789 ALA A N 1
ATOM 2464 C CA . ALA A 1 331 ? -43.97755 -23.29535 0.96215 1.000 27.43539 1789 ALA A CA 1
ATOM 2465 C C . ALA A 1 331 ? -42.71679 -22.43940 0.96698 1.000 25.35308 1789 ALA A C 1
ATOM 2466 O O . ALA A 1 331 ? -42.79147 -21.21041 1.09062 1.000 25.35785 1789 ALA A O 1
ATOM 2468 N N . GLN A 1 332 ? -41.55255 -23.07371 0.80970 1.000 29.69026 1790 GLN A N 1
ATOM 2469 C CA . GLN A 1 332 ? -40.30168 -22.33281 0.79743 1.000 30.49910 1790 GLN A CA 1
ATOM 2470 C C . GLN A 1 332 ? -40.21031 -21.42593 -0.43113 1.000 32.92719 1790 GLN A C 1
ATOM 2471 O O . GLN A 1 332 ? -39.76559 -20.27570 -0.32457 1.000 29.79316 1790 GLN A O 1
ATOM 2477 N N . SER A 1 333 ? -40.66839 -21.90023 -1.59846 1.000 32.32867 1791 SER A N 1
ATOM 2478 C CA A SER A 1 333 ? -40.72445 -21.03260 -2.77566 0.730 32.89983 1791 SER A CA 1
ATOM 2479 C CA B SER A 1 333 ? -40.70584 -21.02181 -2.76336 0.270 32.50077 1791 SER A CA 1
ATOM 2480 C C . SER A 1 333 ? -41.67069 -19.85903 -2.54820 1.000 31.15552 1791 SER A C 1
ATOM 2481 O O . SER A 1 333 ? -41.36560 -18.71841 -2.91462 1.000 32.39321 1791 SER A O 1
ATOM 2486 N N . LEU A 1 334 ? -42.83117 -20.11964 -1.94174 1.000 28.79850 1792 LEU A N 1
ATOM 2487 C CA . LEU A 1 334 ? -43.75952 -19.03205 -1.64136 1.000 24.45406 1792 LEU A CA 1
ATOM 2488 C C . LEU A 1 334 ? -43.13906 -18.00520 -0.69448 1.000 25.61124 1792 LEU A C 1
ATOM 2489 O O . LEU A 1 334 ? -43.27167 -16.79303 -0.90441 1.000 26.49419 1792 LEU A O 1
ATOM 2494 N N . GLN A 1 335 ? -42.45345 -18.46994 0.35140 1.000 27.20760 1793 GLN A N 1
ATOM 2495 C CA . GLN A 1 335 ? -41.79775 -17.55195 1.28244 1.000 26.43875 1793 GLN A CA 1
ATOM 2496 C C . GLN A 1 335 ? -40.76818 -16.66875 0.57382 1.000 28.46877 1793 GLN A C 1
ATOM 2497 O O . GLN A 1 335 ? -40.69184 -15.46150 0.82985 1.000 28.45662 1793 GLN A O 1
ATOM 2503 N N . GLN A 1 336 ? -39.94887 -17.25432 -0.30022 1.000 28.67282 1794 GLN A N 1
ATOM 2504 C CA . GLN A 1 336 ? -38.95743 -16.45870 -1.02376 1.000 32.91104 1794 GLN A CA 1
ATOM 2505 C C . GLN A 1 336 ? -39.63474 -15.40326 -1.89424 1.000 31.76434 1794 GLN A C 1
ATOM 2506 O O . GLN A 1 336 ? -39.23104 -14.23421 -1.90852 1.000 35.32253 1794 GLN A O 1
ATOM 2512 N N . ARG A 1 337 ? -40.67936 -15.80058 -2.61911 1.000 30.87945 1795 ARG A N 1
ATOM 2513 C CA . ARG A 1 337 ? -41.45189 -14.85529 -3.42071 1.000 32.75314 1795 ARG A CA 1
ATOM 2514 C C . ARG A 1 337 ? -42.06649 -13.76845 -2.54010 1.000 31.64836 1795 ARG A C 1
ATOM 2515 O O . ARG A 1 337 ? -42.00391 -12.57515 -2.86075 1.000 32.94673 1795 ARG A O 1
ATOM 2523 N N . LEU A 1 338 ? -42.67633 -14.17453 -1.42552 1.000 26.98541 1796 LEU A N 1
ATOM 2524 C CA . LEU A 1 338 ? -43.24899 -13.22566 -0.47166 1.000 27.88637 1796 LEU A CA 1
ATOM 2525 C C . LEU A 1 338 ? -42.21616 -12.19736 -0.00440 1.000 30.15583 1796 LEU A C 1
ATOM 2526 O O . LEU A 1 338 ? -42.48280 -10.99048 0.00707 1.000 29.87024 1796 LEU A O 1
ATOM 2531 N N . SER A 1 339 ? -41.02726 -12.66123 0.39035 1.000 31.24796 1797 SER A N 1
ATOM 2532 C CA . SER A 1 339 ? -40.00822 -11.74655 0.89641 1.000 33.55984 1797 SER A CA 1
ATOM 2533 C C . SER A 1 339 ? -39.60982 -10.73439 -0.16204 1.000 34.64755 1797 SER A C 1
ATOM 2534 O O . SER A 1 339 ? -39.48123 -9.54114 0.12804 1.000 38.70894 1797 SER A O 1
ATOM 2537 N N . GLN A 1 340 ? -39.41699 -11.19282 -1.39695 1.000 37.07561 1798 GLN A N 1
ATOM 2538 C CA . GLN A 1 340 ? -39.06236 -10.28210 -2.48255 1.000 43.02666 1798 GLN A CA 1
ATOM 2539 C C . GLN A 1 340 ? -40.20339 -9.32300 -2.79054 1.000 41.16057 1798 GLN A C 1
ATOM 2540 O O . GLN A 1 340 ? -39.98684 -8.11671 -2.95114 1.000 45.39434 1798 GLN A O 1
ATOM 2546 N N . ASN A 1 341 ? -41.42670 -9.84579 -2.89324 1.000 37.46271 1799 ASN A N 1
ATOM 2547 C CA . ASN A 1 341 ? -42.56129 -8.99699 -3.24491 1.000 35.08970 1799 ASN A CA 1
ATOM 2548 C C . ASN A 1 341 ? -42.77234 -7.90296 -2.20514 1.000 35.57083 1799 ASN A C 1
ATOM 2549 O O . ASN A 1 341 ? -42.96766 -6.73415 -2.55867 1.000 36.95223 1799 ASN A O 1
ATOM 2554 N N . LEU A 1 342 ? -42.69560 -8.25486 -0.91465 1.000 35.78602 1800 LEU A N 1
ATOM 2555 C CA . LEU A 1 342 ? -42.86903 -7.25948 0.14312 1.000 41.58000 1800 LEU A CA 1
ATOM 2556 C C . LEU A 1 342 ? -41.93099 -6.07611 -0.03382 1.000 50.54822 1800 LEU A C 1
ATOM 2557 O O . LEU A 1 342 ? -42.25685 -4.95594 0.37767 1.000 53.48637 1800 LEU A O 1
ATOM 2562 N N . ASN A 1 343 ? -40.76969 -6.30438 -0.64474 1.000 52.49920 1801 ASN A N 1
ATOM 2563 C CA . ASN A 1 343 ? -39.80868 -5.24732 -0.92178 1.000 56.94787 1801 ASN A CA 1
ATOM 2564 C C . ASN A 1 343 ? -40.25161 -4.32008 -2.04307 1.000 54.59230 1801 ASN A C 1
ATOM 2565 O O . ASN A 1 343 ? -39.49006 -3.41392 -2.39476 1.000 57.14247 1801 ASN A O 1
ATOM 2570 N N . HIS A 1 344 ? -41.44213 -4.51166 -2.62046 1.000 47.32017 1802 HIS A N 1
ATOM 2571 C CA . HIS A 1 344 ? -41.83183 -3.70684 -3.77085 1.000 49.17436 1802 HIS A CA 1
ATOM 2572 C C . HIS A 1 344 ? -43.29115 -3.29107 -3.70500 1.000 45.60377 1802 HIS A C 1
ATOM 2573 O O . HIS A 1 344 ? -43.94325 -3.13799 -4.74221 1.000 42.10559 1802 HIS A O 1
ATOM 2580 N N . ARG A 1 345 ? -43.81443 -3.09605 -2.49862 1.000 47.92851 1803 ARG A N 1
ATOM 2581 C CA . ARG A 1 345 ? -45.22810 -2.80645 -2.31053 1.000 41.98312 1803 ARG A CA 1
ATOM 2582 C C . ARG A 1 345 ? -45.59769 -1.36640 -2.60436 1.000 43.65999 1803 ARG A C 1
ATOM 2583 O O . ARG A 1 345 ? -46.79191 -1.05173 -2.62726 1.000 42.80443 1803 ARG A O 1
ATOM 2591 N N . ASP A 1 346 ? -44.61854 -0.48401 -2.81702 1.000 46.84860 1804 ASP A N 1
ATOM 2592 C CA . ASP A 1 346 ? -44.94981 0.86016 -3.26933 1.000 52.05384 1804 ASP A CA 1
ATOM 2593 C C . ASP A 1 346 ? -45.68689 0.83294 -4.60000 1.000 53.68874 1804 ASP A C 1
ATOM 2594 O O . ASP A 1 346 ? -46.46209 1.75318 -4.89126 1.000 55.30971 1804 ASP A O 1
ATOM 2599 N N . VAL A 1 347 ? -45.48299 -0.21279 -5.39599 1.000 47.16815 1805 VAL A N 1
ATOM 2600 C CA . VAL A 1 347 ? -46.29742 -0.46405 -6.57435 1.000 42.66117 1805 VAL A CA 1
ATOM 2601 C C . VAL A 1 347 ? -47.40964 -1.40267 -6.14402 1.000 39.89191 1805 VAL A C 1
ATOM 2602 O O . VAL A 1 347 ? -47.14222 -2.52214 -5.70379 1.000 37.66992 1805 VAL A O 1
ATOM 2606 N N . SER A 1 348 ? -48.64978 -0.94718 -6.26297 1.000 36.95898 1806 SER A N 1
ATOM 2607 C CA . SER A 1 348 ? -49.78640 -1.67363 -5.72406 1.000 38.05420 1806 SER A CA 1
ATOM 2608 C C . SER A 1 348 ? -50.19333 -2.80633 -6.65819 1.000 35.57724 1806 SER A C 1
ATOM 2609 O O . SER A 1 348 ? -49.96175 -2.75170 -7.87013 1.000 36.54034 1806 SER A O 1
ATOM 2612 N N . ALA A 1 349 ? -50.82072 -3.84090 -6.07903 1.000 31.90698 1807 ALA A N 1
ATOM 2613 C CA . ALA A 1 349 ? -51.39428 -4.90221 -6.90287 1.000 31.12047 1807 ALA A CA 1
ATOM 2614 C C . ALA A 1 349 ? -52.44308 -4.35406 -7.86314 1.000 33.25830 1807 ALA A C 1
ATOM 2615 O O . ALA A 1 349 ? -52.66244 -4.93164 -8.93686 1.000 30.92206 1807 ALA A O 1
ATOM 2617 N N . ILE A 1 350 ? -53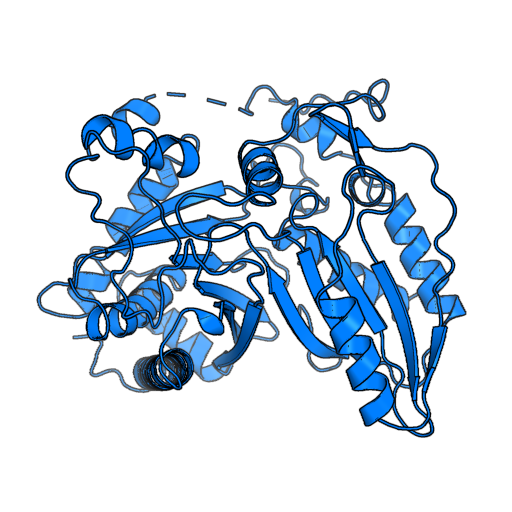.11251 -3.25446 -7.48484 1.000 35.18022 1808 ILE A N 1
ATOM 2618 C CA . ILE A 1 350 ? -54.05439 -2.58805 -8.38819 1.000 35.22474 1808 ILE A CA 1
ATOM 2619 C C . ILE A 1 350 ? -53.35240 -2.21336 -9.68976 1.000 35.76481 1808 ILE A C 1
ATOM 2620 O O . ILE A 1 350 ? -53.85723 -2.46284 -10.79196 1.000 36.79422 1808 ILE A O 1
ATOM 2625 N N . ARG A 1 351 ? -52.16568 -1.61425 -9.57151 1.000 35.00141 1809 ARG A N 1
ATOM 2626 C CA . ARG A 1 351 ? -51.36548 -1.24995 -10.73750 1.000 41.44718 1809 ARG A CA 1
ATOM 2627 C C . ARG A 1 351 ? -50.88861 -2.48584 -11.49567 1.000 39.44757 1809 ARG A C 1
ATOM 2628 O O . ARG A 1 351 ? -50.94734 -2.52348 -12.73230 1.000 37.06831 1809 ARG A O 1
ATOM 2636 N N . VAL A 1 352 ? -50.41814 -3.50758 -10.76972 1.000 36.07458 1810 VAL A N 1
ATOM 2637 C CA . VAL A 1 352 ? -49.87023 -4.70036 -11.41469 1.000 35.57017 1810 VAL A CA 1
ATOM 2638 C C . VAL A 1 352 ? -50.94547 -5.42131 -12.22065 1.000 35.62622 1810 VAL A C 1
ATOM 2639 O O . VAL A 1 352 ? -50.69101 -5.89938 -13.33291 1.000 38.76927 1810 VAL A O 1
ATOM 2643 N N . MET A 1 353 ? -52.15233 -5.53705 -11.66496 1.000 32.98084 1811 MET A N 1
ATOM 2644 C CA . MET A 1 353 ? -53.24963 -6.14761 -12.41403 1.000 32.69898 1811 MET A CA 1
ATOM 2645 C C . MET A 1 353 ? -53.53229 -5.39168 -13.71150 1.000 36.67506 1811 MET A C 1
ATOM 2646 O O . MET A 1 353 ? -53.89865 -5.99699 -14.72906 1.000 38.98657 1811 MET A O 1
ATOM 2651 N N . ARG A 1 354 ? -53.38871 -4.06657 -13.69706 1.000 37.03635 1812 ARG A N 1
ATOM 2652 C CA . ARG A 1 354 ? -53.53459 -3.32380 -14.94690 1.000 41.20936 1812 ARG A CA 1
ATOM 2653 C C . ARG A 1 354 ? -52.42121 -3.67748 -15.92209 1.000 39.03252 1812 ARG A C 1
ATOM 2654 O O . ARG A 1 354 ? -52.68037 -3.92176 -17.10493 1.000 42.46230 1812 ARG A O 1
ATOM 2662 N N . GLN A 1 355 ? -51.17923 -3.73554 -15.43668 1.000 39.84305 1813 GLN A N 1
ATOM 2663 C CA A GLN A 1 355 ? -50.06273 -4.13303 -16.29011 0.410 43.36074 1813 GLN A CA 1
ATOM 2664 C CA B GLN A 1 355 ? -50.06990 -4.12738 -16.29920 0.590 43.32089 1813 GLN A CA 1
ATOM 2665 C C . GLN A 1 355 ? -50.26280 -5.53881 -16.84293 1.000 43.74774 1813 GLN A C 1
ATOM 2666 O O . GLN A 1 355 ? -49.96274 -5.80567 -18.01383 1.000 42.53666 1813 GLN A O 1
ATOM 2677 N N . LEU A 1 356 ? -50.76950 -6.45471 -16.01125 1.000 37.27135 1814 LEU A N 1
ATOM 2678 C CA . LEU A 1 356 ? -51.04523 -7.80916 -16.48292 1.000 38.18471 1814 LEU A CA 1
ATOM 2679 C C . LEU A 1 356 ? -52.07305 -7.80851 -17.60948 1.000 37.47153 1814 LEU A C 1
ATOM 2680 O O . LEU A 1 356 ? -51.90855 -8.51614 -18.61005 1.000 38.24314 1814 LEU A O 1
ATOM 2685 N N . ALA A 1 357 ? -53.15158 -7.03492 -17.45687 1.000 37.33623 1815 ALA A N 1
ATOM 2686 C CA . ALA A 1 357 ? -54.19134 -7.00962 -18.48002 1.000 39.79498 1815 ALA A CA 1
ATOM 2687 C C . ALA A 1 357 ? -53.67201 -6.38967 -19.77233 1.000 42.91851 1815 ALA A C 1
ATOM 2688 O O . ALA A 1 357 ? -53.99073 -6.86576 -20.86826 1.000 43.18413 1815 ALA A O 1
ATOM 2690 N N . GLN A 1 358 ? -52.86988 -5.32851 -19.66192 1.000 45.28586 1816 GLN A N 1
ATOM 2691 C CA . GLN A 1 358 ? -52.26473 -4.72863 -20.84494 1.000 46.44642 1816 GLN A CA 1
ATOM 2692 C C . GLN A 1 358 ? -51.33075 -5.71709 -21.53168 1.000 47.95232 1816 GLN A C 1
ATOM 2693 O O . GLN A 1 358 ? -51.39235 -5.89932 -22.75404 1.000 45.76872 1816 GLN A O 1
ATOM 2695 N N . ARG A 1 359 ? -50.47757 -6.39296 -20.75394 1.000 45.41424 1817 ARG A N 1
ATOM 2696 C CA . ARG A 1 359 ? -49.56991 -7.37468 -21.34090 1.000 46.72774 1817 ARG A CA 1
ATOM 2697 C C . ARG A 1 359 ? -50.33343 -8.50328 -22.02782 1.000 49.86189 1817 ARG A C 1
ATOM 2698 O O . ARG A 1 359 ? -49.91347 -8.99366 -23.08203 1.000 50.88518 1817 ARG A O 1
ATOM 2706 N N . GLN A 1 360 ? -51.47382 -8.90264 -21.47542 1.000 41.77123 1818 GLN A N 1
ATOM 2707 C CA . GLN A 1 360 ? -52.20192 -10.05897 -21.98541 1.000 41.37035 1818 GLN A CA 1
ATOM 2708 C C . GLN A 1 360 ? -53.29470 -9.70053 -22.98355 1.000 42.81737 1818 GLN A C 1
ATOM 2709 O O . GLN A 1 360 ? -53.95923 -10.60417 -23.50099 1.000 43.75202 1818 GLN A O 1
ATOM 2715 N N . ASN A 1 361 ? -53.49702 -8.41130 -23.25331 1.000 44.77769 1819 ASN A N 1
ATOM 2716 C CA . ASN A 1 361 ? -54.46046 -7.93313 -24.24684 1.000 49.33141 1819 ASN A CA 1
ATOM 2717 C C . ASN A 1 361 ? -55.90439 -8.26217 -23.88223 1.000 46.68383 1819 ASN A C 1
ATOM 2718 O O . ASN A 1 361 ? -56.72766 -8.53892 -24.75628 1.000 47.34965 1819 ASN A O 1
ATOM 2723 N N . VAL A 1 362 ? -56.21599 -8.21240 -22.59387 1.000 41.91260 1820 VAL A N 1
ATOM 2724 C CA . VAL A 1 362 ? -57.56294 -8.48201 -22.09978 1.000 42.10201 1820 VAL A CA 1
ATOM 2725 C C . VAL A 1 362 ? -58.04685 -7.24481 -21.36009 1.000 41.47993 1820 VAL A C 1
ATOM 2726 O O . VAL A 1 362 ? -57.24063 -6.41677 -20.90249 1.000 40.54798 1820 VAL A O 1
ATOM 2730 N N . PRO A 1 363 ? -59.36497 -7.07676 -21.23050 1.000 42.39179 1821 PRO A N 1
ATOM 2731 C CA . PRO A 1 363 ? -59.87176 -5.91230 -20.48844 1.000 44.77172 1821 PRO A CA 1
ATOM 2732 C C . PRO A 1 363 ? -59.41110 -5.86029 -19.04917 1.000 42.41593 1821 PRO A C 1
ATOM 2733 O O . PRO A 1 363 ? -59.14719 -4.76583 -18.54214 1.000 41.58040 1821 PRO A O 1
ATOM 2737 N N . ALA A 1 364 ? -59.29177 -7.00274 -18.37402 1.000 36.24987 1822 ALA A N 1
ATOM 2738 C CA . ALA A 1 364 ? -58.95904 -6.96200 -16.96211 1.000 38.22601 1822 ALA A CA 1
ATOM 2739 C C . ALA A 1 364 ? -58.42054 -8.31646 -16.53547 1.000 33.47279 1822 ALA A C 1
ATOM 2740 O O . ALA A 1 364 ? -58.75052 -9.34792 -17.12536 1.000 33.41403 1822 ALA A O 1
ATOM 2742 N N . VAL A 1 365 ? -57.57365 -8.29300 -15.51805 1.000 32.64546 1823 VAL A N 1
ATOM 2743 C CA . VAL A 1 365 ? -57.09544 -9.49479 -14.85181 1.000 31.40427 1823 VAL A CA 1
ATOM 2744 C C . VAL A 1 365 ? -57.48500 -9.39178 -13.38463 1.000 33.54676 1823 VAL A C 1
ATOM 2745 O O . VAL A 1 365 ? -56.82051 -8.71441 -12.59969 1.000 32.69128 1823 VAL A O 1
ATOM 2749 N N . PRO A 1 366 ? -58.57520 -10.03085 -12.98356 1.000 32.96008 1824 PRO A N 1
ATOM 2750 C CA . PRO A 1 366 ? -59.05130 -9.89462 -11.60626 1.000 32.43636 1824 PRO A CA 1
ATOM 2751 C C . PRO A 1 366 ? -58.30065 -10.83156 -10.67292 1.000 29.08935 1824 PRO A C 1
ATOM 2752 O O . PRO A 1 366 ? -57.69290 -11.81586 -11.08907 1.000 26.59593 1824 PRO A O 1
ATOM 2756 N N . MET A 1 367 ? -58.33759 -10.49557 -9.38717 1.000 25.64010 1825 MET A N 1
ATOM 2757 C CA . MET A 1 367 ? -57.74365 -11.32704 -8.34463 1.000 24.74112 1825 MET A CA 1
ATOM 2758 C C . MET A 1 367 ? -58.74977 -11.42580 -7.21150 1.000 25.13945 1825 MET A C 1
ATOM 2759 O O . MET A 1 367 ? -58.58872 -10.80281 -6.15817 1.000 23.27227 1825 MET A O 1
ATOM 2764 N N . PRO A 1 368 ? -59.81343 -12.20542 -7.40009 1.000 27.45967 1826 PRO A N 1
ATOM 2765 C CA . PRO A 1 368 ? -60.92343 -12.18871 -6.44058 1.000 31.09588 1826 PRO A CA 1
ATOM 2766 C C . PRO A 1 368 ? -60.74497 -13.08324 -5.21824 1.000 24.40046 1826 PRO A C 1
ATOM 2767 O O . PRO A 1 368 ? -61.66123 -13.13316 -4.38951 1.000 23.15223 1826 PRO A O 1
ATOM 2771 N N . VAL A 1 369 ? -59.62381 -13.78677 -5.07539 1.000 21.27523 1827 VAL A N 1
ATOM 2772 C CA . VAL A 1 369 ? -59.34687 -14.61648 -3.89999 1.000 20.59728 1827 VAL A CA 1
ATOM 2773 C C . VAL A 1 369 ? -58.25015 -13.92852 -3.10858 1.000 25.83642 1827 VAL A C 1
ATOM 2774 O O . VAL A 1 369 ? -57.15017 -13.70468 -3.63014 1.000 21.79533 1827 VAL A O 1
ATOM 2778 N N . VAL A 1 370 ? -58.54607 -13.61066 -1.84305 1.000 24.35568 1828 VAL A N 1
ATOM 2779 C CA . VAL A 1 370 ? -57.78524 -12.64806 -1.05335 1.000 20.65811 1828 VAL A CA 1
ATOM 2780 C C . VAL A 1 370 ? -57.37017 -13.27568 0.27391 1.000 20.64647 1828 VAL A C 1
ATOM 2781 O O . VAL A 1 370 ? -58.10225 -14.08127 0.85768 1.000 19.68533 1828 VAL A O 1
ATOM 2785 N N . PHE A 1 371 ? -56.18397 -12.89934 0.75041 1.000 20.82031 1829 PHE A N 1
ATOM 2786 C CA . PHE A 1 371 ? -55.68298 -13.30084 2.06239 1.000 20.73322 1829 PHE A CA 1
ATOM 2787 C C . PHE A 1 371 ? -55.37594 -12.02669 2.83441 1.000 21.11785 1829 PHE A C 1
ATOM 2788 O O . PHE A 1 371 ? -54.57316 -11.20210 2.37960 1.000 21.82067 1829 PHE A O 1
ATOM 2796 N N . THR A 1 372 ? -56.01718 -11.85635 3.98758 1.000 20.75813 1830 THR A N 1
ATOM 2797 C CA . THR A 1 372 ? -55.93533 -10.61211 4.75681 1.000 21.12524 1830 THR A CA 1
ATOM 2798 C C . THR A 1 372 ? -55.37995 -10.93409 6.13346 1.000 23.00648 1830 THR A C 1
ATOM 2799 O O . THR A 1 372 ? -55.99490 -11.68828 6.89259 1.000 20.85866 1830 THR A O 1
ATOM 2803 N N . SER A 1 373 ? -54.21820 -10.38491 6.45880 1.000 22.11609 1831 SER A N 1
ATOM 2804 C CA . SER A 1 373 ? -53.55112 -10.74372 7.70128 1.000 27.49447 1831 SER A CA 1
ATOM 2805 C C . SER A 1 373 ? -53.41076 -9.53010 8.60178 1.000 27.19304 1831 SER A C 1
ATOM 2806 O O . SER A 1 373 ? -52.83042 -8.52708 8.19562 1.000 23.69556 1831 SER A O 1
ATOM 2809 N N . ALA A 1 374 ? -53.89882 -9.64567 9.83172 1.000 27.44256 1832 ALA A N 1
ATOM 2810 C CA . ALA A 1 374 ? -53.62601 -8.66969 10.87605 1.000 32.90051 1832 ALA A CA 1
ATOM 2811 C C . ALA A 1 374 ? -52.59214 -9.16830 11.88157 1.000 34.39604 1832 ALA A C 1
ATOM 2812 O O . ALA A 1 374 ? -52.50037 -8.62517 12.98959 1.000 38.07782 1832 ALA A O 1
ATOM 2814 N N . LEU A 1 375 ? -51.81443 -10.19453 11.53105 1.000 28.78896 1833 LEU A N 1
ATOM 2815 C CA . LEU A 1 375 ? -50.75151 -10.62735 12.42223 1.000 28.84598 1833 LEU A CA 1
ATOM 2816 C C . LEU A 1 375 ? -49.72760 -9.51097 12.58545 1.000 34.67292 1833 LEU A C 1
ATOM 2817 O O . LEU A 1 375 ? -49.41631 -8.78759 11.63478 1.000 34.56815 1833 LEU A O 1
ATOM 2822 N N . GLY A 1 376 ? -49.22643 -9.35938 13.80697 1.000 33.31471 1834 GLY A N 1
ATOM 2823 C CA . GLY A 1 376 ? -48.05242 -8.54774 14.06022 1.000 41.37285 1834 GLY A CA 1
ATOM 2824 C C . GLY A 1 376 ? -48.27672 -7.10500 14.46096 1.000 45.47263 1834 GLY A C 1
ATOM 2825 O O . GLY A 1 376 ? -47.30892 -6.32837 14.44837 1.000 45.69682 1834 GLY A O 1
ATOM 2826 N N . PHE A 1 377 ? -49.49495 -6.71564 14.84678 1.000 42.07204 1835 PHE A N 1
ATOM 2827 C CA . PHE A 1 377 ? -49.78046 -5.30554 15.08798 1.000 51.14437 1835 PHE A CA 1
ATOM 2828 C C . PHE A 1 377 ? -50.02546 -4.97172 16.55727 1.000 55.75836 1835 PHE A C 1
ATOM 2829 O O . PHE A 1 377 ? -50.60760 -3.92489 16.86059 1.000 57.02723 1835 PHE A O 1
ATOM 2837 N N . GLU A 1 378 ? -49.60205 -5.83516 17.47231 1.000 56.77740 1836 GLU A N 1
ATOM 2838 C CA . GLU A 1 378 ? -49.66826 -5.58797 18.91035 1.000 63.36549 1836 GLU A CA 1
ATOM 2839 C C . GLU A 1 378 ? -51.08899 -5.45310 19.44823 1.000 62.88309 1836 GLU A C 1
ATOM 2840 O O . GLU A 1 378 ? -51.27116 -5.11947 20.62537 1.000 63.82859 1836 GLU A O 1
ATOM 2846 N N . GLN A 1 379 ? -52.10354 -5.71866 18.62507 1.000 61.69312 1837 GLN A N 1
ATOM 2847 C CA . GLN A 1 379 ? -53.47744 -5.87377 19.10666 1.000 63.26621 1837 GLN A CA 1
ATOM 2848 C C . GLN A 1 379 ? -53.60233 -7.25797 19.75377 1.000 69.06228 1837 GLN A C 1
ATOM 2849 O O . GLN A 1 379 ? -54.31804 -8.15101 19.28656 1.000 70.16759 1837 GLN A O 1
ATOM 2855 N N A ASP A 1 380 ? -52.88652 -7.42123 20.86117 0.500 70.64817 1838 ASP A N 1
ATOM 2856 N N B ASP A 1 380 ? -52.87373 -7.42455 20.86365 0.500 70.65954 1838 ASP A N 1
ATOM 2857 C CA A ASP A 1 380 ? -53.02349 -8.62354 21.66396 0.500 70.91521 1838 ASP A CA 1
ATOM 2858 C CA B ASP A 1 380 ? -52.61220 -8.75810 21.40665 0.500 71.69383 1838 ASP A CA 1
ATOM 2859 C C A ASP A 1 380 ? -54.32230 -8.56021 22.44973 0.500 68.50983 1838 ASP A C 1
ATOM 2860 C C B ASP A 1 380 ? -53.88305 -9.43239 21.90682 0.500 68.36655 1838 ASP A C 1
ATOM 2861 O O A ASP A 1 380 ? -54.74758 -7.48733 22.89305 0.500 67.43766 1838 ASP A O 1
ATOM 2862 O O B ASP A 1 380 ? -54.13700 -10.60346 21.60074 0.500 66.16505 1838 ASP A O 1
ATOM 2871 N N A ASN A 1 381 ? -54.95871 -9.71976 22.60345 0.500 66.82791 1839 ASN A N 1
ATOM 2872 N N B ASN A 1 381 ? -54.67914 -8.71971 22.69943 0.500 67.79622 1839 ASN A N 1
ATOM 2873 C CA A ASN A 1 381 ? -56.22690 -9.83155 23.31743 0.500 64.86217 1839 ASN A CA 1
ATOM 2874 C CA B ASN A 1 381 ? -55.88279 -9.30005 23.27903 0.500 65.57176 1839 ASN A CA 1
ATOM 2875 C C A ASN A 1 381 ? -57.33131 -9.00086 22.66424 0.500 59.10239 1839 ASN A C 1
ATOM 2876 C C B ASN A 1 381 ? -57.12763 -8.68059 22.65641 0.500 59.23808 1839 ASN A C 1
ATOM 2877 O O A ASN A 1 381 ? -58.23236 -8.50186 23.34339 0.500 58.89954 1839 ASN A O 1
ATOM 2878 O O B ASN A 1 381 ? -57.95125 -8.07615 23.35069 0.500 59.54934 1839 ASN A O 1
ATOM 2887 N N . PHE A 1 382 ? -57.26579 -8.83533 21.34303 1.000 50.32817 1840 PHE A N 1
ATOM 2888 C CA . PHE A 1 382 ? -58.40105 -8.28846 20.61174 1.000 40.11651 1840 PHE A CA 1
ATOM 2889 C C . PHE A 1 382 ? -59.55942 -9.27516 20.67187 1.000 38.31234 1840 PHE A C 1
ATOM 2890 O O . PHE A 1 382 ? -59.39472 -10.45979 20.35102 1.000 31.36604 1840 PHE A O 1
ATOM 2898 N N . LEU A 1 383 ? -60.73662 -8.78752 21.06942 1.000 38.75217 1841 LEU A N 1
ATOM 2899 C CA . LEU A 1 383 ? -61.89984 -9.65677 21.27573 1.000 35.71395 1841 LEU A CA 1
ATOM 2900 C C . LEU A 1 383 ? -61.58764 -10.75362 22.28318 1.000 35.21098 1841 LEU A C 1
ATOM 2901 O O . LEU A 1 383 ? -61.94158 -11.91721 22.08976 1.000 38.30463 1841 LEU A O 1
ATOM 2906 N N . ALA A 1 384 ? -60.87559 -10.38702 23.34793 1.000 38.36886 1842 ALA A N 1
ATOM 2907 C CA . ALA A 1 384 ? -60.57352 -11.34613 24.39443 1.000 38.18960 1842 ALA A CA 1
ATOM 2908 C C . ALA A 1 384 ? -61.86725 -11.94533 24.91531 1.000 38.97427 1842 ALA A C 1
ATOM 2909 O O . ALA A 1 384 ? -62.89675 -11.26551 24.99906 1.000 36.50212 1842 ALA A O 1
ATOM 2911 N N . ARG A 1 385 ? -61.79625 -13.23403 25.26507 1.000 40.95549 1843 ARG A N 1
ATOM 2912 C CA . ARG A 1 385 ? -62.98679 -14.00514 25.60081 1.000 42.73575 1843 ARG A CA 1
ATOM 2913 C C . ARG A 1 385 ? -63.83552 -13.29816 26.64762 1.000 38.02435 1843 ARG A C 1
ATOM 2914 O O . ARG A 1 385 ? -65.06128 -13.21204 26.51387 1.000 42.68036 1843 ARG A O 1
ATOM 2916 N N . ARG A 1 386 ? -63.19815 -12.76817 27.69129 1.000 35.28248 1844 ARG A N 1
ATOM 2917 C CA . ARG A 1 386 ? -63.93206 -12.14109 28.78187 1.000 41.05212 1844 ARG A CA 1
ATOM 2918 C C . ARG A 1 386 ? -64.43791 -10.73077 28.45806 1.000 35.52859 1844 ARG A C 1
ATOM 2919 O O . ARG A 1 386 ? -64.84703 -10.02764 29.38423 1.000 38.80697 1844 ARG A O 1
ATOM 2921 N N . ASN A 1 387 ? -64.42924 -10.30295 27.19262 1.000 31.97499 1845 ASN A N 1
ATOM 2922 C CA . ASN A 1 387 ? -64.81601 -8.93180 26.87563 1.000 29.43349 1845 ASN A CA 1
ATOM 2923 C C . ASN A 1 387 ? -66.27946 -8.68432 27.21361 1.000 28.12875 1845 ASN A C 1
ATOM 2924 O O . ASN A 1 387 ? -67.12774 -9.56256 27.04732 1.000 27.39081 1845 ASN A O 1
ATOM 2929 N N . LEU A 1 388 ? -66.56293 -7.47416 27.69786 1.000 28.47962 1846 LEU A N 1
ATOM 2930 C CA . LEU A 1 388 ? -67.93728 -7.08180 27.99775 1.000 28.36581 1846 LEU A CA 1
ATOM 2931 C C . LEU A 1 388 ? -68.77872 -6.98856 26.73212 1.000 31.10809 1846 LEU A C 1
ATOM 2932 O O . LEU A 1 388 ? -69.97300 -7.31155 26.74510 1.000 27.59272 1846 LEU A O 1
ATOM 2937 N N . LEU A 1 389 ? -68.17882 -6.54125 25.63754 1.000 26.15562 1847 LEU A N 1
ATOM 2938 C CA . LEU A 1 389 ? -68.86105 -6.48943 24.34926 1.000 24.94304 1847 LEU A CA 1
ATOM 2939 C C . LEU A 1 389 ? -68.49665 -7.79249 23.66101 1.000 24.15701 1847 LEU A C 1
ATOM 2940 O O . LEU A 1 389 ? -67.44497 -7.91452 23.03758 1.000 24.19460 1847 LEU A O 1
ATOM 2945 N N . LYS A 1 390 ? -69.33838 -8.80570 23.84366 1.000 23.63054 1848 LYS A N 1
ATOM 2946 C CA . LYS A 1 390 ? -68.99645 -10.14219 23.35866 1.000 23.13291 1848 LYS A CA 1
ATOM 2947 C C . LYS A 1 390 ? -69.37824 -10.31938 21.89566 1.000 22.63886 1848 LYS A C 1
ATOM 2948 O O . LYS A 1 390 ? -70.56520 -10.26922 21.53902 1.000 22.83738 1848 LYS A O 1
ATOM 2954 N N . PRO A 1 391 ? -68.40519 -10.49730 21.00937 1.000 24.06717 1849 PRO A N 1
ATOM 2955 C CA . PRO A 1 391 ? -68.74131 -10.63510 19.58624 1.000 24.56245 1849 PRO A CA 1
ATOM 2956 C C . PRO A 1 391 ? -69.41839 -11.97506 19.36025 1.000 24.11824 1849 PRO A C 1
ATOM 2957 O O . PRO A 1 391 ? -68.91752 -13.00690 19.79413 1.000 25.22781 1849 PRO A O 1
ATOM 2961 N N . VAL A 1 392 ? -70.58872 -11.95842 18.73084 1.000 22.38981 1850 VAL A N 1
ATOM 2962 C CA . VAL A 1 392 ? -71.30701 -13.20638 18.50041 1.000 23.98538 1850 VAL A CA 1
ATOM 2963 C C . VAL A 1 392 ? -71.52889 -13.51446 17.02885 1.000 24.78717 1850 VAL A C 1
ATOM 2964 O O . VAL A 1 392 ? -71.74004 -14.68588 16.68173 1.000 24.11249 1850 VAL A O 1
ATOM 2968 N N . TRP A 1 393 ? -71.43206 -12.53747 16.13643 1.000 21.54426 1851 TRP A N 1
ATOM 2969 C CA . TRP A 1 393 ? -71.72910 -12.78964 14.73762 1.000 23.67669 1851 TRP A CA 1
ATOM 2970 C C . TRP A 1 393 ? -71.19447 -11.61293 13.94500 1.000 23.50549 1851 TRP A C 1
ATOM 2971 O O . TRP A 1 393 ? -71.20824 -10.48205 14.42923 1.000 24.63835 1851 TRP A O 1
ATOM 2982 N N . GLY A 1 394 ? -70.74624 -11.87237 12.72201 1.000 21.40796 1852 GLY A N 1
ATOM 2983 C CA . GLY A 1 394 ? -70.33134 -10.75488 11.88353 1.000 21.04453 1852 GLY A CA 1
ATOM 2984 C C . GLY A 1 394 ? -70.13026 -11.18457 10.44887 1.000 25.68173 1852 GLY A C 1
ATOM 2985 O O . GLY A 1 394 ? -70.12478 -12.37610 10.11906 1.000 20.73534 1852 GLY A O 1
ATOM 2986 N N . ILE A 1 395 ? -69.94726 -10.17999 9.59723 1.000 21.76921 1853 ILE A N 1
ATOM 2987 C CA . ILE A 1 395 ? -69.72990 -10.39502 8.17494 1.000 21.03625 1853 ILE A CA 1
ATOM 2988 C C . ILE A 1 395 ? -69.03743 -9.15141 7.64443 1.000 29.58009 1853 ILE A C 1
ATOM 2989 O O . ILE A 1 395 ? -69.16356 -8.06438 8.22161 1.000 29.98705 1853 ILE A O 1
ATOM 2994 N N . SER A 1 396 ? -68.27155 -9.31472 6.56212 1.000 20.86048 1854 SER A N 1
ATOM 2995 C CA . SER A 1 396 ? -67.63713 -8.18644 5.89522 1.000 21.75159 1854 SER A CA 1
ATOM 2996 C C . SER A 1 396 ? -67.78933 -8.32866 4.38283 1.000 26.44069 1854 SER A C 1
ATOM 2997 O O . SER A 1 396 ? -67.89650 -9.43478 3.84916 1.000 26.09371 1854 SER A O 1
ATOM 3000 N N . GLN A 1 397 ? -67.82337 -7.19907 3.70136 1.000 21.76818 1855 GLN A N 1
ATOM 3001 C CA . GLN A 1 397 ? -67.95075 -7.14865 2.24740 1.000 28.50277 1855 GLN A CA 1
ATOM 3002 C C . GLN A 1 397 ? -66.70855 -6.50067 1.66626 1.000 25.72378 1855 GLN A C 1
ATOM 3003 O O . GLN A 1 397 ? -66.15668 -5.57256 2.25934 1.000 26.60891 1855 GLN A O 1
ATOM 3009 N N . THR A 1 398 ? -66.29093 -6.97201 0.49036 1.000 23.43344 1856 THR A N 1
ATOM 3010 C CA . THR A 1 398 ? -65.25966 -6.30500 -0.30369 1.000 24.68980 1856 THR A CA 1
ATOM 3011 C C . THR A 1 398 ? -65.70172 -6.41225 -1.76112 1.000 23.24516 1856 THR A C 1
ATOM 3012 O O . THR A 1 398 ? -66.02200 -7.52302 -2.23377 1.000 23.03058 1856 THR A O 1
ATOM 3016 N N . PRO A 1 399 ? -65.75227 -5.29957 -2.48952 1.000 23.53438 1857 PRO A N 1
ATOM 3017 C CA . PRO A 1 399 ? -66.16479 -5.36740 -3.89205 1.000 24.33089 1857 PRO A CA 1
ATOM 3018 C C . PRO A 1 399 ? -65.16253 -6.16428 -4.70255 1.000 24.56824 1857 PRO A C 1
ATOM 3019 O O . PRO A 1 399 ? -63.97401 -6.21556 -4.38078 1.000 23.28062 1857 PRO A O 1
ATOM 3023 N N . GLN A 1 400 ? -65.66804 -6.82079 -5.75044 1.000 24.52035 1858 GLN A N 1
ATOM 3024 C CA . GLN A 1 400 ? -64.84561 -7.58189 -6.69593 1.000 24.38855 1858 GLN A CA 1
ATOM 3025 C C . GLN A 1 400 ? -64.06580 -8.72829 -6.03531 1.000 23.34288 1858 GLN A C 1
ATOM 3026 O O . GLN A 1 400 ? -63.07188 -9.20941 -6.58655 1.000 23.06272 1858 GLN A O 1
ATOM 3032 N N . VAL A 1 401 ? -64.50448 -9.21076 -4.87880 1.000 23.70489 1859 VAL A N 1
ATOM 3033 C CA . VAL A 1 401 ? -63.83021 -10.30453 -4.18434 1.000 21.95706 1859 VAL A CA 1
ATOM 3034 C C . VAL A 1 401 ? -64.81852 -11.44573 -3.99404 1.000 22.04384 1859 VAL A C 1
ATOM 3035 O O . VAL A 1 401 ? -65.97551 -11.21211 -3.62347 1.000 22.44951 1859 VAL A O 1
ATOM 3039 N N . TRP A 1 402 ? -64.37166 -12.68203 -4.26063 1.000 21.73603 1860 TRP A N 1
ATOM 3040 C CA . TRP A 1 402 ? -65.21819 -13.85302 -4.06301 1.000 21.83634 1860 TRP A CA 1
ATOM 3041 C C . TRP A 1 402 ? -65.00136 -14.51538 -2.71774 1.000 23.20020 1860 TRP A C 1
ATOM 3042 O O . TRP A 1 402 ? -65.93306 -15.12326 -2.18432 1.000 21.22397 1860 TRP A O 1
ATOM 3053 N N . LEU A 1 403 ? -63.78429 -14.43540 -2.17805 1.000 20.40528 1861 LEU A N 1
ATOM 3054 C CA . LEU A 1 403 ? -63.40344 -15.25017 -1.02366 1.000 19.78581 1861 LEU A CA 1
ATOM 3055 C C . LEU A 1 403 ? -62.22199 -14.55722 -0.37643 1.000 25.32049 1861 LEU A C 1
ATOM 3056 O O . LEU A 1 403 ? -61.20328 -14.34040 -1.03927 1.000 20.49288 1861 LEU A O 1
ATOM 3061 N N . ASP A 1 404 ? -62.36176 -14.19372 0.89313 1.000 19.01361 1862 ASP A N 1
ATOM 3062 C CA . ASP A 1 404 ? -61.33907 -13.45793 1.62647 1.000 19.04583 1862 ASP A CA 1
ATOM 3063 C C . ASP A 1 404 ? -61.05128 -14.23092 2.90398 1.000 19.39543 1862 ASP A C 1
ATOM 3064 O O . ASP A 1 404 ? -61.92994 -14.36949 3.76312 1.000 18.32045 1862 ASP A O 1
ATOM 3069 N N . HIS A 1 405 ? 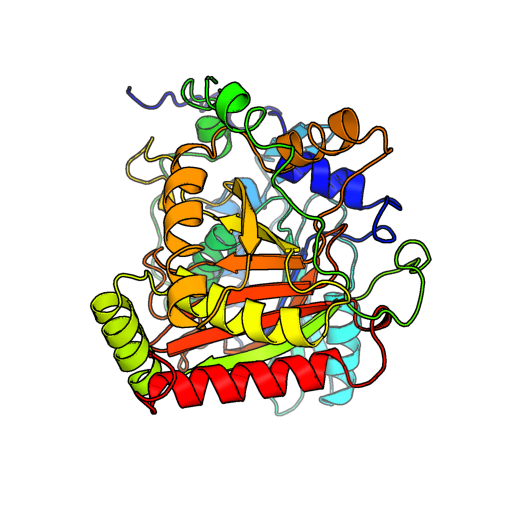-59.83279 -14.74296 3.02013 1.000 17.88943 1863 HIS A N 1
ATOM 3070 C CA . HIS A 1 405 ? -59.40198 -15.47301 4.20752 1.000 18.13802 1863 HIS A CA 1
ATOM 3071 C C . HIS A 1 405 ? -58.71778 -14.46424 5.11738 1.000 18.77781 1863 HIS A C 1
ATOM 3072 O O . HIS A 1 405 ? -57.65477 -13.94671 4.77974 1.000 18.59734 1863 HIS A O 1
ATOM 3079 N N . GLN A 1 406 ? -59.32967 -14.17022 6.26564 1.000 17.58028 1864 GLN A N 1
ATOM 3080 C CA . GLN A 1 406 ? -58.83058 -13.14856 7.17856 1.000 18.53554 1864 GLN A CA 1
ATOM 3081 C C . GLN A 1 406 ? -58.28719 -13.79850 8.44625 1.000 19.31041 1864 GLN A C 1
ATOM 3082 O O . GLN A 1 406 ? -58.90563 -14.71955 8.99265 1.000 17.71230 1864 GLN A O 1
ATOM 3088 N N . ILE A 1 407 ? -57.12919 -13.32963 8.92302 1.000 17.49454 1865 ILE A N 1
ATOM 3089 C CA . ILE A 1 407 ? -56.51392 -13.92002 10.10945 1.000 17.53259 1865 ILE A CA 1
ATOM 3090 C C . ILE A 1 407 ? -56.11699 -12.84098 11.10238 1.000 21.14745 1865 ILE A C 1
ATOM 3091 O O . ILE A 1 407 ? -55.81315 -11.69854 10.73671 1.000 20.04477 1865 ILE A O 1
ATOM 3096 N N . TYR A 1 408 ? -56.14954 -13.20687 12.38010 1.000 18.91710 1866 TYR A N 1
ATOM 3097 C CA . TYR A 1 408 ? -55.60845 -12.35230 13.43360 1.000 21.53450 1866 TYR A CA 1
ATOM 3098 C C . TYR A 1 408 ? -55.28798 -13.24178 14.62739 1.000 22.72008 1866 TYR A C 1
ATOM 3099 O O . TYR A 1 408 ? -55.70859 -14.39957 14.69506 1.000 20.25530 1866 TYR A O 1
ATOM 3108 N N . GLU A 1 409 ? -54.51006 -12.70648 15.55922 1.000 21.49849 1867 GLU A N 1
ATOM 3109 C CA . GLU A 1 409 ? -54.09235 -13.47649 16.71907 1.000 24.81468 1867 GLU A CA 1
ATOM 3110 C C . GLU A 1 409 ? -54.65996 -12.80565 17.95352 1.000 26.57387 1867 GLU A C 1
ATOM 3111 O O . GLU A 1 409 ? -54.67114 -11.57288 18.03714 1.000 28.26504 1867 GLU A O 1
ATOM 3117 N N . SER A 1 410 ? -55.18237 -13.61385 18.88272 1.000 29.53657 1868 SER A N 1
ATOM 3118 C CA . SER A 1 410 ? -55.77919 -13.08972 20.10679 1.000 32.76269 1868 SER A CA 1
ATOM 3119 C C . SER A 1 410 ? -55.71994 -14.12874 21.21471 1.000 34.12539 1868 SER A C 1
ATOM 3120 O O . SER A 1 410 ? -56.12402 -15.27828 21.00833 1.000 32.88644 1868 SER A O 1
ATOM 3123 N N . GLU A 1 411 ? -55.25163 -13.70836 22.39319 1.000 35.01249 1869 GLU A N 1
ATOM 3124 C CA . GLU A 1 411 ? -55.18140 -14.58701 23.56002 1.000 40.81287 1869 GLU A CA 1
ATOM 3125 C C . GLU A 1 411 ? -54.36254 -15.83316 23.25254 1.000 35.93386 1869 GLU A C 1
ATOM 3126 O O . GLU A 1 411 ? -54.68756 -16.94366 23.67829 1.000 36.72145 1869 GLU A O 1
ATOM 3132 N N . GLY A 1 412 ? -53.29555 -15.64785 22.49045 1.000 29.92661 1870 GLY A N 1
ATOM 3133 C CA . GLY A 1 412 ? -52.48072 -16.75251 22.07566 1.000 29.89064 1870 GLY A CA 1
ATOM 3134 C C . GLY A 1 412 ? -53.07116 -17.60164 20.97701 1.000 22.12835 1870 GLY A C 1
ATOM 3135 O O . GLY A 1 412 ? -52.37769 -18.47823 20.47077 1.000 23.14929 1870 GLY A O 1
ATOM 3136 N N . GLU A 1 413 ? -54.31041 -17.37505 20.56245 1.000 23.00449 1871 GLU A N 1
ATOM 3137 C CA . GLU A 1 413 ? -54.83005 -18.22807 19.50650 1.000 23.25232 1871 GLU A CA 1
ATOM 3138 C C . GLU A 1 413 ? -54.89274 -17.53278 18.15420 1.000 19.74836 1871 GLU A C 1
ATOM 3139 O O . GLU A 1 413 ? -54.96617 -16.29886 18.05236 1.000 19.77311 1871 GLU A O 1
ATOM 3145 N N . LEU A 1 414 ? -54.78879 -18.34404 17.10706 1.000 19.35461 1872 LEU A N 1
ATOM 3146 C CA . LEU A 1 414 ? -54.96192 -17.85800 15.74935 1.000 18.81055 1872 LEU A CA 1
ATOM 3147 C C . LEU A 1 414 ? -56.44269 -17.91936 15.43928 1.000 18.62569 1872 LEU A C 1
ATOM 3148 O O . LEU A 1 414 ? -57.04000 -19.00646 15.48093 1.000 18.67153 1872 LEU A O 1
ATOM 3153 N N . ARG A 1 415 ? -57.02969 -16.77609 15.10589 1.000 18.49196 1873 ARG A N 1
ATOM 3154 C CA . ARG A 1 415 ? -58.44435 -16.70917 14.77381 1.000 19.22699 1873 ARG A CA 1
ATOM 3155 C C . ARG A 1 415 ? -58.60004 -16.37868 13.29869 1.000 19.75773 1873 ARG A C 1
ATOM 3156 O O . ARG A 1 415 ? -57.87300 -15.54495 12.76659 1.000 21.07853 1873 ARG A O 1
ATOM 3164 N N . PHE A 1 416 ? -59.51862 -17.05514 12.62166 1.000 17.97299 1874 PHE A N 1
ATOM 3165 C CA . PHE A 1 416 ? -59.59669 -16.84701 11.18683 1.000 17.74533 1874 PHE A CA 1
ATOM 3166 C C . PHE A 1 416 ? -61.03837 -16.96290 10.72546 1.000 20.97205 1874 PHE A C 1
ATOM 3167 O O . PHE A 1 416 ? -61.86452 -17.62931 11.35672 1.000 21.96760 1874 PHE A O 1
ATOM 3175 N N . ASN A 1 417 ? -61.33153 -16.28641 9.62453 1.000 21.12320 1875 ASN A N 1
ATOM 3176 C CA . ASN A 1 417 ? -62.63901 -16.41190 9.00733 1.000 21.74807 1875 ASN A CA 1
ATOM 3177 C C . ASN A 1 417 ? -62.49921 -16.26502 7.50364 1.000 20.68988 1875 ASN A C 1
ATOM 3178 O O . ASN A 1 417 ? -61.59963 -15.58002 7.00523 1.000 19.84961 1875 ASN A O 1
ATOM 3183 N N . TRP A 1 418 ? -63.38201 -16.94230 6.78984 1.000 18.24707 1876 TRP A N 1
ATOM 3184 C CA . TRP A 1 418 ? -63.48706 -16.81091 5.34963 1.000 18.38887 1876 TRP A CA 1
ATOM 3185 C C . TRP A 1 418 ? -64.79394 -16.09526 5.07976 1.000 18.84840 1876 TRP A C 1
ATOM 3186 O O . TRP A 1 418 ? -65.86387 -16.57265 5.47432 1.000 19.22850 1876 TRP A O 1
ATOM 3197 N N . ASP A 1 419 ? -64.70211 -14.94856 4.43694 1.000 18.98771 1877 ASP A N 1
ATOM 3198 C CA . ASP A 1 419 ? -65.87079 -14.20374 4.01045 1.000 21.48576 1877 ASP A CA 1
ATOM 3199 C C . ASP A 1 419 ? -65.97748 -14.37938 2.50622 1.000 20.90529 1877 ASP A C 1
ATOM 3200 O O . ASP A 1 419 ? -65.00099 -14.16500 1.78320 1.000 19.69725 1877 ASP A O 1
ATOM 3205 N N . PHE A 1 420 ? -67.14569 -14.79688 2.04271 1.000 20.41914 1878 PHE A N 1
ATOM 3206 C CA . PHE A 1 420 ? -67.25806 -15.20167 0.65307 1.000 20.82479 1878 PHE A CA 1
ATOM 3207 C C . PHE A 1 420 ? -68.67343 -14.95425 0.14486 1.000 21.67713 1878 PHE A C 1
ATOM 3208 O O . PHE A 1 420 ? -69.63869 -14.93433 0.91219 1.000 21.90425 1878 PHE A O 1
ATOM 3216 N N . VAL A 1 421 ? -68.78595 -14.80289 -1.17261 1.000 22.23006 1879 VAL A N 1
ATOM 3217 C CA . VAL A 1 421 ? -70.09200 -14.64995 -1.81393 1.000 26.33024 1879 VAL A CA 1
ATOM 3218 C C . VAL A 1 421 ? -70.67951 -16.04746 -1.97717 1.000 26.33368 1879 VAL A C 1
ATOM 3219 O O . VAL A 1 421 ? -70.33328 -16.76289 -2.91908 1.000 24.23991 1879 VAL A O 1
ATOM 3223 N N . ALA A 1 422 ? -71.60636 -16.42289 -1.08611 1.000 27.29729 1880 ALA A N 1
ATOM 3224 C CA . ALA A 1 422 ? -72.05505 -17.81327 -1.02935 1.000 27.63231 1880 ALA A CA 1
ATOM 3225 C C . ALA A 1 422 ? -72.70966 -18.24043 -2.33137 1.000 30.43419 1880 ALA A C 1
ATOM 3226 O O . ALA A 1 422 ? -72.51017 -19.37236 -2.79236 1.000 28.22800 1880 ALA A O 1
ATOM 3228 N N . ALA A 1 423 ? -73.45996 -17.33490 -2.96292 1.000 25.55856 1881 ALA A N 1
ATOM 3229 C CA . ALA A 1 423 ? -74.19805 -17.69967 -4.16623 1.000 26.66762 1881 ALA A CA 1
ATOM 3230 C C . ALA A 1 423 ? -73.29419 -18.06450 -5.33925 1.000 26.68255 1881 ALA A C 1
ATOM 3231 O O . ALA A 1 423 ? -73.78460 -18.64418 -6.31371 1.000 34.11094 1881 ALA A O 1
ATOM 3233 N N . LEU A 1 424 ? -72.00218 -17.72882 -5.29073 1.000 25.80782 1882 LEU A N 1
ATOM 3234 C CA . LEU A 1 424 ? -71.12339 -17.98201 -6.42984 1.000 25.87665 1882 LEU A CA 1
ATOM 3235 C C . LEU A 1 424 ? -70.68777 -19.42795 -6.53504 1.000 25.62657 1882 LEU A C 1
ATOM 3236 O O . LEU A 1 424 ? -70.31151 -19.86445 -7.62783 1.000 26.91761 1882 LEU A O 1
ATOM 3241 N N . PHE A 1 425 ? -70.69932 -20.16071 -5.43503 1.000 25.02843 1883 PHE A N 1
ATOM 3242 C CA . PHE A 1 425 ? -70.04673 -21.45143 -5.40619 1.000 24.66253 1883 PHE A CA 1
ATOM 3243 C C . PHE A 1 425 ? -71.05855 -22.58172 -5.25130 1.000 28.12417 1883 PHE A C 1
ATOM 3244 O O . PHE A 1 425 ? -72.10093 -22.40980 -4.60227 1.000 28.41864 1883 PHE A O 1
ATOM 3252 N N . PRO A 1 426 ? -70.76637 -23.75542 -5.82642 1.000 27.89344 1884 PRO A N 1
ATOM 3253 C CA . PRO A 1 426 ? -71.66177 -24.91114 -5.65686 1.000 28.09404 1884 PRO A CA 1
ATOM 3254 C C . PRO A 1 426 ? -71.95520 -25.16201 -4.18151 1.000 28.83644 1884 PRO A C 1
ATOM 3255 O O . PRO A 1 426 ? -71.11243 -24.92430 -3.30971 1.000 24.62087 1884 PRO A O 1
ATOM 3259 N N . ALA A 1 427 ? -73.16829 -25.64177 -3.91154 1.000 28.89524 1885 ALA A N 1
ATOM 3260 C CA . ALA A 1 427 ? -73.57979 -25.92073 -2.54401 1.000 29.83448 1885 ALA A CA 1
ATOM 3261 C C . ALA A 1 427 ? -72.56421 -26.83784 -1.88545 1.000 28.32653 1885 ALA A C 1
ATOM 3262 O O . ALA A 1 427 ? -72.09686 -27.80496 -2.49399 1.000 26.70936 1885 ALA A O 1
ATOM 3264 N N . GLY A 1 428 ? -72.18334 -26.49725 -0.65901 1.000 28.25231 1886 GLY A N 1
ATOM 3265 C CA . GLY A 1 428 ? -71.28643 -27.32632 0.12005 1.000 28.89532 1886 GLY A CA 1
ATOM 3266 C C . GLY A 1 428 ? -69.81625 -27.14855 -0.17420 1.000 30.44068 1886 GLY A C 1
ATOM 3267 O O . GLY A 1 428 ? -68.98522 -27.65402 0.59081 1.000 26.08148 1886 GLY A O 1
ATOM 3268 N N . GLN A 1 429 ? -69.46349 -26.44265 -1.24947 1.000 23.70628 1887 GLN A N 1
ATOM 3269 C CA . GLN A 1 429 ? -68.07177 -26.39248 -1.68312 1.000 26.22796 1887 GLN A CA 1
ATOM 3270 C C . GLN A 1 429 ? -67.19553 -25.60554 -0.71092 1.000 21.34808 1887 GLN A C 1
ATOM 3271 O O . GLN A 1 429 ? -66.15786 -26.10326 -0.26666 1.000 20.31966 1887 GLN A O 1
ATOM 3277 N N . VAL A 1 430 ? -67.56810 -24.36082 -0.39135 1.000 21.61546 1888 VAL A N 1
ATOM 3278 C CA . VAL A 1 430 ? -66.74281 -23.57243 0.52219 1.000 20.62918 1888 VAL A CA 1
ATOM 3279 C C . VAL A 1 430 ? -66.68320 -24.23300 1.89178 1.000 19.86034 1888 VAL A C 1
ATOM 3280 O O . VAL A 1 430 ? -65.62807 -24.28387 2.53466 1.000 18.84570 1888 VAL A O 1
ATOM 3284 N N . GLU A 1 431 ? -67.81050 -24.77072 2.34466 1.000 23.74061 1889 GLU A N 1
ATOM 3285 C CA . GLU A 1 431 ? -67.84626 -25.44776 3.63071 1.000 23.59130 1889 GLU A CA 1
ATOM 3286 C C . GLU A 1 431 ? -66.87804 -26.63131 3.65881 1.000 20.11672 1889 GLU A C 1
ATOM 3287 O O . GLU A 1 431 ? -66.20017 -26.86743 4.66589 1.000 20.38656 1889 GLU A O 1
ATOM 3293 N N . ARG A 1 432 ? -66.81850 -27.39533 2.56660 1.000 22.21675 1890 ARG A N 1
ATOM 3294 C CA . ARG A 1 432 ? -65.91145 -28.54068 2.50223 1.000 19.12412 1890 ARG A CA 1
ATOM 3295 C C . ARG A 1 432 ? -64.45174 -28.09569 2.45807 1.000 23.14542 1890 ARG A C 1
ATOM 3296 O O . ARG A 1 432 ? -63.59954 -28.69531 3.12370 1.000 17.76307 1890 ARG A O 1
ATOM 3304 N N . GLN A 1 433 ? -64.14141 -27.05438 1.66521 1.000 21.79608 1891 GLN A N 1
ATOM 3305 C CA . GLN A 1 433 ? -62.78127 -26.50713 1.63381 1.000 17.69730 1891 GLN A CA 1
ATOM 3306 C C . GLN A 1 433 ? -62.35958 -26.01049 3.01334 1.000 16.97350 1891 GLN A C 1
ATOM 3307 O O . GLN A 1 433 ? -61.21913 -26.20953 3.44157 1.000 17.83676 1891 GLN A O 1
ATOM 3313 N N . PHE A 1 434 ? -63.27054 -25.35781 3.72311 1.000 17.12711 1892 PHE A N 1
ATOM 3314 C CA . PHE A 1 434 ? -62.97224 -24.88922 5.07145 1.000 16.69452 1892 PHE A CA 1
ATOM 3315 C C . PHE A 1 434 ? -62.71278 -26.06217 6.01258 1.000 18.79440 1892 PHE A C 1
ATOM 3316 O O . PHE A 1 434 ? -61.77610 -26.03103 6.82252 1.000 16.87639 1892 PHE A O 1
ATOM 3324 N N . GLU A 1 435 ? -63.51711 -27.11627 5.89672 1.000 16.81800 1893 GLU A N 1
ATOM 3325 C CA . GLU A 1 435 ? -63.30368 -28.32475 6.68734 1.000 21.33022 1893 GLU A CA 1
ATOM 3326 C C . GLU A 1 435 ? -61.91836 -28.91844 6.41838 1.000 19.57739 1893 GLU A C 1
ATOM 3327 O O . GLU A 1 435 ? -61.17667 -29.25050 7.35072 1.000 18.16849 1893 GLU A O 1
ATOM 3333 N N . GLN A 1 436 ? -61.55109 -29.05302 5.14144 1.000 16.88520 1894 GLN A N 1
ATOM 3334 C CA . GLN A 1 436 ? -60.24159 -29.59779 4.79877 1.000 19.69695 1894 GLN A CA 1
ATOM 3335 C C . GLN A 1 436 ? -59.11502 -28.70435 5.29368 1.000 18.63675 1894 GLN A C 1
ATOM 3336 O O . GLN A 1 436 ? -58.06234 -29.20400 5.72645 1.000 16.87031 1894 GLN A O 1
ATOM 3342 N N . TYR A 1 437 ? -59.29921 -27.37762 5.19262 1.000 16.26822 1895 TYR A N 1
ATOM 3343 C CA . TYR A 1 437 ? -58.27496 -26.44418 5.64670 1.000 17.31387 1895 TYR A CA 1
ATOM 3344 C C . TYR A 1 437 ? -58.07265 -26.54841 7.15045 1.000 16.69439 1895 TYR A C 1
ATOM 3345 O O . TYR A 1 437 ? -56.93255 -26.65376 7.62925 1.000 17.09901 1895 TYR A O 1
ATOM 3354 N N . CYS A 1 438 ? -59.16861 -26.52299 7.91751 1.000 15.73820 1896 CYS A N 1
ATOM 3355 C CA . CYS A 1 438 ? -59.05036 -26.67850 9.36744 1.000 16.42958 1896 CYS A CA 1
ATOM 3356 C C . CYS A 1 438 ? -58.36635 -27.99126 9.73382 1.000 16.17156 1896 CYS A C 1
ATOM 3357 O O . CYS A 1 438 ? -57.50679 -28.02689 10.62305 1.000 16.45976 1896 CYS A O 1
ATOM 3360 N N . ALA A 1 439 ? -58.76167 -29.09056 9.08583 1.000 16.37471 1897 ALA A N 1
ATOM 3361 C CA . ALA A 1 439 ? -58.13288 -30.37734 9.38584 1.000 16.99925 1897 ALA A CA 1
ATOM 3362 C C . ALA A 1 439 ? -56.63641 -30.34676 9.09040 1.000 18.02858 1897 ALA A C 1
ATOM 3363 O O . ALA A 1 439 ? -55.81735 -30.80629 9.89660 1.000 17.98387 1897 ALA A O 1
ATOM 3365 N N . LEU A 1 440 ? -56.25548 -29.82323 7.92671 1.000 17.51936 1898 LEU A N 1
ATOM 3366 C CA . LEU A 1 440 ? -54.84109 -29.82234 7.56708 1.000 17.99194 1898 LEU A CA 1
ATOM 3367 C C . LEU A 1 440 ? -54.05227 -28.91257 8.49735 1.000 17.98317 1898 LEU A C 1
ATOM 3368 O O . LEU A 1 440 ? -52.96235 -29.27136 8.95436 1.000 21.97802 1898 LEU A O 1
ATOM 3373 N N . LEU A 1 441 ? -54.60325 -27.74309 8.81834 1.000 17.24482 1899 LEU A N 1
ATOM 3374 C CA . LEU A 1 441 ? -53.91850 -26.83620 9.72574 1.000 19.81847 1899 LEU A CA 1
ATOM 3375 C C . LEU A 1 441 ? -53.63443 -27.51483 11.06079 1.000 18.80631 1899 LEU A C 1
ATOM 3376 O O . LEU A 1 441 ? -52.50745 -27.46540 11.57466 1.000 18.81411 1899 LEU A O 1
ATOM 3381 N N . ASN A 1 442 ? -54.65502 -28.15221 11.63665 1.000 17.70625 1900 ASN A N 1
ATOM 3382 C CA . ASN A 1 442 ? -54.48821 -28.77282 12.94735 1.000 19.30448 1900 ASN A CA 1
ATOM 3383 C C . ASN A 1 442 ? -53.51412 -29.92930 12.88076 1.000 19.61548 1900 ASN A C 1
ATOM 3384 O O . ASN A 1 442 ? -52.69557 -30.11465 13.79903 1.000 21.17746 1900 ASN A O 1
ATOM 3389 N N . ARG A 1 443 ? -53.61774 -30.74515 11.82509 1.000 19.47148 1901 ARG A N 1
ATOM 3390 C CA . ARG A 1 443 ? -52.72910 -31.89648 11.72235 1.000 20.81235 1901 ARG A CA 1
ATOM 3391 C C . ARG A 1 443 ? -51.27665 -31.45974 11.55577 1.000 21.74638 1901 ARG A C 1
ATOM 3392 O O . ARG A 1 443 ? -50.37887 -32.03362 12.17523 1.000 23.57253 1901 ARG A O 1
ATOM 3400 N N . MET A 1 444 ? -51.02627 -30.42690 10.75520 1.000 21.22940 1902 MET A N 1
ATOM 3401 C CA . MET A 1 444 ? -49.65074 -29.97496 10.58364 1.000 22.38356 1902 MET A CA 1
ATOM 3402 C C . MET A 1 444 ? -49.09297 -29.32663 11.84194 1.000 22.81454 1902 MET A C 1
ATOM 3403 O O . MET A 1 444 ? -47.87536 -29.32565 12.04191 1.000 24.32978 1902 MET A O 1
ATOM 3408 N N . ALA A 1 445 ? -49.95886 -28.78357 12.70211 1.000 21.80181 1903 ALA A N 1
ATOM 3409 C CA . ALA A 1 445 ? -49.48331 -28.29482 13.99102 1.000 22.51355 1903 ALA A CA 1
ATOM 3410 C C . ALA A 1 445 ? -49.14269 -29.43886 14.95394 1.000 31.67556 1903 ALA A C 1
ATOM 3411 O O . ALA A 1 445 ? -48.25840 -29.28660 15.80787 1.000 33.50789 1903 ALA A O 1
ATOM 3413 N N . GLU A 1 446 ? -49.80019 -30.59542 14.82476 1.000 27.01061 1904 GLU A N 1
ATOM 3414 C CA . GLU A 1 446 ? -49.53843 -31.73797 15.70186 1.000 34.71485 1904 GLU A CA 1
ATOM 3415 C C . GLU A 1 446 ? -48.53185 -32.72650 15.12068 1.000 42.19434 1904 GLU A C 1
ATOM 3416 O O . GLU A 1 446 ? -47.70138 -33.26705 15.85722 1.000 46.00190 1904 GLU A O 1
ATOM 3422 N N . ASP A 1 447 ? -48.58787 -32.95056 13.80950 1.000 45.88320 1905 ASP A N 1
ATOM 3423 C CA . ASP A 1 447 ? -47.97301 -34.08295 13.12093 1.000 46.53246 1905 ASP A CA 1
ATOM 3424 C C . ASP A 1 447 ? -46.76736 -33.57118 12.33143 1.000 48.27387 1905 ASP A C 1
ATOM 3425 O O . ASP A 1 447 ? -46.90890 -32.74799 11.41636 1.000 41.59644 1905 ASP A O 1
ATOM 3430 N N . GLU A 1 448 ? -45.57947 -34.05666 12.68739 1.000 55.93159 1906 GLU A N 1
ATOM 3431 C CA . GLU A 1 448 ? -44.35284 -33.63916 12.00991 1.000 59.39682 1906 GLU A CA 1
ATOM 3432 C C . GLU A 1 448 ? -44.23606 -34.19151 10.59060 1.000 53.18124 1906 GLU A C 1
ATOM 3433 O O . GLU A 1 448 ? -43.43589 -33.67313 9.80569 1.000 53.73390 1906 GLU A O 1
ATOM 3439 N N . SER A 1 449 ? -45.02695 -35.20925 10.24439 1.000 56.02012 1907 SER A N 1
ATOM 3440 C CA . SER A 1 449 ? -44.86130 -35.93007 8.98272 1.000 61.98619 1907 SER A CA 1
ATOM 3441 C C . SER A 1 449 ? -44.85858 -34.99367 7.77718 1.000 62.29267 1907 SER A C 1
ATOM 3442 O O . SER A 1 449 ? -43.89511 -34.95088 7.00447 1.000 62.92118 1907 SER A O 1
ATOM 3445 N N . GLY A 1 450 ? -45.93414 -34.23332 7.60313 1.000 61.27274 1908 GLY A N 1
ATOM 3446 C CA . GLY A 1 450 ? -46.12507 -33.45683 6.39458 1.000 62.76148 1908 GLY A CA 1
ATOM 3447 C C . GLY A 1 450 ? -45.18183 -32.28521 6.20143 1.000 64.49823 1908 GLY A C 1
ATOM 3448 O O . GLY A 1 450 ? -45.43547 -31.42732 5.34993 1.000 66.74310 1908 GLY A O 1
ATOM 3449 N N . TRP A 1 451 ? -44.10056 -32.22330 6.98142 1.000 60.90527 1909 TRP A N 1
ATOM 3450 C CA . TRP A 1 451 ? -43.09254 -31.18509 6.82928 1.000 59.20173 1909 TRP A CA 1
ATOM 3451 C C . TRP A 1 451 ? -41.85976 -31.68609 6.09162 1.000 72.11701 1909 TRP A C 1
ATOM 3452 O O . TRP A 1 451 ? -40.81334 -31.03080 6.13801 1.000 73.67629 1909 TRP A O 1
ATOM 3463 N N . GLN A 1 452 ? -41.97123 -32.83467 5.42160 1.000 80.96907 1910 GLN A N 1
ATOM 3464 C CA . GLN A 1 452 ? -40.89729 -33.44523 4.62578 1.000 90.89494 1910 GLN A CA 1
ATOM 3465 C C . GLN A 1 452 ? -39.49146 -33.36059 5.22923 1.000 99.99537 1910 GLN A C 1
ATOM 3466 O O . GLN A 1 452 ? -39.28314 -33.70661 6.39477 1.000 102.71241 1910 GLN A O 1
#

=== Feature glossary ===
Legend for the data blocks above and below:

— What the protein is —

The amino-acid sequence is the protein's primary structure: the linear order of residues from the N-terminus to the C-terminus, written in one-letter code. Everything else here — the 3D coordinates, the secondary structure, the domain annotations — is ultimately a consequence of this string.

Database cross-references. InterPro integrates a dozen domain/family signature databases into unified entries with residue-range hits. GO terms attach function/process/location labels with evidence codes. CATH codes position the fold in a four-level structural taxonomy. Organism is the NCBI-taxonomy species name.

— Where its atoms are —

The mmCIF block holds the 3D Cartesian coordinates of each backbone atom (N, Cα, C, O) in ångströms. mmCIF is the PDB's canonical archive format — a tagged-loop text representation of the atomic model.

The six renders are orthographic views along the three Cartesian axes in both directions. Representation (cartoon, sticks, or surface) and color scheme (sequence-rainbow or by-chain) vary across proteins so the training set covers all the common visualization conventions.

— Local backbone conformation —

Secondary structure is the local, repeating backbone conformation. DSSP classifies it into eight states by reading the hydrogen-bond network: three helix types (H, G, I), two β types (E, B), two non-regular types (T, S), and unstructured coil (-).

SS3 is a coarse helix/strand/coil call (letters a/b/c) made by the P-SEA algorithm from inter-Cα distances and dihedrals. It is less detailed than DSSP but needs only Cα positions.

Backbone dihedral angles. Every residue except chain termini has a φ (preceding-C → N → Cα → C) and a ψ (N → Cα → C → next-N). They are reported in degrees following the IUPAC sign convention. Secondary structure is essentially a statement about which (φ, ψ) basin each residue occupies.

— Global shape and packing —

The geometric summary reports three shape descriptors. Rg (radius of gyration) measures how spread out the Cα atoms are about their centre of mass; compact globular proteins have small Rg, elongated or unfolded ones large. Cα contacts (<8 Å, |i−j|>4) count long-range residue pairs in spatial proximity — high for tightly packed folds, near zero for rods or random coil. The bounding-box extents give the protein's footprint along x, y, z in Å.

Solvent accessibility: the surface area of each residue that a 1.4 Å water probe can touch, in Å². When only backbone atoms are present the absolute values are lower than full-atom SASA (side chains contribute most of the area) and are flagged as backbone-only.

Plot images: a contact map (which residues are close in 3D, as an N×N binary image), a Ramachandran scatter (backbone torsion angles, revealing secondary-structure composition at a glance), and — for AlphaFold structures — a PAE heatmap (pairwise prediction confidence).

— Structural neighborhood —

Foldseek's 3Di representation compresses backbone geometry into a per-residue letter drawn from a learned twenty-state alphabet. It captures the tertiary interaction pattern around each residue — which residues are packed against it in space, regardless of where they are in sequence.

Structural nearest neighbors (via Foldseek easy-search vs the PDB). Reported per hit: target PDB id, E-value, and alignment TM-score. A TM-score above ~0.5 is the conventional threshold for 'same fold'.

— Confidence and disorder —

pLDDT (predicted Local Distance Difference Test) is AlphaFold's per-residue confidence score, ranging from 0 to 100. Values above 90 indicate high confidence (typically well-packed cores); 70–90 is confident; 50–70 low confidence; below 50 usually means the region is disordered or the prediction is unreliable there. AlphaFold stores pLDDT in the mmCIF B-factor column.

For experimental (PDB) structures, the B-factor (temperature factor) quantifies the positional spread of each atom in the crystal — a combination of thermal vibration and static disorder — in units of Å². High B-factors mark flexible loops or poorly resolved regions; low B-factors mark the rigid, well-ordered core.

Predicted Aligned Error (PAE) is an AlphaFold confidence matrix: entry (i, j) is the expected error in the position of residue j, in ångströms, when the prediction is superimposed on the true structure at residue i. Low PAE within a block of residues means that block is internally rigid and well-predicted; high PAE between two blocks means their relative placement is uncertain even if each block individually is confident.